Protein AF-A0A9W8XZM4-F1 (afdb_monomer_lite)

Radius of gyration: 35.08 Å; chains: 1; bounding box: 88×55×98 Å

InterPro domains:
  IPR011009 Protein kinase-like domain superfamily [SSF56112] (518-645)

Organism: NCBI:txid798079

Structure (mmCIF, N/CA/C/O backbone):
data_AF-A0A9W8XZM4-F1
#
_entry.id   AF-A0A9W8XZM4-F1
#
loop_
_atom_site.group_PDB
_atom_site.id
_atom_site.type_symbol
_atom_site.label_atom_id
_atom_site.label_alt_id
_atom_site.label_comp_id
_atom_site.label_asym_id
_atom_site.label_entity_id
_atom_site.label_seq_id
_atom_site.pdbx_PDB_ins_code
_atom_site.Cartn_x
_atom_site.Cartn_y
_atom_site.Cartn_z
_atom_site.occupancy
_atom_site.B_iso_or_equiv
_atom_site.auth_seq_id
_atom_site.auth_comp_id
_atom_site.auth_asym_id
_atom_site.auth_atom_id
_atom_site.pdbx_PDB_model_num
ATOM 1 N N . MET A 1 1 ? -40.448 11.540 4.451 1.00 29.95 1 MET A N 1
ATOM 2 C CA . MET A 1 1 ? -39.382 12.208 3.676 1.00 29.95 1 MET A CA 1
ATOM 3 C C . MET A 1 1 ? -38.760 11.160 2.776 1.00 29.95 1 MET A C 1
ATOM 5 O O . MET A 1 1 ? -38.160 10.223 3.280 1.00 29.95 1 MET A O 1
ATOM 9 N N . SER A 1 2 ? -39.051 11.256 1.482 1.00 26.66 2 SER A N 1
ATOM 10 C CA . SER A 1 2 ? -38.643 10.334 0.421 1.00 26.66 2 SER A CA 1
ATOM 11 C C . SER A 1 2 ? -37.158 10.514 0.104 1.00 26.66 2 SER A C 1
ATOM 13 O O . SER A 1 2 ? -36.763 11.580 -0.369 1.00 26.66 2 SER A O 1
ATOM 15 N N . PHE A 1 3 ? -36.345 9.496 0.382 1.00 30.70 3 PHE A N 1
ATOM 16 C CA . PHE A 1 3 ? -34.961 9.441 -0.084 1.00 30.70 3 PHE A CA 1
ATOM 17 C C . PHE A 1 3 ? -34.931 8.983 -1.549 1.00 30.70 3 PHE A C 1
ATOM 19 O O . PHE A 1 3 ? -35.751 8.176 -1.968 1.00 30.70 3 PHE A O 1
ATOM 26 N N . GLN A 1 4 ? -34.036 9.594 -2.322 1.00 34.47 4 GLN A N 1
ATOM 27 C CA . GLN A 1 4 ? -33.941 9.535 -3.779 1.00 34.47 4 GLN A CA 1
ATOM 28 C C . GLN A 1 4 ? -33.444 8.165 -4.287 1.00 34.47 4 GLN A C 1
ATOM 30 O O . GLN A 1 4 ? -32.308 7.783 -4.011 1.00 34.47 4 GLN A O 1
ATOM 35 N N . ASP A 1 5 ? -34.260 7.487 -5.100 1.00 36.94 5 ASP A N 1
ATOM 36 C CA . ASP A 1 5 ? -33.990 6.205 -5.786 1.00 36.94 5 ASP A CA 1
ATOM 37 C C . ASP A 1 5 ? -33.038 6.333 -7.001 1.00 36.94 5 ASP A C 1
ATOM 39 O O . ASP A 1 5 ? -33.334 5.860 -8.095 1.00 36.94 5 ASP A O 1
ATOM 43 N N . GLY A 1 6 ? -31.892 7.007 -6.857 1.00 42.88 6 GLY A N 1
ATOM 44 C CA . GLY A 1 6 ? -31.000 7.266 -8.004 1.00 42.88 6 GLY A CA 1
ATOM 45 C C . GLY A 1 6 ? -29.495 7.171 -7.762 1.00 42.88 6 GLY A C 1
ATOM 46 O O . GLY A 1 6 ? -28.735 7.356 -8.707 1.00 42.88 6 GLY A O 1
ATOM 47 N N . GLN A 1 7 ? -29.035 6.916 -6.534 1.00 54.59 7 GLN A N 1
ATOM 48 C CA . GLN A 1 7 ? -27.596 6.786 -6.264 1.00 54.59 7 GLN A CA 1
ATOM 49 C C . GLN A 1 7 ? -27.122 5.332 -6.392 1.00 54.59 7 GLN A C 1
ATOM 51 O O . GLN A 1 7 ? -27.835 4.462 -5.895 1.00 54.59 7 GLN A O 1
ATOM 56 N N . PRO A 1 8 ? -25.936 5.060 -6.973 1.00 68.12 8 PRO A N 1
ATOM 57 C CA . PRO A 1 8 ? -25.321 3.729 -7.005 1.00 68.12 8 PRO A CA 1
ATOM 58 C C . PRO A 1 8 ? -25.201 3.095 -5.608 1.00 68.12 8 PRO A C 1
ATOM 60 O O . PRO A 1 8 ? -25.030 3.803 -4.613 1.00 68.12 8 PRO A O 1
ATOM 63 N N . TRP A 1 9 ? -25.319 1.767 -5.504 1.00 70.81 9 TRP A N 1
ATOM 64 C CA . TRP A 1 9 ? -25.323 1.064 -4.211 1.00 70.81 9 TRP A CA 1
ATOM 65 C C . TRP A 1 9 ? -23.990 1.205 -3.457 1.00 70.81 9 TRP A C 1
ATOM 67 O O . TRP A 1 9 ? -23.982 1.285 -2.229 1.00 70.81 9 TRP A O 1
ATOM 77 N N . GLU A 1 10 ? -22.876 1.345 -4.176 1.00 71.38 10 GLU A N 1
ATOM 78 C CA . GLU A 1 10 ? -21.531 1.535 -3.627 1.00 71.38 10 GLU A CA 1
ATOM 79 C C . GLU A 1 10 ? -21.419 2.863 -2.875 1.00 71.38 10 GLU A C 1
ATOM 81 O O . GLU A 1 10 ? -20.887 2.906 -1.767 1.00 71.38 10 GLU A O 1
ATOM 86 N N . ASP A 1 11 ? -21.967 3.944 -3.440 1.00 71.62 11 ASP A N 1
ATOM 87 C CA . ASP A 1 11 ? -21.960 5.274 -2.820 1.00 71.62 11 ASP A CA 1
ATOM 88 C C . ASP A 1 11 ? -22.818 5.304 -1.554 1.00 71.62 11 ASP A C 1
ATOM 90 O O . ASP A 1 11 ? -22.466 5.947 -0.558 1.00 71.62 11 ASP A O 1
ATOM 94 N N . ARG A 1 12 ? -23.942 4.574 -1.567 1.00 75.94 12 ARG A N 1
ATOM 95 C CA . ARG A 1 12 ? -24.788 4.420 -0.379 1.00 75.94 12 ARG A CA 1
ATOM 96 C C . ARG A 1 12 ? -24.033 3.693 0.728 1.00 75.94 12 ARG A C 1
ATOM 98 O O . ARG A 1 12 ? -23.998 4.201 1.848 1.00 75.94 12 ARG A O 1
ATOM 105 N N . ILE A 1 13 ? -23.379 2.574 0.413 1.00 75.25 13 ILE A N 1
ATOM 106 C CA . ILE A 1 13 ? -22.613 1.801 1.396 1.00 75.25 13 ILE A CA 1
ATOM 107 C C . ILE A 1 13 ? -21.392 2.583 1.892 1.00 75.25 13 ILE A C 1
ATOM 109 O O . ILE A 1 13 ? -21.199 2.668 3.101 1.00 75.25 13 ILE A O 1
ATOM 113 N N . ASN A 1 14 ? -20.609 3.214 1.014 1.00 74.88 14 ASN A N 1
ATOM 114 C CA . ASN A 1 14 ? -19.441 4.017 1.401 1.00 74.88 14 ASN A CA 1
ATOM 115 C C . ASN A 1 14 ? -19.806 5.132 2.387 1.00 74.88 14 ASN A C 1
ATOM 117 O O . ASN A 1 14 ? -19.126 5.324 3.395 1.00 74.88 14 ASN A O 1
ATOM 121 N N . ARG A 1 15 ? -20.927 5.822 2.156 1.00 75.69 15 ARG A N 1
ATOM 122 C CA . ARG A 1 15 ? -21.433 6.843 3.080 1.00 75.69 15 ARG A CA 1
ATOM 123 C C . ARG A 1 15 ? -21.797 6.262 4.447 1.00 75.69 15 ARG A C 1
ATOM 125 O O . ARG A 1 15 ? -21.509 6.881 5.471 1.00 75.69 15 ARG A O 1
ATOM 132 N N . GLU A 1 16 ? -22.449 5.104 4.485 1.00 71.12 16 GLU A N 1
ATOM 133 C CA . GLU A 1 16 ? -22.796 4.454 5.752 1.00 71.12 16 GLU A CA 1
ATOM 134 C C . GLU A 1 16 ? -21.556 3.892 6.473 1.00 71.12 16 GLU A C 1
ATOM 136 O O . GLU A 1 16 ? -21.473 3.984 7.699 1.00 71.12 16 GLU A O 1
ATOM 141 N N . LEU A 1 17 ? -20.541 3.421 5.742 1.00 71.19 17 LEU A N 1
ATOM 142 C CA . LEU A 1 17 ? -19.244 3.023 6.302 1.00 71.19 17 LEU A CA 1
ATOM 143 C C . LEU A 1 17 ? -18.501 4.209 6.933 1.00 71.19 17 LEU A C 1
ATOM 145 O O . LEU A 1 17 ? -17.972 4.079 8.039 1.00 71.19 17 LEU A O 1
ATOM 149 N N . GLU A 1 18 ? -18.501 5.380 6.290 1.00 66.81 18 GLU A N 1
ATOM 150 C CA . GLU A 1 18 ? -17.912 6.599 6.859 1.00 66.81 18 GLU A CA 1
ATOM 151 C C . GLU A 1 18 ? -18.623 7.047 8.141 1.00 66.81 18 GLU A C 1
ATOM 153 O O . GLU A 1 18 ? -17.968 7.391 9.130 1.00 66.81 18 GLU A O 1
ATOM 158 N N . LYS A 1 19 ? -19.961 7.014 8.158 1.00 66.31 19 LYS A N 1
ATOM 159 C CA . LYS A 1 19 ? -20.745 7.300 9.371 1.00 66.31 19 LYS A CA 1
ATOM 160 C C . LYS A 1 19 ? -20.434 6.297 10.480 1.00 66.31 19 LYS A C 1
ATOM 162 O O . LYS A 1 19 ? -20.196 6.697 11.618 1.00 66.31 19 LYS A O 1
ATOM 167 N N . SER A 1 20 ? -20.382 5.008 10.146 1.00 63.97 20 SER A N 1
ATOM 168 C CA . SER A 1 20 ? -20.061 3.939 11.094 1.00 63.97 20 SER A CA 1
ATOM 169 C C . SER A 1 20 ? -18.655 4.083 11.681 1.00 63.97 20 SER A C 1
ATOM 171 O O . SER A 1 20 ? -18.463 3.812 12.865 1.00 63.97 20 SER A O 1
ATOM 173 N N . ALA A 1 21 ? -17.673 4.520 10.889 1.00 60.03 21 ALA A N 1
ATOM 174 C CA . ALA A 1 21 ? -16.315 4.753 11.370 1.00 60.03 21 ALA A CA 1
ATOM 175 C C . ALA A 1 21 ? -16.273 5.864 12.434 1.00 60.03 21 ALA A C 1
ATOM 177 O O . ALA A 1 21 ? -15.599 5.707 13.452 1.00 60.03 21 ALA A O 1
ATOM 178 N N . ARG A 1 22 ? -17.039 6.945 12.238 1.00 54.84 22 ARG A N 1
ATOM 179 C CA . ARG A 1 22 ? -17.108 8.090 13.168 1.00 54.84 22 ARG A CA 1
ATOM 180 C C . ARG A 1 22 ? -17.819 7.760 14.483 1.00 54.84 22 ARG A C 1
ATOM 182 O O . ARG A 1 22 ? -17.440 8.282 15.524 1.00 54.84 22 ARG A O 1
ATOM 189 N N . LEU A 1 23 ? -18.792 6.848 14.455 1.00 55.81 23 LEU A N 1
ATOM 190 C CA . LEU A 1 23 ? -19.523 6.401 15.649 1.00 55.81 23 LEU A CA 1
ATOM 191 C C . LEU A 1 23 ? -18.735 5.411 16.528 1.00 55.81 23 LEU A C 1
ATOM 193 O O . LEU A 1 23 ? -19.145 5.133 17.653 1.00 55.81 23 LEU A O 1
ATOM 197 N N . SER A 1 24 ? -17.621 4.865 16.028 1.00 58.78 24 SER A N 1
ATOM 198 C CA . SER A 1 24 ? -16.890 3.767 16.679 1.00 58.78 24 SER A CA 1
ATOM 199 C C . SER A 1 24 ? -15.986 4.173 17.855 1.00 58.78 24 SER A C 1
ATOM 201 O O . SER A 1 24 ? -15.443 3.286 18.517 1.00 58.78 24 SER A O 1
ATOM 203 N N . THR A 1 25 ? -15.836 5.476 18.123 1.00 67.62 25 THR A N 1
ATOM 204 C CA . THR A 1 25 ? -14.979 6.027 19.188 1.00 67.62 25 THR A CA 1
ATOM 205 C C . THR A 1 25 ? -15.758 6.965 20.108 1.00 67.62 25 THR A C 1
ATOM 207 O O . THR A 1 25 ? -16.469 7.861 19.639 1.00 67.62 25 THR A O 1
ATOM 210 N N . TYR A 1 26 ? -15.591 6.807 21.423 1.00 82.19 26 TYR A N 1
ATOM 211 C CA . TYR A 1 26 ? -16.235 7.683 22.401 1.00 82.19 26 TYR A CA 1
ATOM 212 C C . TYR A 1 26 ? -15.477 9.003 22.558 1.00 82.19 26 TYR A C 1
ATOM 214 O O . TYR A 1 26 ? -14.298 9.021 22.904 1.00 82.19 26 TYR A O 1
ATOM 222 N N . THR A 1 27 ? -16.176 10.120 22.354 1.00 81.88 27 THR A N 1
ATOM 223 C CA . THR A 1 27 ? -15.630 11.473 22.574 1.00 81.88 27 THR A CA 1
ATOM 224 C C . THR A 1 27 ? -15.940 12.016 23.965 1.00 81.88 27 THR A C 1
ATOM 226 O O . THR A 1 27 ? -15.317 12.973 24.415 1.00 81.88 27 THR A O 1
ATOM 229 N N . SER A 1 28 ? -16.922 11.428 24.652 1.00 87.75 28 SER A N 1
ATOM 230 C CA . SER A 1 28 ? -17.318 11.827 26.000 1.00 87.75 28 SER A CA 1
ATOM 231 C C . SER A 1 28 ? -17.709 10.592 26.803 1.00 87.75 28 SER A C 1
ATOM 233 O O . SER A 1 28 ? -18.560 9.815 26.371 1.00 87.75 28 SER A O 1
ATOM 235 N N . VAL A 1 29 ? -17.070 10.394 27.956 1.00 93.00 29 VAL A N 1
ATOM 236 C CA . VAL A 1 29 ? -17.320 9.247 28.835 1.00 93.00 29 VAL A CA 1
ATOM 237 C C . VAL A 1 29 ? -17.437 9.720 30.278 1.00 93.00 29 VAL A C 1
ATOM 239 O O . VAL A 1 29 ? -16.591 10.487 30.741 1.00 93.00 29 VAL A O 1
ATOM 242 N N . GLN A 1 30 ? -18.454 9.240 30.995 1.00 95.31 30 GLN A N 1
ATOM 243 C CA . GLN A 1 30 ? -18.608 9.469 32.433 1.00 95.31 30 GLN A CA 1
ATOM 244 C C . GLN A 1 30 ? -18.809 8.146 33.169 1.00 95.31 30 GLN A C 1
ATOM 246 O O . GLN A 1 30 ? -19.658 7.341 32.790 1.00 95.31 30 GLN A O 1
ATOM 251 N N . VAL A 1 31 ? -18.071 7.962 34.262 1.00 97.31 31 VAL A N 1
ATOM 252 C CA . VAL A 1 31 ? -18.242 6.854 35.207 1.00 97.31 31 VAL A CA 1
ATOM 253 C C . VAL A 1 31 ? -19.001 7.352 36.436 1.00 97.31 31 VAL A C 1
ATOM 255 O O . VAL A 1 31 ? -18.634 8.371 37.025 1.00 97.31 31 VAL A O 1
ATOM 258 N N . LEU A 1 32 ? -20.061 6.644 36.817 1.00 97.44 32 LEU A N 1
ATOM 259 C CA . LEU A 1 32 ? -20.850 6.868 38.024 1.00 97.44 32 LEU A CA 1
ATOM 260 C C . LEU A 1 32 ? -20.615 5.717 39.000 1.00 97.44 32 LEU A C 1
ATOM 262 O O . LEU A 1 32 ? -20.835 4.560 38.649 1.00 97.44 32 LEU A O 1
ATOM 266 N N . LEU A 1 33 ? -20.184 6.044 40.214 1.00 96.75 33 LEU A N 1
ATOM 267 C CA . LEU A 1 33 ? -19.904 5.095 41.291 1.00 96.75 33 LEU A CA 1
ATOM 268 C C . LEU A 1 33 ? -20.982 5.258 42.365 1.00 96.75 33 LEU A C 1
ATOM 270 O O . LEU A 1 33 ? -21.012 6.277 43.060 1.00 96.75 33 LEU A O 1
ATOM 274 N N . ILE A 1 34 ? -21.896 4.295 42.466 1.00 96.31 34 ILE A N 1
ATOM 275 C CA . ILE A 1 34 ? -23.102 4.410 43.291 1.00 96.31 34 ILE A CA 1
ATOM 276 C C . ILE A 1 34 ? -23.032 3.438 44.472 1.00 96.31 34 ILE A C 1
ATOM 278 O O . ILE A 1 34 ? -22.860 2.234 44.292 1.00 96.31 34 ILE A O 1
ATOM 282 N N . THR A 1 35 ? -23.230 3.966 45.680 1.00 93.88 35 THR A N 1
ATOM 283 C CA . THR A 1 35 ? -23.326 3.204 46.943 1.00 93.88 35 THR A CA 1
ATOM 284 C C . THR A 1 35 ? -24.401 3.825 47.844 1.00 93.88 35 THR A C 1
ATOM 286 O O . THR A 1 35 ? -24.876 4.923 47.558 1.00 93.88 35 THR A O 1
ATOM 289 N N . TRP A 1 36 ? -24.832 3.165 48.923 1.00 91.94 36 TRP A N 1
ATOM 290 C CA . TRP A 1 36 ? -25.783 3.763 49.874 1.00 91.94 36 TRP A CA 1
ATOM 291 C C . TRP A 1 36 ? -25.120 4.719 50.878 1.00 91.94 36 TRP A C 1
ATOM 293 O O . TRP A 1 36 ? -23.977 4.534 51.306 1.00 91.94 36 TRP A O 1
ATOM 303 N N . GLN A 1 37 ? -25.872 5.731 51.322 1.00 86.75 37 GLN A N 1
ATOM 304 C CA . GLN A 1 37 ? -25.490 6.563 52.460 1.00 86.75 37 GLN A CA 1
ATOM 305 C C . GLN A 1 37 ? -25.509 5.705 53.736 1.00 86.75 37 GLN A C 1
ATOM 307 O O . GLN A 1 37 ? -26.565 5.260 54.181 1.00 86.75 37 GLN A O 1
ATOM 312 N N . GLY A 1 38 ? -24.333 5.474 54.323 1.00 78.12 38 GLY A N 1
ATOM 313 C CA . GLY A 1 38 ? -24.156 4.578 55.475 1.00 78.12 38 GLY A CA 1
ATOM 314 C C . GLY A 1 38 ? -23.797 3.127 55.127 1.00 78.12 38 GLY A C 1
ATOM 315 O O . GLY A 1 38 ? -23.811 2.289 56.023 1.00 78.12 38 GLY A O 1
ATOM 316 N N . GLU A 1 39 ? -23.472 2.837 53.863 1.00 82.31 39 GLU A N 1
ATOM 317 C CA . GLU A 1 39 ? -23.006 1.517 53.406 1.00 82.31 39 GLU A CA 1
ATOM 318 C C . GLU A 1 39 ? -21.664 1.093 54.039 1.00 82.31 39 GLU A C 1
ATOM 320 O O . GLU A 1 39 ? -20.883 1.943 54.486 1.00 82.31 39 GLU A O 1
ATOM 325 N N . GLU A 1 40 ? -21.370 -0.217 54.044 1.00 81.81 40 GLU A N 1
ATOM 326 C CA . GLU A 1 40 ? -20.073 -0.743 54.498 1.00 81.81 40 GLU A CA 1
ATOM 327 C C . GLU A 1 40 ? -18.909 -0.082 53.730 1.00 81.81 40 GLU A C 1
ATOM 329 O O . GLU A 1 40 ? -18.891 -0.040 52.497 1.00 81.81 40 GLU A O 1
ATOM 334 N N . GLN A 1 41 ? -17.895 0.395 54.466 1.00 84.12 41 GLN A N 1
ATOM 335 C CA . GLN A 1 41 ? -16.767 1.159 53.910 1.00 84.12 41 GLN A CA 1
ATOM 336 C C . GLN A 1 41 ? -16.056 0.431 52.756 1.00 84.12 41 GLN A C 1
ATOM 338 O O . GLN A 1 41 ? -15.637 1.073 51.799 1.00 84.12 41 GLN A O 1
ATOM 343 N N . GLY A 1 42 ? -16.003 -0.904 52.794 1.00 83.56 42 GLY A N 1
ATOM 344 C CA . GLY A 1 42 ? -15.389 -1.706 51.737 1.00 83.56 42 GLY A CA 1
ATOM 345 C C . GLY A 1 42 ? -16.021 -1.511 50.352 1.00 83.56 42 GLY A C 1
ATOM 346 O O . GLY A 1 42 ? -15.289 -1.478 49.370 1.00 83.56 42 GLY A O 1
ATOM 347 N N . PHE A 1 43 ? -17.344 -1.318 50.248 1.00 85.62 43 PHE A N 1
ATOM 348 C CA . PHE A 1 43 ? -17.990 -1.050 48.952 1.00 85.62 43 PHE A CA 1
ATOM 349 C C . PHE A 1 43 ? -17.605 0.330 48.410 1.00 85.62 43 PHE A C 1
ATOM 351 O O . PHE A 1 43 ? -17.398 0.497 47.208 1.00 85.62 43 PHE A O 1
ATOM 358 N N . LYS A 1 44 ? -17.482 1.320 49.304 1.00 87.06 44 LYS A N 1
ATOM 359 C CA . LYS A 1 44 ? -17.049 2.677 48.948 1.00 87.06 44 LYS A CA 1
ATOM 360 C C . LYS A 1 44 ? -15.594 2.692 48.486 1.00 87.06 44 LYS A C 1
ATOM 362 O O . LYS A 1 44 ? -15.282 3.351 47.498 1.00 87.06 44 LYS A O 1
ATOM 367 N N . ASP A 1 45 ? -14.727 1.955 49.175 1.00 87.25 45 ASP A N 1
ATOM 368 C CA . ASP A 1 45 ? -13.307 1.853 48.836 1.00 87.25 45 ASP A CA 1
ATOM 369 C C . ASP A 1 45 ? -13.110 1.164 47.475 1.00 87.25 45 ASP A C 1
ATOM 371 O O . ASP A 1 45 ? -12.426 1.710 46.612 1.00 87.25 45 ASP A O 1
ATOM 375 N N . GLU A 1 46 ? -13.786 0.036 47.225 1.00 90.50 46 GLU A N 1
ATOM 376 C CA . GLU A 1 46 ? -13.739 -0.648 45.922 1.00 90.50 46 GLU A CA 1
ATOM 377 C C . GLU A 1 46 ? -14.267 0.230 44.777 1.00 90.50 46 GLU A C 1
ATOM 379 O O . GLU A 1 46 ? -13.678 0.258 43.694 1.00 90.50 46 GLU A O 1
ATOM 384 N N . GLY A 1 47 ? -15.352 0.980 45.010 1.00 89.56 47 GLY A N 1
ATOM 385 C CA . GLY A 1 47 ? -15.876 1.941 44.037 1.00 89.56 47 GLY A CA 1
ATOM 386 C C . GLY A 1 47 ? -14.864 3.043 43.708 1.00 89.56 47 GLY A C 1
ATOM 387 O O . GLY A 1 47 ? -14.636 3.346 42.536 1.00 89.56 47 GLY A O 1
ATOM 388 N N . LYS A 1 48 ? -14.200 3.608 44.723 1.00 90.69 48 LYS A N 1
ATOM 389 C CA . LYS A 1 48 ? -13.151 4.627 44.544 1.00 90.69 48 LYS A CA 1
ATOM 390 C C . LYS A 1 48 ? -11.953 4.105 43.764 1.00 90.69 48 LYS A C 1
ATOM 392 O O . LYS A 1 48 ? -11.484 4.784 42.851 1.00 90.69 48 LYS A O 1
ATOM 397 N N . GLU A 1 49 ? -11.483 2.903 44.087 1.00 92.38 49 GLU A N 1
ATOM 398 C CA . GLU A 1 49 ? -10.399 2.247 43.350 1.00 92.38 49 GLU A CA 1
ATOM 399 C C . GLU A 1 49 ? -10.781 2.008 41.882 1.00 92.38 49 GLU A C 1
ATOM 401 O O . GLU A 1 49 ? -9.977 2.277 40.987 1.00 92.38 49 GLU A O 1
ATOM 406 N N . LEU A 1 50 ? -12.026 1.593 41.615 1.00 93.00 50 LEU A N 1
ATOM 407 C CA . LEU A 1 50 ? -12.542 1.428 40.254 1.00 93.00 50 LEU A CA 1
ATOM 408 C C . LEU A 1 50 ? -12.541 2.758 39.487 1.00 93.00 50 LEU A C 1
ATOM 410 O O . LEU A 1 50 ? -12.109 2.803 38.333 1.00 93.00 50 LEU A O 1
ATOM 414 N N . GLY A 1 51 ? -12.980 3.844 40.128 1.00 92.38 51 GLY A N 1
ATOM 415 C CA . GLY A 1 51 ? -12.918 5.196 39.567 1.00 92.38 51 GLY A CA 1
ATOM 416 C C . GLY A 1 51 ? -11.497 5.631 39.224 1.00 92.38 51 GLY A C 1
ATOM 417 O O . GLY A 1 51 ? -11.248 6.088 38.108 1.00 92.38 51 GLY A O 1
ATOM 418 N N . HIS A 1 52 ? -10.559 5.431 40.154 1.00 92.88 52 HIS A N 1
ATOM 419 C CA . HIS A 1 52 ? -9.137 5.705 39.938 1.00 92.88 52 HIS A CA 1
ATOM 420 C C . HIS A 1 52 ? -8.576 4.907 38.759 1.00 92.88 52 HIS A C 1
ATOM 422 O O . HIS A 1 52 ? -7.910 5.476 37.898 1.00 92.88 52 HIS A O 1
ATOM 428 N N . MET A 1 53 ? -8.908 3.618 38.661 1.00 94.31 53 MET A N 1
ATOM 429 C CA . MET A 1 53 ? -8.482 2.766 37.551 1.00 94.31 53 MET A CA 1
ATOM 430 C C . MET A 1 53 ? -8.978 3.299 36.201 1.00 94.31 53 MET A C 1
ATOM 432 O O . MET A 1 53 ? -8.185 3.396 35.263 1.00 94.31 53 MET A O 1
ATOM 436 N N . PHE A 1 54 ? -10.254 3.688 36.093 1.00 94.38 54 PHE A N 1
ATOM 437 C CA . PHE A 1 54 ? -10.799 4.269 34.860 1.00 94.38 54 PHE A CA 1
ATOM 438 C C . PHE A 1 54 ? -10.142 5.611 34.501 1.00 94.38 54 PHE A C 1
ATOM 440 O O . PHE A 1 54 ? -9.855 5.865 33.326 1.00 94.38 54 PHE A O 1
ATOM 447 N N . GLN A 1 55 ? -9.860 6.446 35.503 1.00 92.19 55 GLN A N 1
ATOM 448 C CA . GLN A 1 55 ? -9.194 7.734 35.323 1.00 92.19 55 GLN A CA 1
ATOM 449 C C . GLN A 1 55 ? -7.727 7.573 34.889 1.00 92.19 55 GLN A C 1
ATOM 451 O O . GLN A 1 55 ? -7.278 8.287 33.995 1.00 92.19 55 GLN A O 1
ATOM 456 N N . GLU A 1 56 ? -6.982 6.637 35.479 1.00 89.62 56 GLU A N 1
ATOM 457 C CA . GLU A 1 56 ? -5.571 6.384 35.150 1.00 89.62 56 GLU A CA 1
ATOM 458 C C . GLU A 1 56 ? -5.402 5.646 33.818 1.00 89.62 56 GLU A C 1
ATOM 460 O O . GLU A 1 56 ? -4.514 5.978 33.035 1.00 89.62 56 GLU A O 1
ATOM 465 N N . THR A 1 57 ? -6.261 4.661 33.544 1.00 88.69 57 THR A N 1
ATOM 466 C CA . THR A 1 57 ? -6.126 3.780 32.372 1.00 88.69 57 THR A CA 1
ATOM 467 C C . THR A 1 57 ? -6.705 4.412 31.107 1.00 88.69 57 THR A C 1
ATOM 469 O O . THR A 1 57 ? -6.113 4.297 30.037 1.00 88.69 57 THR A O 1
ATOM 472 N N . PHE A 1 58 ? -7.855 5.089 31.210 1.00 89.69 58 PHE A N 1
ATOM 473 C CA . PHE A 1 58 ? -8.609 5.575 30.045 1.00 89.69 58 PHE A CA 1
ATOM 474 C C . PHE A 1 58 ? -8.908 7.080 30.066 1.00 89.69 58 PHE A C 1
ATOM 476 O O . PHE A 1 58 ? -9.455 7.602 29.094 1.00 89.69 58 PHE A O 1
ATOM 483 N N . GLN A 1 59 ? -8.531 7.789 31.139 1.00 91.50 59 GLN A N 1
ATOM 484 C CA . GLN A 1 59 ? -8.824 9.216 31.353 1.00 91.50 59 GLN A CA 1
ATOM 485 C C . GLN A 1 59 ? -10.315 9.536 31.517 1.00 91.50 59 GLN A C 1
ATOM 487 O O . GLN A 1 59 ? -10.737 10.672 31.302 1.00 91.50 59 GLN A O 1
ATOM 492 N N . TYR A 1 60 ? -11.126 8.555 31.916 1.00 94.12 60 TYR A N 1
ATOM 493 C CA . TYR A 1 60 ? -12.556 8.770 32.127 1.00 94.12 60 TYR A CA 1
ATOM 494 C C . TYR A 1 60 ? -12.813 9.459 33.462 1.00 94.12 60 TYR A C 1
ATOM 496 O O . TYR A 1 60 ? -12.330 9.003 34.497 1.00 94.12 60 TYR A O 1
ATOM 504 N N . SER A 1 61 ? -13.637 10.508 33.446 1.00 92.44 61 SER A N 1
ATOM 505 C CA . SER A 1 61 ? -14.075 11.164 34.676 1.00 92.44 61 SER A CA 1
ATOM 506 C C . SER A 1 61 ? -14.960 10.222 35.491 1.00 92.44 61 SER A C 1
ATOM 508 O O . SER A 1 61 ? -15.918 9.654 34.963 1.00 92.44 61 SER A O 1
ATOM 510 N N . ALA A 1 62 ? -14.678 10.100 36.788 1.00 94.75 62 ALA A N 1
ATOM 511 C CA . ALA A 1 62 ? -15.494 9.352 37.736 1.00 94.75 62 ALA A CA 1
ATOM 512 C C . ALA A 1 62 ? -16.201 10.290 38.726 1.00 94.75 62 ALA A C 1
ATOM 514 O O . ALA A 1 62 ? -15.607 11.247 39.225 1.00 94.75 62 ALA A O 1
ATOM 515 N N . ARG A 1 63 ? -17.481 10.023 39.011 1.00 96.38 63 ARG A N 1
ATOM 516 C CA . ARG A 1 63 ? -18.281 10.741 40.012 1.00 96.38 63 ARG A CA 1
ATOM 517 C C . ARG A 1 63 ? -18.914 9.762 40.981 1.00 96.38 63 ARG A C 1
ATOM 519 O O . ARG A 1 63 ? -19.608 8.834 40.575 1.00 96.38 63 ARG A O 1
ATOM 526 N N . GLU A 1 64 ? -18.709 10.022 42.260 1.00 95.06 64 GLU A N 1
ATOM 527 C CA . GLU A 1 64 ? -19.321 9.267 43.346 1.00 95.06 64 GLU A CA 1
ATOM 528 C C . GLU A 1 64 ? -20.710 9.825 43.673 1.00 95.06 64 GLU A C 1
ATOM 530 O O . GLU A 1 64 ? -20.925 11.042 43.665 1.00 95.06 64 GLU A O 1
ATOM 535 N N . PHE A 1 65 ? -21.652 8.933 43.974 1.00 95.94 65 PHE A N 1
ATOM 536 C CA . PHE A 1 65 ? -22.975 9.294 44.466 1.00 95.94 65 PHE A CA 1
ATOM 537 C C . PHE A 1 65 ? -23.421 8.340 45.571 1.00 95.94 65 PHE A C 1
ATOM 539 O O . PHE A 1 65 ? -23.594 7.141 45.352 1.00 95.94 65 PHE A O 1
ATOM 546 N N . GLU A 1 66 ? -23.647 8.896 46.759 1.00 94.12 66 GLU A N 1
ATOM 547 C CA . GLU A 1 66 ? -24.235 8.163 47.876 1.00 94.12 66 GLU A CA 1
ATOM 548 C C . GLU A 1 66 ? -25.759 8.309 47.843 1.00 94.12 66 GLU A C 1
ATOM 550 O O . GLU A 1 66 ? -26.285 9.421 47.913 1.00 94.12 66 GLU A O 1
ATOM 555 N N . ILE A 1 67 ? -26.477 7.190 47.739 1.00 93.56 67 ILE A N 1
ATOM 556 C CA . ILE A 1 67 ? -27.939 7.160 47.730 1.00 93.56 67 ILE A CA 1
ATOM 557 C C . ILE A 1 67 ? -28.439 7.537 49.132 1.00 93.56 67 ILE A C 1
ATOM 559 O O . ILE A 1 67 ? -28.211 6.776 50.077 1.00 93.56 67 ILE A O 1
ATOM 563 N N . PRO A 1 68 ? -29.143 8.670 49.296 1.00 92.06 68 PRO A N 1
ATOM 564 C CA . PRO A 1 68 ? -29.648 9.074 50.599 1.00 92.06 68 PRO A CA 1
ATOM 565 C C . PRO A 1 68 ? -30.799 8.177 51.058 1.00 92.06 68 PRO A C 1
ATOM 567 O O . PRO A 1 68 ? -31.533 7.626 50.237 1.00 92.06 68 PRO A O 1
ATOM 570 N N . LEU A 1 69 ? -31.002 8.069 52.374 1.00 88.31 69 LEU A N 1
ATOM 571 C CA . LEU A 1 69 ? -32.112 7.294 52.955 1.00 88.31 69 LEU A CA 1
ATOM 572 C C . LEU A 1 69 ? -33.482 7.955 52.729 1.00 88.31 69 LEU A C 1
ATOM 574 O O . LEU A 1 69 ? -34.504 7.276 52.686 1.00 88.31 69 LEU A O 1
ATOM 578 N N . GLU A 1 70 ? -33.503 9.278 52.565 1.00 88.62 70 GLU A N 1
ATOM 579 C CA . GLU A 1 70 ? -34.708 10.046 52.264 1.00 88.62 70 GLU A CA 1
ATOM 580 C C . GLU A 1 70 ? -34.786 10.364 50.766 1.00 88.62 70 GLU A C 1
ATOM 582 O O . GLU A 1 70 ? -33.817 10.824 50.158 1.00 88.62 70 GLU A O 1
ATOM 587 N N . ALA A 1 71 ? -35.959 10.134 50.166 1.00 89.69 71 ALA A N 1
ATOM 588 C CA . ALA A 1 71 ? -36.211 10.359 48.740 1.00 89.69 71 ALA A CA 1
ATOM 589 C C . ALA A 1 71 ? -35.195 9.661 47.802 1.00 89.69 71 ALA A C 1
ATOM 591 O O . ALA A 1 71 ? -34.899 10.168 46.716 1.00 89.69 71 ALA A O 1
ATOM 592 N N . SER A 1 72 ? -34.696 8.482 48.204 1.00 92.44 72 SER A N 1
ATOM 593 C CA . SER A 1 72 ? -33.628 7.711 47.544 1.00 92.44 72 SER A CA 1
ATOM 594 C C . SER A 1 72 ? -33.817 7.591 46.031 1.00 92.44 72 SER A C 1
ATOM 596 O O . SER A 1 72 ? -32.911 7.902 45.259 1.00 92.44 72 SER A O 1
ATOM 598 N N . TYR A 1 73 ? -35.027 7.208 45.606 1.00 92.38 73 TYR A N 1
ATOM 599 C CA . TYR A 1 73 ? -35.388 7.052 44.197 1.00 92.38 73 TYR A CA 1
ATOM 600 C C . TYR A 1 73 ? -35.230 8.353 43.403 1.00 92.38 73 TYR A C 1
ATOM 602 O O . TYR A 1 73 ? -34.507 8.389 42.412 1.00 92.38 73 TYR A O 1
ATOM 610 N N . LEU A 1 74 ? -35.889 9.431 43.847 1.00 93.12 74 LEU A N 1
ATOM 611 C CA . LEU A 1 74 ? -35.922 10.703 43.119 1.00 93.12 74 LEU A CA 1
ATOM 612 C C . LEU A 1 74 ? -34.528 11.322 43.012 1.00 93.12 74 LEU A C 1
ATOM 614 O O . LEU A 1 74 ? -34.166 11.851 41.964 1.00 93.12 74 LEU A O 1
ATOM 618 N N . ARG A 1 75 ? -33.737 11.223 44.085 1.00 94.56 75 ARG A N 1
ATOM 619 C CA . ARG A 1 75 ? -32.372 11.755 44.143 1.00 94.56 75 ARG A CA 1
ATOM 620 C C . ARG A 1 75 ? -31.440 11.017 43.184 1.00 94.56 75 ARG A C 1
ATOM 622 O O . ARG A 1 75 ? -30.725 11.670 42.426 1.00 94.56 75 ARG A O 1
ATOM 629 N N . LEU A 1 76 ? -31.483 9.683 43.180 1.00 95.50 76 LEU A N 1
ATOM 630 C CA . LEU A 1 76 ? -30.672 8.881 42.265 1.00 95.50 76 LEU A CA 1
ATOM 631 C C . LEU A 1 76 ? -31.102 9.080 40.805 1.00 95.50 76 LEU A C 1
ATOM 633 O O . LEU A 1 76 ? -30.261 9.319 39.939 1.00 95.50 76 LEU A O 1
ATOM 637 N N . HIS A 1 77 ? -32.410 9.039 40.542 1.00 95.25 77 HIS A N 1
ATOM 638 C CA . HIS A 1 77 ? -32.968 9.259 39.211 1.00 95.25 77 HIS A CA 1
ATOM 639 C C . HIS A 1 77 ? -32.555 10.628 38.646 1.00 95.25 77 HIS A C 1
ATOM 641 O O . HIS A 1 77 ? -32.092 10.715 37.508 1.00 95.25 77 HIS A O 1
ATOM 647 N N . GLN A 1 78 ? -32.656 11.697 39.449 1.00 94.75 78 GLN A N 1
ATOM 648 C CA . GLN A 1 78 ? -32.223 13.040 39.055 1.00 94.75 78 GLN A CA 1
ATOM 649 C C . GLN A 1 78 ? -30.733 13.071 38.694 1.00 94.75 78 GLN A C 1
ATOM 651 O O . GLN A 1 78 ? -30.363 13.659 37.679 1.00 94.75 78 GLN A O 1
ATOM 656 N N . PHE A 1 79 ? -29.883 12.439 39.505 1.00 95.94 79 PHE A N 1
ATOM 657 C CA . PHE A 1 79 ? -28.437 12.427 39.300 1.00 95.94 79 PHE A CA 1
ATOM 658 C C . PHE A 1 79 ? -28.025 11.717 38.000 1.00 95.94 79 PHE A C 1
ATOM 660 O O . PHE A 1 79 ? -27.243 12.267 37.216 1.00 95.94 79 PHE A O 1
ATOM 667 N N . ILE A 1 80 ? -28.582 10.530 37.741 1.00 95.00 80 ILE A N 1
ATOM 668 C CA . ILE A 1 80 ? -28.276 9.750 36.533 1.00 95.00 80 ILE A CA 1
ATOM 669 C C . ILE A 1 80 ? -28.812 10.467 35.294 1.00 95.00 80 ILE A C 1
ATOM 671 O O . ILE A 1 80 ? -28.063 10.689 34.344 1.00 95.00 80 ILE A O 1
ATOM 675 N N . THR A 1 81 ? -30.075 10.899 35.323 1.00 91.88 81 THR A N 1
ATOM 676 C CA . THR A 1 81 ? -30.719 11.560 34.177 1.00 91.88 81 THR A CA 1
ATOM 677 C C . THR A 1 81 ? -30.014 12.863 33.812 1.00 91.88 81 THR A C 1
ATOM 679 O O . THR A 1 81 ? -29.735 13.112 32.642 1.00 91.88 81 THR A O 1
ATOM 682 N N . HIS A 1 82 ? -29.661 13.685 34.806 1.00 93.25 82 HIS A N 1
ATOM 683 C CA . HIS A 1 82 ? -28.917 14.924 34.574 1.00 93.25 82 HIS A CA 1
ATOM 684 C C . HIS A 1 82 ? -27.554 14.659 33.919 1.00 93.25 82 HIS A C 1
ATOM 686 O O . HIS A 1 82 ? -27.181 15.347 32.970 1.00 93.25 82 HIS A O 1
ATOM 692 N N . THR A 1 83 ? -26.837 13.633 34.384 1.00 93.69 83 THR A N 1
ATOM 693 C CA . THR A 1 83 ? -25.551 13.233 33.801 1.00 93.69 83 THR A CA 1
ATOM 694 C C . THR A 1 83 ? -25.709 12.743 32.361 1.00 93.69 83 THR A C 1
ATOM 696 O O . THR A 1 83 ? -24.985 13.194 31.473 1.00 93.69 83 THR A O 1
ATOM 699 N N . ALA A 1 84 ? -26.676 11.858 32.110 1.00 90.75 84 ALA A N 1
ATOM 700 C CA . ALA A 1 84 ? -26.936 11.287 30.793 1.00 90.75 84 ALA A CA 1
ATOM 701 C C . ALA A 1 84 ? -27.310 12.363 29.756 1.00 90.75 84 ALA A C 1
ATOM 703 O O . ALA A 1 84 ? -26.786 12.372 28.641 1.00 90.75 84 ALA A O 1
ATOM 704 N N . LEU A 1 85 ? -28.158 13.326 30.140 1.00 90.06 85 LEU A N 1
ATOM 705 C CA . LEU A 1 85 ? -28.513 14.466 29.290 1.00 90.06 85 LEU A CA 1
ATOM 706 C C . LEU A 1 85 ? -27.311 15.381 29.012 1.00 90.06 85 LEU A C 1
ATOM 708 O O . LEU A 1 85 ? -27.169 15.871 27.892 1.00 90.06 85 LEU A O 1
ATOM 712 N N . GLY A 1 86 ? -26.431 15.584 29.998 1.00 89.12 86 GLY A N 1
ATOM 713 C CA . GLY A 1 86 ? -25.189 16.342 29.827 1.00 89.12 86 GLY A CA 1
ATOM 714 C C . GLY A 1 86 ? -24.240 15.709 28.803 1.00 89.12 86 GLY A C 1
ATOM 715 O O . GLY A 1 86 ? -23.734 16.409 27.927 1.00 89.12 86 GLY A O 1
ATOM 716 N N . LEU A 1 87 ? -24.062 14.385 28.862 1.00 88.12 87 LEU A N 1
ATOM 717 C CA . LEU A 1 87 ? -23.288 13.623 27.873 1.00 88.12 87 LEU A CA 1
ATOM 718 C C . LEU A 1 87 ? -23.912 13.685 26.475 1.00 88.12 87 LEU A C 1
ATOM 720 O O . LEU A 1 87 ? -23.219 13.908 25.487 1.00 88.12 87 LEU A O 1
ATOM 724 N N . SER A 1 88 ? -25.233 13.525 26.378 1.00 84.94 88 SER A N 1
ATOM 725 C CA . SER A 1 88 ? -25.926 13.626 25.090 1.00 84.94 88 SER A CA 1
ATOM 726 C C . SER A 1 88 ? -25.765 15.021 24.468 1.00 84.94 88 SER A C 1
ATOM 728 O O . SER A 1 88 ? -25.598 15.149 23.257 1.00 84.94 88 SER A O 1
ATOM 730 N N . ALA A 1 89 ? -25.764 16.081 25.283 1.00 85.56 89 ALA A N 1
ATOM 731 C CA . ALA A 1 89 ? -25.559 17.446 24.808 1.00 85.56 89 ALA A CA 1
ATOM 732 C C . ALA A 1 89 ? -24.115 17.719 24.349 1.00 85.56 89 ALA A C 1
ATOM 734 O O . ALA A 1 89 ? -23.930 18.410 23.347 1.00 85.56 89 ALA A O 1
ATOM 735 N N . SER A 1 90 ? -23.103 17.177 25.039 1.00 79.44 90 SER A N 1
ATOM 736 C CA . SER A 1 90 ? -21.689 17.423 24.709 1.00 79.44 90 SER A CA 1
ATOM 737 C C . SER A 1 90 ? -21.286 16.842 23.351 1.00 79.44 90 SER A C 1
ATOM 739 O O . SER A 1 90 ? -20.456 17.424 22.652 1.00 79.44 90 SER A O 1
ATOM 741 N N . VAL A 1 91 ? -21.914 15.738 22.943 1.00 76.88 91 VAL A N 1
ATOM 742 C CA . VAL A 1 91 ? -21.550 15.005 21.725 1.00 76.88 91 VAL A CA 1
ATOM 743 C C . VAL A 1 91 ? -22.238 15.526 20.457 1.00 76.88 91 VAL A C 1
ATOM 745 O O . VAL A 1 91 ? -21.729 15.334 19.351 1.00 76.88 91 VAL A O 1
ATOM 748 N N . LYS A 1 92 ? -23.327 16.301 20.584 1.00 72.06 92 LYS A N 1
ATOM 749 C CA . LYS A 1 92 ? -24.031 16.908 19.433 1.00 72.06 92 LYS A CA 1
ATOM 750 C C . LYS A 1 92 ? -23.135 17.769 18.537 1.00 72.06 92 LYS A C 1
ATOM 752 O O . LYS A 1 92 ? -23.450 17.947 17.364 1.00 72.06 92 LYS A O 1
ATOM 757 N N . HIS A 1 93 ? -22.040 18.303 19.079 1.00 64.50 93 HIS A N 1
ATOM 758 C CA . HIS A 1 93 ? -21.109 19.170 18.356 1.00 64.50 93 HIS A CA 1
ATOM 759 C C . HIS A 1 93 ? -19.803 18.477 17.942 1.00 64.50 93 HIS A C 1
ATOM 761 O O . HIS A 1 93 ? -19.085 19.016 17.104 1.00 64.50 93 HIS A O 1
ATOM 767 N N . THR A 1 94 ? -19.483 17.304 18.500 1.00 60.31 94 THR A N 1
ATOM 768 C CA . THR A 1 94 ? -18.202 16.610 18.269 1.00 60.31 94 THR A CA 1
ATOM 769 C C . THR A 1 94 ? -18.296 15.469 17.257 1.00 60.31 94 THR A C 1
ATOM 771 O O . THR A 1 94 ? -17.274 14.875 16.930 1.00 60.31 94 THR A O 1
ATOM 774 N N . ASN A 1 95 ? -19.490 15.185 16.718 1.00 60.00 95 ASN A N 1
ATOM 775 C CA . ASN A 1 95 ? -19.731 14.134 15.715 1.00 60.00 95 ASN A CA 1
ATOM 776 C C . ASN A 1 95 ? -19.227 12.731 16.148 1.00 60.00 95 ASN A C 1
ATOM 778 O O . ASN A 1 95 ? -18.948 11.892 15.292 1.00 60.00 95 ASN A O 1
ATOM 782 N N . GLY A 1 96 ? -19.078 12.508 17.462 1.00 68.06 96 GLY A N 1
ATOM 783 C CA . GLY A 1 96 ? -18.642 11.253 18.086 1.00 68.06 96 GLY A CA 1
ATOM 784 C C . GLY A 1 96 ? -19.780 10.535 18.816 1.00 68.06 96 GLY A C 1
ATOM 785 O O . GLY A 1 96 ? -20.948 10.843 18.589 1.00 68.06 96 GLY A O 1
ATOM 786 N N . SER A 1 97 ? -19.443 9.608 19.718 1.00 78.88 97 SER A N 1
ATOM 787 C CA . SER A 1 97 ? -20.409 8.892 20.573 1.00 78.88 97 SER A CA 1
ATOM 788 C C . SER A 1 97 ? -20.155 9.166 22.066 1.00 78.88 97 SER A C 1
ATOM 790 O O . SER A 1 97 ? -19.047 9.556 22.457 1.00 78.88 97 SER A O 1
ATOM 792 N N . ALA A 1 98 ? -21.173 8.968 22.913 1.00 87.56 98 ALA A N 1
ATOM 793 C CA . ALA A 1 98 ? -21.089 9.101 24.373 1.00 87.56 98 ALA A CA 1
ATOM 794 C C . ALA A 1 98 ? -21.290 7.754 25.080 1.00 87.56 98 ALA A C 1
ATOM 796 O O . ALA A 1 98 ? -22.165 6.982 24.689 1.00 87.56 98 ALA A O 1
ATOM 797 N N . LEU A 1 99 ? -20.524 7.528 26.151 1.00 91.06 99 LEU A N 1
ATOM 798 C CA . LEU A 1 99 ? -20.639 6.355 27.021 1.00 91.06 99 LEU A CA 1
ATOM 799 C C . LEU A 1 99 ? -20.909 6.773 28.471 1.00 91.06 99 LEU A C 1
ATOM 801 O O . LEU A 1 99 ? -20.179 7.580 29.051 1.00 91.06 99 LEU A O 1
ATOM 805 N N . LEU A 1 100 ? -21.926 6.169 29.079 1.00 93.94 100 LEU A N 1
ATOM 806 C CA . LEU A 1 100 ? -22.210 6.266 30.506 1.00 93.94 100 LEU A CA 1
ATOM 807 C C . LEU A 1 100 ? -21.924 4.921 31.178 1.00 93.94 100 LEU A C 1
ATOM 809 O O . LEU A 1 100 ? -22.581 3.926 30.892 1.00 93.94 100 LEU A O 1
ATOM 813 N N . ILE A 1 101 ? -20.963 4.885 32.096 1.00 95.94 101 ILE A N 1
ATOM 814 C CA . ILE A 1 101 ? -20.645 3.688 32.881 1.00 95.94 101 ILE A CA 1
ATOM 815 C C . ILE A 1 101 ? -21.270 3.847 34.265 1.00 95.94 101 ILE A C 1
ATOM 817 O O . ILE A 1 101 ? -20.991 4.824 34.954 1.00 95.94 101 ILE A O 1
ATOM 821 N N . ILE A 1 102 ? -22.104 2.899 34.684 1.00 96.25 102 ILE A N 1
ATOM 822 C CA . ILE A 1 102 ? -22.781 2.908 35.984 1.00 96.25 102 ILE A CA 1
ATOM 823 C C . ILE A 1 102 ? -22.316 1.697 36.782 1.00 96.25 102 ILE A C 1
ATOM 825 O O . ILE A 1 102 ? -22.679 0.563 36.474 1.00 96.25 102 ILE A O 1
ATOM 829 N N . HIS A 1 103 ? -21.531 1.945 37.825 1.00 96.88 103 HIS A N 1
ATOM 830 C CA . HIS A 1 103 ? -21.172 0.947 38.822 1.00 96.88 103 HIS A CA 1
ATOM 831 C C . HIS A 1 103 ? -22.077 1.073 40.044 1.00 96.88 103 HIS A C 1
ATOM 833 O O . HIS A 1 103 ? -22.285 2.172 40.560 1.00 96.88 103 HIS A O 1
ATOM 839 N N . TYR A 1 104 ? -22.607 -0.059 40.500 1.00 95.31 104 TYR A N 1
ATOM 840 C CA . TYR A 1 104 ? -23.317 -0.156 41.771 1.00 95.31 104 TYR A CA 1
ATOM 841 C C . TYR A 1 104 ? -22.687 -1.251 42.625 1.00 95.31 104 TYR A C 1
ATOM 843 O O . TYR A 1 104 ? -22.663 -2.412 42.211 1.00 95.31 104 TYR A O 1
ATOM 851 N N . GLY A 1 105 ? -22.205 -0.874 43.810 1.00 91.31 105 GLY A N 1
ATOM 852 C CA . GLY A 1 105 ? -21.714 -1.793 44.834 1.00 91.31 105 GLY A CA 1
ATOM 853 C C . GLY A 1 105 ? -22.581 -1.703 46.085 1.00 91.31 105 GLY A C 1
ATOM 854 O O . GLY A 1 105 ? -22.692 -0.630 46.679 1.00 91.31 105 GLY A O 1
ATOM 855 N N . GLY A 1 106 ? -23.204 -2.811 46.485 1.00 88.75 106 GLY A N 1
ATOM 856 C CA . GLY A 1 106 ? -24.039 -2.836 47.687 1.00 88.75 106 GLY A CA 1
ATOM 857 C C . GLY A 1 106 ? -25.018 -4.003 47.739 1.00 88.75 106 GLY A C 1
ATOM 858 O O . GLY A 1 106 ? -24.806 -5.066 47.144 1.00 88.75 106 GLY A O 1
ATOM 859 N N . HIS A 1 107 ? -26.112 -3.810 48.470 1.00 87.88 107 HIS A N 1
ATOM 860 C CA . HIS A 1 107 ? -27.119 -4.841 48.695 1.00 87.88 107 HIS A CA 1
ATOM 861 C C . HIS A 1 107 ? -28.316 -4.727 47.745 1.00 87.88 107 HIS A C 1
ATOM 863 O O . HIS A 1 107 ? -28.745 -3.652 47.332 1.00 87.88 107 HIS A O 1
ATOM 869 N N . ALA A 1 108 ? -28.883 -5.875 47.395 1.00 85.06 108 ALA A N 1
ATOM 870 C CA . ALA A 1 108 ? -30.068 -5.953 46.558 1.00 85.06 108 ALA A CA 1
ATOM 871 C C . ALA A 1 108 ? -31.001 -7.045 47.072 1.00 85.06 108 ALA A C 1
ATOM 873 O O . ALA A 1 108 ? -30.553 -8.075 47.588 1.00 85.06 108 ALA A O 1
ATOM 874 N N . ASP A 1 109 ? -32.300 -6.785 46.958 1.00 83.00 109 ASP A N 1
ATOM 875 C CA . ASP A 1 109 ? -33.346 -7.672 47.454 1.00 83.00 109 ASP A CA 1
ATOM 876 C C . ASP A 1 109 ? -33.768 -8.663 46.363 1.00 83.00 109 ASP A C 1
ATOM 878 O O . ASP A 1 109 ? -33.663 -8.408 45.160 1.00 83.00 109 ASP A O 1
ATOM 882 N N . ARG A 1 110 ? -34.248 -9.832 46.791 1.00 71.62 110 ARG A N 1
ATOM 883 C CA . ARG A 1 110 ? -34.686 -10.902 45.889 1.00 71.62 110 ARG A CA 1
ATOM 884 C C . ARG A 1 110 ? -35.964 -10.533 45.121 1.00 71.62 110 ARG A C 1
ATOM 886 O O . ARG A 1 110 ? -36.242 -11.177 44.105 1.00 71.62 110 ARG A O 1
ATOM 893 N N . ASN A 1 111 ? -36.683 -9.500 45.575 1.00 69.38 111 ASN A N 1
ATOM 894 C CA . ASN A 1 111 ? -37.938 -8.994 45.030 1.00 69.38 111 ASN A CA 1
ATOM 895 C C . ASN A 1 111 ? -39.049 -10.062 45.005 1.00 69.38 111 ASN A C 1
ATOM 897 O O . ASN A 1 111 ? -39.855 -10.106 44.081 1.00 69.38 111 ASN A O 1
ATOM 901 N N . ASP A 1 112 ? -39.078 -10.951 46.005 1.00 62.06 112 ASP A N 1
ATOM 902 C CA . ASP A 1 112 ? -40.073 -12.025 46.172 1.00 62.06 112 ASP A CA 1
ATOM 903 C C . ASP A 1 112 ? -41.118 -11.735 47.262 1.00 62.06 112 ASP A C 1
ATOM 905 O O . ASP A 1 112 ? -42.037 -12.521 47.471 1.00 62.06 112 ASP A O 1
ATOM 909 N N . ARG A 1 113 ? -41.020 -10.591 47.948 1.00 54.22 113 ARG A N 1
ATOM 910 C CA . ARG A 1 113 ? -41.824 -10.307 49.147 1.00 54.22 113 ARG A CA 1
ATOM 911 C C . ARG A 1 113 ? -43.245 -9.804 48.893 1.00 54.22 113 ARG A C 1
ATOM 913 O O . ARG A 1 113 ? -43.964 -9.596 49.867 1.00 54.22 113 ARG A O 1
ATOM 920 N N . ARG A 1 114 ? -43.648 -9.532 47.643 1.00 52.44 114 ARG A N 1
ATOM 921 C CA . ARG A 1 114 ? -44.911 -8.814 47.378 1.00 52.44 114 ARG A CA 1
ATOM 922 C C . ARG A 1 114 ? -46.055 -9.631 46.793 1.00 52.44 114 ARG A C 1
ATOM 924 O O . ARG A 1 114 ? -47.168 -9.279 47.144 1.00 52.44 114 ARG A O 1
ATOM 931 N N . ASN A 1 115 ? -45.825 -10.703 46.029 1.00 52.25 115 ASN A N 1
ATOM 932 C CA . ASN A 1 115 ? -46.862 -11.656 45.599 1.00 52.25 115 ASN A CA 1
ATOM 933 C C . ASN A 1 115 ? -46.216 -12.907 44.973 1.00 52.25 115 ASN A C 1
ATOM 935 O O . ASN A 1 115 ? -45.337 -12.781 44.118 1.00 52.25 115 ASN A O 1
ATOM 939 N N . ASP A 1 116 ? -46.688 -14.103 45.340 1.00 47.06 116 ASP A N 1
ATOM 940 C CA . ASP A 1 116 ? -46.361 -15.357 44.648 1.00 47.06 116 ASP A CA 1
ATOM 941 C C . ASP A 1 116 ? -46.918 -15.303 43.210 1.00 47.06 116 ASP A C 1
ATOM 943 O O . ASP A 1 116 ? -48.075 -15.638 42.965 1.00 47.06 116 ASP A O 1
ATOM 947 N N . GLY A 1 117 ? -46.114 -14.824 42.254 1.00 54.19 117 GLY A N 1
ATOM 948 C CA . GLY A 1 117 ? -46.484 -14.764 40.834 1.00 54.19 117 GLY A CA 1
ATOM 949 C C . GLY A 1 117 ? -45.954 -13.565 40.041 1.00 54.19 117 GLY A C 1
ATOM 950 O O . GLY A 1 117 ? -46.014 -13.602 38.815 1.00 54.19 117 GLY A O 1
ATOM 951 N N . GLU A 1 118 ? -45.419 -12.524 40.688 1.00 58.94 118 GLU A N 1
ATOM 952 C CA . GLU A 1 118 ? -44.853 -11.362 39.981 1.00 58.94 118 GLU A CA 1
ATOM 953 C C . GLU A 1 118 ? -43.448 -11.637 39.413 1.00 58.94 118 GLU A C 1
ATOM 955 O O . GLU A 1 118 ? -42.654 -12.411 39.961 1.00 58.94 118 GLU A O 1
ATOM 960 N N . GLU A 1 119 ? -43.119 -10.986 38.293 1.00 61.41 119 GLU A N 1
ATOM 961 C CA . GLU A 1 119 ? -41.793 -11.088 37.689 1.00 61.41 119 GLU A CA 1
ATOM 962 C C . GLU A 1 119 ? -40.710 -10.468 38.584 1.00 61.41 119 GLU A C 1
ATOM 964 O O . GLU A 1 119 ? -40.834 -9.360 39.106 1.00 61.41 119 GLU A O 1
ATOM 969 N N . LYS A 1 120 ? -39.597 -11.189 38.742 1.00 72.56 120 LYS A N 1
ATOM 970 C CA . LYS A 1 120 ? -38.440 -10.740 39.528 1.00 72.56 120 LYS A CA 1
ATOM 971 C C . LYS A 1 120 ? -37.728 -9.586 38.813 1.00 72.56 120 LYS A C 1
ATOM 973 O O . LYS A 1 120 ? -37.154 -9.819 37.745 1.00 72.56 120 LYS A O 1
ATOM 978 N N . ARG A 1 121 ? -37.745 -8.387 39.410 1.00 81.56 121 ARG A N 1
ATOM 979 C CA . ARG A 1 121 ? -37.115 -7.161 38.894 1.00 81.56 121 ARG A CA 1
ATOM 980 C C . ARG A 1 121 ? -36.002 -6.664 39.815 1.00 81.56 121 ARG A C 1
ATOM 982 O O . ARG A 1 121 ? -36.044 -6.856 41.026 1.00 81.56 121 ARG A O 1
ATOM 989 N N . ALA A 1 122 ? -35.045 -5.939 39.239 1.00 85.94 122 ALA A N 1
ATOM 990 C CA . ALA A 1 122 ? -33.915 -5.378 39.973 1.00 85.94 122 ALA A CA 1
ATOM 991 C C . ALA A 1 122 ? -34.341 -4.322 41.012 1.00 85.94 122 ALA A C 1
ATOM 993 O O . ALA A 1 122 ? -34.857 -3.252 40.665 1.00 85.94 122 ALA A O 1
ATOM 994 N N . VAL A 1 123 ? -34.078 -4.621 42.288 1.00 87.62 123 VAL A N 1
ATOM 995 C CA . VAL A 1 123 ? -34.339 -3.753 43.445 1.00 87.62 123 VAL A CA 1
ATOM 996 C C . VAL A 1 123 ? -33.105 -3.721 44.348 1.00 87.62 123 VAL A C 1
ATOM 998 O O . VAL A 1 123 ? -32.553 -4.764 44.693 1.00 87.62 123 VAL A O 1
ATOM 1001 N N . TRP A 1 124 ? -32.673 -2.523 44.730 1.00 90.75 124 TRP A N 1
ATOM 1002 C CA . TRP A 1 124 ? -31.538 -2.286 45.626 1.00 90.75 124 TRP A CA 1
ATOM 1003 C C . TRP A 1 124 ? -32.023 -1.986 47.046 1.00 90.75 124 TRP A C 1
ATOM 1005 O O . TRP A 1 124 ? -33.115 -1.438 47.218 1.00 90.75 124 TRP A O 1
ATOM 1015 N N . CYS A 1 125 ? -31.229 -2.319 48.063 1.00 87.00 125 CYS A N 1
ATOM 1016 C CA . CYS A 1 125 ? -31.590 -2.124 49.470 1.00 87.00 125 CYS A CA 1
ATOM 1017 C C . CYS A 1 125 ? -30.393 -1.706 50.339 1.00 87.00 125 CYS A C 1
ATOM 1019 O O . CYS A 1 125 ? -29.247 -1.900 49.948 1.00 87.00 125 CYS A O 1
ATOM 1021 N N . THR A 1 126 ? -30.662 -1.109 51.505 1.00 81.81 126 THR A N 1
ATOM 1022 C CA . THR A 1 126 ? -29.647 -0.545 52.421 1.00 81.81 126 THR A CA 1
ATOM 1023 C C . THR A 1 126 ? -28.928 -1.572 53.293 1.00 81.81 126 THR A C 1
ATOM 1025 O O . THR A 1 126 ? -27.805 -1.329 53.716 1.00 81.81 126 THR A O 1
ATOM 1028 N N . ASN A 1 127 ? -29.570 -2.689 53.641 1.00 72.38 127 ASN A N 1
ATOM 1029 C CA . ASN A 1 127 ? -28.966 -3.780 54.406 1.00 72.38 127 ASN A CA 1
ATOM 1030 C C . ASN A 1 127 ? -29.783 -5.073 54.240 1.00 72.38 127 ASN A C 1
ATOM 1032 O O . ASN A 1 127 ? -30.963 -5.041 53.905 1.00 72.38 127 ASN A O 1
ATOM 1036 N N . ALA A 1 128 ? -29.156 -6.220 54.514 1.00 57.50 128 ALA A N 1
ATOM 1037 C CA . ALA A 1 128 ? -29.823 -7.525 54.484 1.00 57.50 128 ALA A CA 1
ATOM 1038 C C . ALA A 1 128 ? -30.491 -7.923 55.825 1.00 57.50 128 ALA A C 1
ATOM 1040 O O . ALA A 1 128 ? -31.068 -9.005 55.912 1.00 57.50 128 ALA A O 1
ATOM 1041 N N . GLN A 1 129 ? -30.349 -7.122 56.895 1.00 55.47 129 GLN A N 1
ATOM 1042 C CA . GLN A 1 129 ? -30.626 -7.542 58.285 1.00 55.47 129 GLN A CA 1
ATOM 1043 C C . GLN A 1 129 ? -31.301 -6.465 59.184 1.00 55.47 129 GLN A C 1
ATOM 1045 O O . GLN A 1 129 ? -31.390 -6.680 60.392 1.00 55.47 129 GLN A O 1
ATOM 1050 N N . GLY A 1 130 ? -31.773 -5.318 58.661 1.00 54.34 130 GLY A N 1
ATOM 1051 C CA . GLY A 1 130 ? -32.280 -4.178 59.460 1.00 54.34 130 GLY A CA 1
ATOM 1052 C C . GLY A 1 130 ? -33.340 -3.294 58.767 1.00 54.34 130 GLY A C 1
ATOM 1053 O O . GLY A 1 130 ? -34.116 -3.787 57.957 1.00 54.34 130 GLY A O 1
ATOM 1054 N N . VAL A 1 131 ? -33.421 -1.993 59.122 1.00 56.69 131 VAL A N 1
ATOM 1055 C CA . VAL A 1 131 ? -34.392 -1.034 58.532 1.00 56.69 131 VAL A CA 1
ATOM 1056 C C . VAL A 1 131 ? -34.128 -0.904 57.031 1.00 56.69 131 VAL A C 1
ATOM 1058 O O . VAL A 1 131 ? -33.123 -0.327 56.611 1.00 56.69 131 VAL A O 1
ATOM 1061 N N . GLU A 1 132 ? -35.028 -1.483 56.245 1.00 68.69 132 GLU A N 1
ATOM 1062 C CA . GLU A 1 132 ? -34.846 -1.727 54.820 1.00 68.69 132 GLU A CA 1
ATOM 1063 C C . GLU A 1 132 ? -35.505 -0.618 53.995 1.00 68.69 132 GLU A C 1
ATOM 1065 O O . GLU A 1 132 ? -36.732 -0.532 53.896 1.00 68.69 132 GLU A O 1
ATOM 1070 N N . VAL A 1 133 ? -34.686 0.248 53.396 1.00 82.31 133 VAL A N 1
ATOM 1071 C CA . VAL A 1 133 ? -35.147 1.173 52.353 1.00 82.31 133 VAL A CA 1
ATOM 1072 C C . VAL A 1 133 ? -34.948 0.482 51.010 1.00 82.31 133 VAL A C 1
ATOM 1074 O O . VAL A 1 133 ? -33.838 0.072 50.683 1.00 82.31 133 VAL A O 1
ATOM 1077 N N . LEU A 1 134 ? -36.027 0.344 50.238 1.00 86.50 134 LEU A N 1
ATOM 1078 C CA . LEU A 1 134 ? -36.013 -0.290 48.920 1.00 86.50 134 LEU A CA 1
ATOM 1079 C C . LEU A 1 134 ? -35.952 0.765 47.810 1.00 86.50 134 LEU A C 1
ATOM 1081 O O . LEU A 1 134 ? -36.725 1.726 47.809 1.00 86.50 134 LEU A O 1
ATOM 1085 N N . LEU A 1 135 ? -35.084 0.546 46.824 1.00 89.69 135 LEU A N 1
ATOM 1086 C CA . LEU A 1 135 ? -34.973 1.353 45.612 1.00 89.69 135 LEU A CA 1
ATOM 1087 C C . LEU A 1 135 ? -35.254 0.491 44.380 1.00 89.69 135 LEU A C 1
ATOM 1089 O O . LEU A 1 135 ? -34.548 -0.468 44.083 1.00 89.69 135 LEU A O 1
ATOM 1093 N N . HIS A 1 136 ? -36.289 0.858 43.629 1.00 89.94 136 HIS A N 1
ATOM 1094 C CA . HIS A 1 136 ? -36.707 0.159 42.414 1.00 89.94 136 HIS A CA 1
ATOM 1095 C C . HIS A 1 136 ? -35.858 0.582 41.199 1.00 89.94 136 HIS A C 1
ATOM 1097 O O . HIS A 1 136 ? -36.271 1.458 40.438 1.00 89.94 136 HIS A O 1
ATOM 1103 N N . TRP A 1 137 ? -34.679 -0.031 41.020 1.00 91.31 137 TRP A N 1
ATOM 1104 C CA . TRP A 1 137 ? -33.730 0.293 39.938 1.00 91.31 137 TRP A CA 1
ATOM 1105 C C . TRP A 1 137 ? -34.352 0.161 38.544 1.00 91.31 137 TRP A C 1
ATOM 1107 O O . TRP A 1 137 ? -34.114 1.016 37.694 1.00 91.31 137 TRP A O 1
ATOM 1117 N N . TYR A 1 138 ? -35.197 -0.855 38.330 1.00 86.62 138 TYR A N 1
ATOM 1118 C CA . TYR A 1 138 ? -35.817 -1.114 37.024 1.00 86.62 138 TYR A CA 1
ATOM 1119 C C . TYR A 1 138 ? -36.519 0.117 36.424 1.00 86.62 138 TYR A C 1
ATOM 1121 O O . TYR A 1 138 ? -36.413 0.338 35.228 1.00 86.62 138 TYR A O 1
ATOM 1129 N N . LYS A 1 139 ? -37.147 0.972 37.246 1.00 88.31 139 LYS A N 1
ATOM 1130 C CA . LYS A 1 139 ? -37.814 2.189 36.754 1.00 88.31 139 LYS A CA 1
ATOM 1131 C C . LYS A 1 139 ? -36.819 3.207 36.195 1.00 88.31 139 LYS A C 1
ATOM 1133 O O . LYS A 1 139 ? -37.051 3.775 35.141 1.00 88.31 139 LYS A O 1
ATOM 1138 N N . ILE A 1 140 ? -35.687 3.395 36.880 1.00 90.44 140 ILE A N 1
ATOM 1139 C CA . ILE A 1 140 ? -34.624 4.297 36.415 1.00 90.44 140 ILE A CA 1
ATOM 1140 C C . ILE A 1 140 ? -34.009 3.749 35.128 1.00 90.44 140 ILE A C 1
ATOM 1142 O O . ILE A 1 140 ? -33.752 4.507 34.197 1.00 90.44 140 ILE A O 1
ATOM 1146 N N . GLN A 1 141 ? -33.788 2.434 35.070 1.00 88.19 141 GLN A N 1
ATOM 1147 C CA . GLN A 1 141 ? -33.285 1.772 33.872 1.00 88.19 141 GLN A CA 1
ATOM 1148 C C . GLN A 1 141 ? -34.228 1.978 32.676 1.00 88.19 141 GLN A C 1
ATOM 1150 O O . GLN A 1 141 ? -33.754 2.289 31.583 1.00 88.19 141 GLN A O 1
ATOM 1155 N N . ASP A 1 142 ? -35.542 1.872 32.892 1.00 85.19 142 ASP A N 1
ATOM 1156 C CA . ASP A 1 142 ? -36.545 2.075 31.845 1.00 85.19 142 ASP A CA 1
ATOM 1157 C C . ASP A 1 142 ? -36.561 3.508 31.291 1.00 85.19 142 ASP A C 1
ATOM 1159 O O . ASP A 1 142 ? -36.750 3.700 30.086 1.00 85.19 142 ASP A O 1
ATOM 1163 N N . ASP A 1 143 ? -36.294 4.497 32.145 1.00 85.69 143 ASP A N 1
ATOM 1164 C CA . ASP A 1 143 ? -36.229 5.908 31.758 1.00 85.69 143 ASP A CA 1
ATOM 1165 C C . ASP A 1 143 ? -34.963 6.233 30.936 1.00 85.69 143 ASP A C 1
ATOM 1167 O O . ASP A 1 143 ? -35.009 7.054 30.015 1.00 85.69 143 ASP A O 1
ATOM 1171 N N . ILE A 1 144 ? -33.827 5.578 31.217 1.00 85.31 144 ILE A N 1
ATOM 1172 C CA . ILE A 1 144 ? -32.536 5.888 30.566 1.00 85.31 144 ILE A CA 1
ATOM 1173 C C . ILE A 1 144 ? -32.210 5.011 29.349 1.00 85.31 144 ILE A C 1
ATOM 1175 O O . ILE A 1 144 ? -31.427 5.431 28.499 1.00 85.31 144 ILE A O 1
ATOM 1179 N N . GLN A 1 145 ? -32.804 3.820 29.217 1.00 78.50 145 GLN A N 1
ATOM 1180 C CA . GLN A 1 145 ? -32.456 2.853 28.157 1.00 78.50 145 GLN A CA 1
ATOM 1181 C C . GLN A 1 145 ? -32.739 3.338 26.724 1.00 78.50 145 GLN A C 1
ATOM 1183 O O . GLN A 1 145 ? -32.185 2.795 25.766 1.00 78.50 145 GLN A O 1
ATOM 1188 N N . ASN A 1 146 ? -33.612 4.339 26.571 1.00 76.19 146 ASN A N 1
ATOM 1189 C CA . ASN A 1 146 ? -34.010 4.908 25.279 1.00 76.19 146 ASN A CA 1
ATOM 1190 C C . ASN A 1 146 ? -33.197 6.151 24.881 1.00 76.19 146 ASN A C 1
ATOM 1192 O O . ASN A 1 146 ? -33.462 6.743 23.833 1.00 76.19 146 ASN A O 1
ATOM 1196 N N . LEU A 1 147 ? -32.228 6.568 25.699 1.00 78.81 147 LEU A N 1
ATOM 1197 C CA . LEU A 1 147 ? -31.356 7.694 25.380 1.00 78.81 147 LEU A CA 1
ATOM 1198 C C . LEU A 1 147 ? -30.372 7.333 24.255 1.00 78.81 147 LEU A C 1
ATOM 1200 O O . LEU A 1 147 ? -29.952 6.187 24.104 1.00 78.81 147 LEU A O 1
ATOM 1204 N N . ASP A 1 148 ? -29.974 8.337 23.472 1.00 78.06 148 ASP A N 1
ATOM 1205 C CA . ASP A 1 148 ? -29.023 8.206 22.356 1.00 78.06 148 ASP A CA 1
ATOM 1206 C C . ASP A 1 148 ? -27.560 8.167 22.848 1.00 78.06 148 ASP A C 1
ATOM 1208 O O . ASP A 1 148 ? -26.695 8.874 22.339 1.00 78.06 148 ASP A O 1
ATOM 1212 N N . ILE A 1 149 ? -27.291 7.370 23.884 1.00 83.06 149 ILE A N 1
ATOM 1213 C CA . ILE A 1 149 ? -25.966 7.150 24.479 1.00 83.06 149 ILE A CA 1
ATOM 1214 C C . ILE A 1 149 ? -25.784 5.660 24.768 1.00 83.06 149 ILE A C 1
ATOM 1216 O O . ILE A 1 149 ? -26.765 4.965 25.034 1.00 83.06 149 ILE A O 1
ATOM 1220 N N . ASP A 1 150 ? -24.547 5.174 24.734 1.00 87.19 150 ASP A N 1
ATOM 1221 C CA . ASP A 1 150 ? -24.247 3.806 25.160 1.00 87.19 150 ASP A CA 1
ATOM 1222 C C . ASP A 1 150 ? -24.124 3.754 26.688 1.00 87.19 150 ASP A C 1
ATOM 1224 O O . ASP A 1 150 ? -23.599 4.681 27.313 1.00 87.19 150 ASP A O 1
ATOM 1228 N N . ILE A 1 151 ? -24.631 2.687 27.309 1.00 90.25 151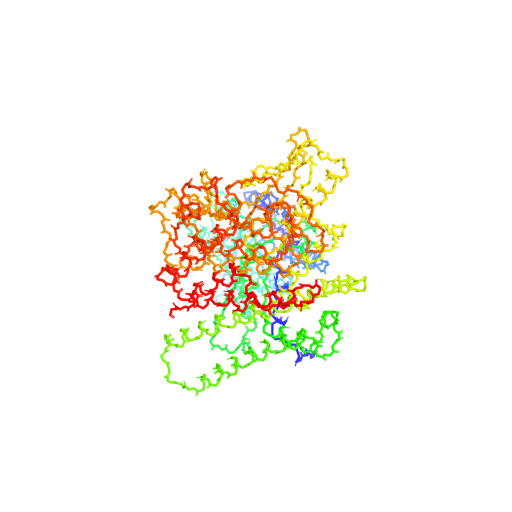 ILE A N 1
ATOM 1229 C CA . ILE A 1 151 ? -24.666 2.530 28.769 1.00 90.25 151 ILE A CA 1
ATOM 1230 C C . ILE A 1 151 ? -24.013 1.202 29.164 1.00 90.25 151 ILE A C 1
ATOM 1232 O O . ILE A 1 151 ? -24.452 0.134 28.750 1.00 90.25 151 ILE A O 1
ATOM 1236 N N . LEU A 1 152 ? -22.984 1.242 30.010 1.00 92.94 152 LEU A N 1
ATOM 1237 C CA . LEU A 1 152 ? -22.372 0.048 30.596 1.00 92.94 152 LEU A CA 1
ATOM 1238 C C . LEU A 1 152 ? -22.770 -0.074 32.067 1.00 92.94 152 LEU A C 1
ATOM 1240 O O . LEU A 1 152 ? -22.391 0.762 32.884 1.00 92.94 152 LEU A O 1
ATOM 1244 N N . LEU A 1 153 ? -23.498 -1.130 32.414 1.00 93.81 153 LEU A N 1
ATOM 1245 C CA . LEU A 1 153 ? -23.925 -1.432 33.777 1.00 93.81 153 LEU A CA 1
ATOM 1246 C C . LEU A 1 153 ? -22.964 -2.446 34.413 1.00 93.81 153 LEU A C 1
ATOM 1248 O O . LEU A 1 153 ? -22.796 -3.555 33.904 1.00 93.81 153 LEU A O 1
ATOM 1252 N N . LEU A 1 154 ? -22.342 -2.073 35.531 1.00 95.12 154 LEU A N 1
ATOM 1253 C CA . LEU A 1 154 ? -21.395 -2.885 36.299 1.00 95.12 154 LEU A CA 1
ATOM 1254 C C . LEU A 1 154 ? -21.947 -3.102 37.713 1.00 95.12 154 LEU A C 1
ATOM 1256 O O . LEU A 1 154 ? -21.750 -2.269 38.597 1.00 95.12 154 LEU A O 1
ATOM 1260 N N . PHE A 1 155 ? -22.671 -4.195 37.940 1.00 93.88 155 PHE A N 1
ATOM 1261 C CA . PHE A 1 155 ? -23.391 -4.405 39.203 1.00 93.88 155 PHE A CA 1
ATOM 1262 C C . PHE A 1 155 ? -22.728 -5.462 40.081 1.00 93.88 155 PHE A C 1
ATOM 1264 O O . PHE A 1 155 ? -22.760 -6.655 39.770 1.00 93.88 155 PHE A O 1
ATOM 1271 N N . ASP A 1 156 ? -22.188 -5.008 41.213 1.00 91.31 156 ASP A N 1
ATOM 1272 C CA . ASP A 1 156 ? -21.646 -5.822 42.298 1.00 91.31 156 ASP A CA 1
ATOM 1273 C C . ASP A 1 156 ? -22.618 -5.862 43.482 1.00 91.31 156 ASP A C 1
ATOM 1275 O O . ASP A 1 156 ? -22.429 -5.241 44.529 1.00 91.31 156 ASP A O 1
ATOM 1279 N N . CYS A 1 157 ? -23.726 -6.569 43.271 1.00 88.56 157 CYS A N 1
ATOM 1280 C CA . CYS A 1 157 ? -24.745 -6.787 44.284 1.00 88.56 157 CYS A CA 1
ATOM 1281 C C . CYS A 1 157 ? -25.390 -8.170 44.140 1.00 88.56 157 CYS A C 1
ATOM 1283 O O . CYS A 1 157 ? -25.272 -8.856 43.115 1.00 88.56 157 CYS A O 1
ATOM 1285 N N . CYS A 1 158 ? -26.089 -8.596 45.190 1.00 85.81 158 CYS A N 1
ATOM 1286 C CA . CYS A 1 158 ? -26.870 -9.829 45.154 1.00 85.81 158 CYS A CA 1
ATOM 1287 C C . CYS A 1 158 ? -27.943 -9.742 44.064 1.00 85.81 158 CYS A C 1
ATOM 1289 O O . CYS A 1 158 ? -28.531 -8.693 43.841 1.00 85.81 158 CYS A O 1
ATOM 1291 N N . PHE A 1 159 ? -28.222 -10.840 43.364 1.00 83.06 159 PHE A N 1
ATOM 1292 C CA . PHE A 1 159 ? -29.251 -10.854 42.316 1.00 83.06 159 PHE A CA 1
ATOM 1293 C C . PHE A 1 159 ? -29.066 -9.834 41.165 1.00 83.06 159 PHE A C 1
ATOM 1295 O O . PHE A 1 159 ? -30.018 -9.583 40.425 1.00 83.06 159 PHE A O 1
ATOM 1302 N N . ALA A 1 160 ? -27.859 -9.295 40.955 1.00 84.69 160 ALA A N 1
ATOM 1303 C CA . ALA A 1 160 ? -27.556 -8.280 39.938 1.00 84.69 160 ALA A CA 1
ATOM 1304 C C . ALA A 1 160 ? -28.052 -8.625 38.517 1.00 84.69 160 ALA A C 1
ATOM 1306 O O . ALA A 1 160 ? -28.501 -7.746 37.781 1.00 84.69 160 ALA A O 1
ATOM 1307 N N . ALA A 1 161 ? -28.046 -9.910 38.138 1.00 84.94 161 ALA A N 1
ATOM 1308 C CA . ALA A 1 161 ? -28.526 -10.368 36.832 1.00 84.94 161 ALA A CA 1
ATOM 1309 C C . ALA A 1 161 ? -30.017 -10.066 36.557 1.00 84.94 161 ALA A C 1
ATOM 1311 O O . ALA A 1 161 ? -30.438 -10.114 35.402 1.00 84.94 161 ALA A O 1
ATOM 1312 N N . GLN A 1 162 ? -30.821 -9.737 37.580 1.00 85.06 162 GLN A N 1
ATOM 1313 C CA . GLN A 1 162 ? -32.223 -9.338 37.394 1.00 85.06 162 GLN A CA 1
ATOM 1314 C C . GLN A 1 162 ? -32.371 -8.050 36.570 1.00 85.06 162 GLN A C 1
ATOM 1316 O O . GLN A 1 162 ? -33.393 -7.877 35.915 1.00 85.06 162 GLN A O 1
ATOM 1321 N N . ALA A 1 163 ? -31.354 -7.182 36.538 1.00 83.88 163 ALA A N 1
ATOM 1322 C CA . ALA A 1 163 ? -31.365 -5.969 35.715 1.00 83.88 163 ALA A CA 1
ATOM 1323 C C . ALA A 1 163 ? -31.373 -6.264 34.204 1.00 83.88 163 ALA A C 1
ATOM 1325 O O . ALA A 1 163 ? -31.771 -5.424 33.404 1.00 83.88 163 ALA A O 1
ATOM 1326 N N . GLY A 1 164 ? -30.965 -7.471 33.802 1.00 76.94 164 GLY A N 1
ATOM 1327 C CA . GLY A 1 164 ? -30.985 -7.902 32.407 1.00 76.94 164 GLY A CA 1
ATOM 1328 C C . GLY A 1 164 ? -32.351 -8.365 31.894 1.00 76.94 164 GLY A C 1
ATOM 1329 O O . GLY A 1 164 ? -32.458 -8.720 30.723 1.00 76.94 164 GLY A O 1
ATOM 1330 N N . ARG A 1 165 ? -33.381 -8.417 32.752 1.00 72.31 165 ARG A N 1
ATOM 1331 C CA . ARG A 1 165 ? -34.746 -8.819 32.385 1.00 72.31 165 ARG A CA 1
ATOM 1332 C C . ARG A 1 165 ? -35.577 -7.577 32.060 1.00 72.31 165 ARG A C 1
ATOM 1334 O O . ARG A 1 165 ? -35.882 -6.807 32.961 1.00 72.31 165 ARG A O 1
ATOM 1341 N N . ALA A 1 166 ? -35.931 -7.400 30.792 1.00 58.62 166 ALA A N 1
ATOM 1342 C CA . ALA A 1 166 ? -36.833 -6.346 30.327 1.00 58.62 166 ALA A CA 1
ATOM 1343 C C . ALA A 1 166 ? -38.164 -6.964 29.858 1.00 58.62 166 ALA A C 1
ATOM 1345 O O . ALA A 1 166 ? -38.143 -8.045 29.270 1.00 58.62 166 ALA A O 1
ATOM 1346 N N . GLU A 1 167 ? -39.293 -6.293 30.125 1.00 53.09 167 GLU A N 1
ATOM 1347 C CA . GLU A 1 167 ? -40.651 -6.824 29.884 1.00 53.09 167 GLU A CA 1
ATOM 1348 C C . GLU A 1 167 ? -40.996 -6.980 28.394 1.00 53.09 167 GLU A C 1
ATOM 1350 O O . GLU A 1 167 ? -41.653 -7.948 28.024 1.00 53.09 167 GLU A O 1
ATOM 1355 N N . GLU A 1 168 ? -40.555 -6.065 27.520 1.00 49.97 168 GLU A N 1
ATOM 1356 C CA . GLU A 1 168 ? -41.065 -6.022 26.133 1.00 49.97 168 GLU A CA 1
ATOM 1357 C C . GLU A 1 168 ? -40.010 -5.711 25.050 1.00 49.97 168 GLU A C 1
ATOM 1359 O O . GLU A 1 168 ? -40.261 -5.934 23.865 1.00 49.97 168 GLU A O 1
ATOM 1364 N N . ALA A 1 169 ? -38.804 -5.249 25.407 1.00 50.59 169 ALA A N 1
ATOM 1365 C CA . ALA A 1 169 ? -37.751 -4.925 24.440 1.00 50.59 169 ALA A CA 1
ATOM 1366 C C . ALA A 1 169 ? -36.341 -5.197 24.999 1.00 50.59 169 ALA A C 1
ATOM 1368 O O . ALA A 1 169 ? -36.104 -4.998 26.187 1.00 50.59 169 ALA A O 1
ATOM 1369 N N . PRO A 1 170 ? -35.367 -5.613 24.168 1.00 56.44 170 PRO A N 1
ATOM 1370 C CA . PRO A 1 170 ? -33.980 -5.777 24.610 1.00 56.44 170 PRO A CA 1
ATOM 1371 C C . PRO A 1 170 ? -33.402 -4.423 25.060 1.00 56.44 170 PRO A C 1
ATOM 1373 O O . PRO A 1 170 ? -33.783 -3.427 24.439 1.00 56.44 170 PRO A O 1
ATOM 1376 N N . LEU A 1 171 ? -32.498 -4.437 26.067 1.00 54.62 171 LEU A N 1
ATOM 1377 C CA . LEU A 1 171 ? -31.829 -3.382 26.897 1.00 54.62 171 LEU A CA 1
ATOM 1378 C C . LEU A 1 171 ? -31.446 -2.008 26.271 1.00 54.62 171 LEU A C 1
ATOM 1380 O O . LEU A 1 171 ? -30.622 -1.266 26.804 1.00 54.62 171 LEU A O 1
ATOM 1384 N N . GLY A 1 172 ? -32.018 -1.625 25.138 1.00 65.94 172 GLY A N 1
ATOM 1385 C CA . GLY A 1 172 ? -31.685 -0.429 24.386 1.00 65.94 172 GLY A CA 1
ATOM 1386 C C . GLY A 1 172 ? -30.226 -0.455 23.962 1.00 65.94 172 GLY A C 1
ATOM 1387 O O . GLY A 1 172 ? -29.766 -1.406 23.329 1.00 65.94 172 GLY A O 1
ATOM 1388 N N . ARG A 1 173 ? -29.511 0.599 24.343 1.00 75.94 173 ARG A N 1
ATOM 1389 C CA . ARG A 1 173 ? -28.058 0.731 24.201 1.00 75.94 173 ARG A CA 1
ATOM 1390 C C . ARG A 1 173 ? -27.298 0.385 25.485 1.00 75.94 173 ARG A C 1
ATOM 1392 O O . ARG A 1 173 ? -26.200 0.884 25.707 1.00 75.94 173 ARG A O 1
ATOM 1399 N N . SER A 1 174 ? -27.876 -0.472 26.328 1.00 84.44 174 SER A N 1
ATOM 1400 C CA . SER A 1 174 ? -27.254 -0.893 27.584 1.00 84.44 174 SER A CA 1
ATOM 1401 C C . SER A 1 174 ? -26.630 -2.287 27.487 1.00 84.44 174 SER A C 1
ATOM 1403 O O . SER A 1 174 ? -27.251 -3.222 26.982 1.00 84.44 174 SER A O 1
ATOM 1405 N N . GLU A 1 175 ? -25.423 -2.438 28.024 1.00 89.06 175 GLU A N 1
ATOM 1406 C CA . GLU A 1 175 ? -24.737 -3.715 28.238 1.00 89.06 175 GLU A CA 1
ATOM 1407 C C . GLU A 1 175 ? -24.547 -3.949 29.738 1.00 89.06 175 GLU A C 1
ATOM 1409 O O . GLU A 1 175 ? -24.195 -3.019 30.463 1.00 89.06 175 GLU A O 1
ATOM 1414 N N . LEU A 1 176 ? -24.761 -5.176 30.220 1.00 90.31 176 LEU A N 1
ATOM 1415 C CA . LEU A 1 176 ? -24.685 -5.498 31.650 1.00 90.31 176 LEU A CA 1
ATOM 1416 C C . LEU A 1 176 ? -23.597 -6.533 31.941 1.00 90.31 176 LEU A C 1
ATOM 1418 O O . LEU A 1 176 ? -23.602 -7.623 31.367 1.00 90.31 176 LEU A O 1
ATOM 1422 N N . LEU A 1 177 ? -22.740 -6.227 32.916 1.00 91.81 177 LEU A N 1
ATOM 1423 C CA . LEU A 1 177 ? -21.933 -7.193 33.657 1.00 91.81 177 LEU A CA 1
ATOM 1424 C C . LEU A 1 177 ? -22.393 -7.238 35.117 1.00 91.81 177 LEU A C 1
ATOM 1426 O O . LEU A 1 177 ? -22.267 -6.267 35.861 1.00 91.81 177 LEU A O 1
ATOM 1430 N N . ALA A 1 178 ? -22.909 -8.392 35.527 1.00 90.88 178 ALA A N 1
ATOM 1431 C CA . ALA A 1 178 ? -23.455 -8.636 36.854 1.00 90.88 178 ALA A CA 1
ATOM 1432 C C . ALA A 1 178 ? -22.603 -9.649 37.631 1.00 90.88 178 ALA A C 1
ATOM 1434 O O . ALA A 1 178 ? -22.257 -10.711 37.110 1.00 90.88 178 ALA A O 1
ATOM 1435 N N . ALA A 1 179 ? -22.325 -9.354 38.901 1.00 87.94 179 ALA A N 1
ATOM 1436 C CA . ALA A 1 179 ? -21.474 -10.164 39.773 1.00 87.94 179 ALA A CA 1
ATOM 1437 C C . ALA A 1 179 ? -22.033 -11.554 40.108 1.00 87.94 179 ALA A C 1
ATOM 1439 O O . ALA A 1 179 ? -21.266 -12.489 40.339 1.00 87.94 179 ALA A O 1
ATOM 1440 N N . ALA A 1 180 ? -23.360 -11.703 40.145 1.00 83.38 180 ALA A N 1
ATOM 1441 C CA . ALA A 1 180 ? -24.015 -12.950 40.522 1.00 83.38 180 ALA A CA 1
ATOM 1442 C C . ALA A 1 180 ? -25.214 -13.291 39.623 1.00 83.38 180 ALA A C 1
ATOM 1444 O O . ALA A 1 180 ? -25.950 -12.393 39.193 1.00 83.38 180 ALA A O 1
ATOM 1445 N N . PRO A 1 181 ? -25.456 -14.596 39.381 1.00 76.75 181 PRO A N 1
ATOM 1446 C CA . PRO A 1 181 ? -26.633 -15.066 38.670 1.00 76.75 181 PRO A CA 1
ATOM 1447 C C . PRO A 1 181 ? -27.896 -14.954 39.531 1.00 76.75 181 PRO A C 1
ATOM 1449 O O . PRO A 1 181 ? -27.864 -14.642 40.725 1.00 76.75 181 PRO A O 1
ATOM 1452 N N . MET A 1 182 ? -29.046 -15.237 38.917 1.00 67.38 182 MET A N 1
ATOM 1453 C CA . MET A 1 182 ? -30.331 -15.218 39.612 1.00 67.38 182 MET A CA 1
ATOM 1454 C C . MET A 1 182 ? -30.323 -16.164 40.822 1.00 67.38 182 MET A C 1
ATOM 1456 O O . MET A 1 182 ? -29.935 -17.324 40.720 1.00 67.38 182 MET A O 1
ATOM 1460 N N . GLY A 1 183 ? -30.814 -15.672 41.958 1.00 65.00 183 GLY A N 1
ATOM 1461 C CA . GLY A 1 183 ? -30.929 -16.456 43.189 1.00 65.00 183 GLY A CA 1
ATOM 1462 C C . GLY A 1 183 ? -29.630 -16.601 43.989 1.00 65.00 183 GLY A C 1
ATOM 1463 O O . GLY A 1 183 ? -29.668 -17.221 45.047 1.00 65.00 183 GLY A O 1
ATOM 1464 N N . ALA A 1 184 ? -28.511 -16.041 43.517 1.00 72.56 184 ALA A N 1
ATOM 1465 C CA . ALA A 1 184 ? -27.213 -16.146 44.175 1.00 72.56 184 ALA A CA 1
ATOM 1466 C C . ALA A 1 184 ? -26.809 -14.857 44.912 1.00 72.56 184 ALA A C 1
ATOM 1468 O O . ALA A 1 184 ? -27.185 -13.745 44.535 1.00 72.56 184 ALA A O 1
ATOM 1469 N N . VAL A 1 185 ? -26.006 -15.047 45.960 1.00 77.56 185 VAL A N 1
ATOM 1470 C CA . VAL A 1 185 ? -25.472 -14.006 46.847 1.00 77.56 185 VAL A CA 1
ATOM 1471 C C . VAL A 1 185 ? -23.991 -13.787 46.527 1.00 77.56 185 VAL A C 1
ATOM 1473 O O . VAL A 1 185 ? -23.262 -14.743 46.236 1.00 77.56 185 VAL A O 1
ATOM 1476 N N . THR A 1 186 ? -23.546 -12.534 46.569 1.00 79.00 186 THR A N 1
ATOM 1477 C CA . THR A 1 186 ? -22.143 -12.148 46.376 1.00 79.00 186 THR A CA 1
ATOM 1478 C C . THR A 1 186 ? -21.379 -12.139 47.707 1.00 79.00 186 THR A C 1
ATOM 1480 O O . THR A 1 186 ? -21.978 -11.951 48.769 1.00 79.00 186 THR A O 1
ATOM 1483 N N . PRO A 1 187 ? -20.056 -12.380 47.699 1.00 78.81 187 PRO A N 1
ATOM 1484 C CA . PRO A 1 187 ? -19.234 -12.180 48.887 1.00 78.81 187 PRO A CA 1
ATOM 1485 C C . PRO A 1 187 ? -19.186 -10.691 49.269 1.00 78.81 187 PRO A C 1
ATOM 1487 O O . PRO A 1 187 ? -19.416 -9.822 48.432 1.00 78.81 187 PRO A O 1
ATOM 1490 N N . LYS A 1 188 ? -18.843 -10.403 50.530 1.00 79.19 188 LYS A N 1
ATOM 1491 C CA . LYS A 1 188 ? -18.524 -9.039 50.979 1.00 79.19 188 LYS A CA 1
ATOM 1492 C C . LYS A 1 188 ? -17.307 -8.464 50.222 1.00 79.19 188 LYS A C 1
ATOM 1494 O O . LYS A 1 188 ? -16.511 -9.261 49.707 1.00 79.19 188 LYS A O 1
ATOM 1499 N N . PRO A 1 189 ? -17.126 -7.127 50.216 1.00 81.25 189 PRO A N 1
ATOM 1500 C CA . PRO A 1 189 ? -15.952 -6.473 49.642 1.00 81.25 189 PRO A CA 1
ATOM 1501 C C . PRO A 1 189 ? -14.634 -7.099 50.109 1.00 81.25 189 PRO A C 1
ATOM 1503 O O . PRO A 1 189 ? -14.495 -7.518 51.264 1.00 81.25 189 PRO A O 1
ATOM 1506 N N . GLY A 1 190 ? -13.659 -7.177 49.207 1.00 78.88 190 GLY A N 1
ATOM 1507 C CA . GLY A 1 190 ? -12.332 -7.725 49.457 1.00 78.88 190 GLY A CA 1
ATOM 1508 C C . GLY A 1 190 ? -11.726 -8.424 48.239 1.00 78.88 190 GLY A C 1
ATOM 1509 O O . GLY A 1 190 ? -12.255 -8.415 47.137 1.00 78.88 190 GLY A O 1
ATOM 1510 N N . ALA A 1 191 ? -10.606 -9.125 48.435 1.00 76.94 191 ALA A N 1
ATOM 1511 C CA . ALA A 1 191 ? -9.783 -9.664 47.341 1.00 76.94 191 ALA A CA 1
ATOM 1512 C C . ALA A 1 191 ? -10.475 -10.659 46.375 1.00 76.94 191 ALA A C 1
ATOM 1514 O O . ALA A 1 191 ? -9.885 -11.013 45.351 1.00 76.94 191 ALA A O 1
ATOM 1515 N N . LYS A 1 192 ? -11.675 -11.144 46.722 1.00 79.19 192 LYS A N 1
ATOM 1516 C CA . LYS A 1 192 ? -12.501 -12.068 45.927 1.00 79.19 192 LYS A CA 1
ATOM 1517 C C . LYS A 1 192 ? -13.813 -11.433 45.434 1.00 79.19 192 LYS A C 1
ATOM 1519 O O . LYS A 1 192 ? -14.665 -12.169 44.935 1.00 79.19 192 LYS A O 1
ATOM 1524 N N . SER A 1 193 ? -14.003 -10.125 45.620 1.00 86.44 193 SER A N 1
ATOM 1525 C CA . SER A 1 193 ? -15.165 -9.407 45.099 1.00 86.44 193 SER A CA 1
ATOM 1526 C C . SER A 1 193 ? -15.126 -9.354 43.575 1.00 86.44 193 SER A C 1
ATOM 1528 O O . SER A 1 193 ? -14.073 -9.507 42.939 1.00 86.44 193 SER A O 1
ATOM 1530 N N . PHE A 1 194 ? -16.299 -9.159 42.981 1.00 89.38 194 PHE A N 1
ATOM 1531 C CA . PHE A 1 194 ? -16.414 -9.030 41.539 1.00 89.38 194 PHE A CA 1
ATOM 1532 C C . PHE A 1 194 ? -15.728 -7.751 41.053 1.00 89.38 194 PHE A C 1
ATOM 1534 O O . PHE A 1 194 ? -14.976 -7.814 40.081 1.00 89.38 194 PHE A O 1
ATOM 1541 N N . THR A 1 195 ? -15.900 -6.633 41.763 1.00 90.12 195 THR A N 1
ATOM 1542 C CA . THR A 1 195 ? -15.283 -5.343 41.417 1.00 90.12 195 THR A CA 1
ATOM 1543 C C . THR A 1 195 ? -13.753 -5.439 41.358 1.00 90.12 195 THR A C 1
ATOM 1545 O O . THR A 1 195 ? -13.144 -5.000 40.380 1.00 90.12 195 THR A O 1
ATOM 1548 N N . VAL A 1 196 ? -13.109 -6.106 42.326 1.00 88.31 196 VAL A N 1
ATOM 1549 C CA . VAL A 1 196 ? -11.645 -6.292 42.326 1.00 88.31 196 VAL A CA 1
ATOM 1550 C C . VAL A 1 196 ? -11.174 -7.199 41.185 1.00 88.31 196 VAL A C 1
ATOM 1552 O O . VAL A 1 196 ? -10.141 -6.931 40.565 1.00 88.31 196 VAL A O 1
ATOM 1555 N N . ALA A 1 197 ? -11.900 -8.281 40.889 1.00 88.62 197 ALA A N 1
ATOM 1556 C CA . ALA A 1 197 ? -11.565 -9.149 39.759 1.00 88.62 197 ALA A CA 1
ATOM 1557 C C . ALA A 1 197 ? -11.729 -8.414 38.419 1.00 88.62 197 ALA A C 1
ATOM 1559 O O . ALA A 1 197 ? -10.851 -8.498 37.561 1.00 88.62 197 ALA A O 1
ATOM 1560 N N . LEU A 1 198 ? -12.806 -7.638 38.276 1.00 91.44 198 LEU A N 1
ATOM 1561 C CA . LEU A 1 198 ? -13.091 -6.820 37.102 1.00 91.44 198 LEU A CA 1
ATOM 1562 C C . LEU A 1 198 ? -11.957 -5.824 36.830 1.00 91.44 198 LEU A C 1
ATOM 1564 O O . LEU A 1 198 ? -11.444 -5.784 35.713 1.00 91.44 198 LEU A O 1
ATOM 1568 N N . MET A 1 199 ? -11.509 -5.082 37.849 1.00 92.44 199 MET A N 1
ATOM 1569 C CA . MET A 1 199 ? -10.376 -4.156 37.724 1.00 92.44 199 MET A CA 1
ATOM 1570 C C . MET A 1 199 ? -9.105 -4.855 37.231 1.00 92.44 199 MET A C 1
ATOM 1572 O O . MET A 1 199 ? -8.444 -4.366 36.313 1.00 92.44 199 MET A O 1
ATOM 1576 N N . LYS A 1 200 ? -8.767 -6.020 37.802 1.00 89.25 200 LYS A N 1
ATOM 1577 C CA . LYS A 1 200 ? -7.569 -6.782 37.409 1.00 89.25 200 LYS A CA 1
ATOM 1578 C C . LYS A 1 200 ? -7.617 -7.205 35.945 1.00 89.25 200 LYS A C 1
ATOM 1580 O O . LYS A 1 200 ? -6.616 -7.056 35.243 1.00 89.25 200 LYS A O 1
ATOM 1585 N N . GLU A 1 201 ? -8.762 -7.702 35.485 1.00 90.88 201 GLU A N 1
ATOM 1586 C CA . GLU A 1 201 ? -8.921 -8.132 34.095 1.00 90.88 201 GLU A CA 1
ATOM 1587 C C . GLU A 1 201 ? -8.917 -6.948 33.123 1.00 90.88 201 GLU A C 1
ATOM 1589 O O . GLU A 1 201 ? -8.265 -7.034 32.082 1.00 90.88 201 GLU A O 1
ATOM 1594 N N . ILE A 1 202 ? -9.550 -5.819 33.471 1.00 90.25 202 ILE A N 1
ATOM 1595 C CA . ILE A 1 202 ? -9.506 -4.588 32.663 1.00 90.25 202 ILE A CA 1
ATOM 1596 C C . ILE A 1 202 ? -8.059 -4.108 32.494 1.00 90.25 202 ILE A C 1
ATOM 1598 O O . ILE A 1 202 ? -7.599 -3.925 31.365 1.00 90.25 202 ILE A O 1
ATOM 1602 N N . VAL A 1 203 ? -7.314 -3.970 33.596 1.00 88.56 203 VAL A N 1
ATOM 1603 C CA . VAL A 1 203 ? -5.913 -3.515 33.570 1.00 88.56 203 VAL A CA 1
ATOM 1604 C C . VAL A 1 203 ? -5.024 -4.507 32.818 1.00 88.56 203 VAL A C 1
ATOM 1606 O O . VAL A 1 203 ? -4.163 -4.103 32.037 1.00 88.56 203 VAL A O 1
ATOM 1609 N N . SER A 1 204 ? -5.234 -5.814 33.008 1.00 86.88 204 SER A N 1
ATOM 1610 C CA . SER A 1 204 ? -4.504 -6.852 32.271 1.00 86.88 204 SER A CA 1
ATOM 1611 C C . SER A 1 204 ? -4.740 -6.747 30.762 1.00 86.88 204 SER A C 1
ATOM 1613 O O . SER A 1 204 ? -3.779 -6.761 29.989 1.00 86.88 204 SER A O 1
ATOM 1615 N N . CYS A 1 205 ? -5.998 -6.582 30.338 1.00 84.44 205 CYS A N 1
ATOM 1616 C CA . CYS A 1 205 ? -6.348 -6.412 28.930 1.00 84.44 205 CYS A CA 1
ATOM 1617 C C . CYS A 1 205 ? -5.762 -5.122 28.348 1.00 84.44 205 CYS A C 1
ATOM 1619 O O . CYS A 1 205 ? -5.201 -5.165 27.257 1.00 84.44 205 CYS A O 1
ATOM 1621 N N . SER A 1 206 ? -5.823 -4.011 29.087 1.00 84.00 206 SER A N 1
ATOM 1622 C CA . SER A 1 206 ? -5.311 -2.713 28.629 1.00 84.00 206 SER A CA 1
ATOM 1623 C C . SER A 1 206 ? -3.790 -2.685 28.446 1.00 84.00 206 SER A C 1
ATOM 1625 O O . SER A 1 206 ? -3.282 -1.864 27.689 1.00 84.00 206 SER A O 1
ATOM 1627 N N . ARG A 1 207 ? -3.040 -3.555 29.136 1.00 82.50 207 ARG A N 1
ATOM 1628 C CA . ARG A 1 207 ? -1.584 -3.688 28.941 1.00 82.50 207 ARG A CA 1
ATOM 1629 C C . ARG A 1 207 ? -1.222 -4.495 27.697 1.00 82.50 207 ARG A C 1
ATOM 1631 O O . ARG A 1 207 ? -0.130 -4.328 27.168 1.00 82.50 207 ARG A O 1
ATOM 1638 N N . GLN A 1 208 ? -2.099 -5.404 27.278 1.00 76.81 208 GLN A N 1
ATOM 1639 C CA . GLN A 1 208 ? -1.876 -6.281 26.126 1.00 76.81 208 GLN A CA 1
ATOM 1640 C C . GLN A 1 208 ? -2.381 -5.648 24.830 1.00 76.81 208 GLN A C 1
ATOM 1642 O O . GLN A 1 208 ? -1.747 -5.796 23.791 1.00 76.81 208 GLN A O 1
ATOM 1647 N N . ASN A 1 209 ? -3.503 -4.932 24.905 1.00 72.75 209 ASN A N 1
ATOM 1648 C CA . ASN A 1 209 ? -4.185 -4.328 23.772 1.00 72.75 209 ASN A CA 1
ATOM 1649 C C . ASN A 1 209 ? -4.533 -2.870 24.091 1.00 72.75 209 ASN A C 1
ATOM 1651 O O . ASN A 1 209 ? -4.920 -2.552 25.211 1.00 72.75 209 ASN A O 1
ATOM 1655 N N . SER A 1 210 ? -4.509 -1.997 23.081 1.00 69.88 210 SER A N 1
ATOM 1656 C CA . SER A 1 210 ? -4.954 -0.596 23.203 1.00 69.88 210 SER A CA 1
ATOM 1657 C C . SER A 1 210 ? -6.470 -0.437 23.398 1.00 69.88 210 SER A C 1
ATOM 1659 O O . SER A 1 210 ? -6.978 0.676 23.510 1.00 69.88 210 SER A O 1
ATOM 1661 N N . THR A 1 211 ? -7.214 -1.542 23.401 1.00 79.00 211 THR A N 1
ATOM 1662 C CA . THR A 1 211 ? -8.673 -1.583 23.515 1.00 79.00 211 THR A CA 1
ATOM 1663 C C . THR A 1 211 ? -9.083 -2.745 24.387 1.00 79.00 211 THR A C 1
ATOM 1665 O O . THR A 1 211 ? -8.568 -3.854 24.228 1.00 79.00 211 THR A O 1
ATOM 1668 N N . VAL A 1 212 ? -10.069 -2.514 25.248 1.00 85.44 212 VAL A N 1
ATOM 1669 C CA . VAL A 1 212 ? -10.649 -3.553 26.094 1.00 85.44 212 VAL A CA 1
ATOM 1670 C C . VAL A 1 212 ? -12.120 -3.744 25.732 1.00 85.44 212 VAL A C 1
ATOM 1672 O O . VAL A 1 212 ? -12.908 -2.808 25.808 1.00 85.44 212 VAL A O 1
ATOM 1675 N N . ILE A 1 213 ? -12.499 -4.955 25.320 1.00 86.56 213 ILE A N 1
ATOM 1676 C CA . ILE A 1 213 ? -13.879 -5.297 24.944 1.00 86.56 213 ILE A CA 1
ATOM 1677 C C . ILE A 1 213 ? -14.582 -5.929 26.152 1.00 86.56 213 ILE A C 1
ATOM 1679 O O . ILE A 1 213 ? -14.066 -6.881 26.739 1.00 86.56 213 ILE A O 1
ATOM 1683 N N . VAL A 1 214 ? -15.772 -5.437 26.505 1.00 88.44 214 VAL A N 1
ATOM 1684 C CA . VAL A 1 214 ? -16.549 -5.901 27.675 1.00 88.44 214 VAL A CA 1
ATOM 1685 C C . VAL A 1 214 ? -16.856 -7.402 27.614 1.00 88.44 214 VAL A C 1
ATOM 1687 O O . VAL A 1 214 ? -16.679 -8.115 28.604 1.00 88.44 214 VAL A O 1
ATOM 1690 N N . LYS A 1 215 ? -17.205 -7.922 26.436 1.00 86.31 215 LYS A N 1
ATOM 1691 C CA . LYS A 1 215 ? -17.386 -9.364 26.199 1.00 86.31 215 LYS A CA 1
ATOM 1692 C C . LYS A 1 215 ? -16.129 -10.195 26.498 1.00 86.31 215 LYS A C 1
ATOM 1694 O O . LYS A 1 215 ? -16.237 -11.287 27.054 1.00 86.31 215 LYS A O 1
ATOM 1699 N N . ASP A 1 216 ? -14.942 -9.696 26.158 1.00 85.94 216 ASP A N 1
ATOM 1700 C CA . ASP A 1 216 ? -13.687 -10.420 26.402 1.00 85.94 216 ASP A CA 1
ATOM 1701 C C . ASP A 1 216 ? -13.337 -10.424 27.894 1.00 85.94 216 ASP A C 1
ATOM 1703 O O . ASP A 1 216 ? -12.842 -11.426 28.416 1.00 85.94 216 ASP A O 1
ATOM 1707 N N . ILE A 1 217 ? -13.659 -9.335 28.604 1.00 87.94 217 ILE A N 1
ATOM 1708 C CA . ILE A 1 217 ? -13.555 -9.278 30.065 1.00 87.94 217 ILE A CA 1
ATOM 1709 C C . ILE A 1 217 ? -14.444 -10.355 30.694 1.00 87.94 217 ILE A C 1
ATOM 1711 O O . ILE A 1 217 ? -13.975 -11.101 31.551 1.00 87.94 217 ILE A O 1
ATOM 1715 N N . HIS A 1 218 ? -15.698 -10.496 30.247 1.00 90.31 218 HIS A N 1
ATOM 1716 C CA . HIS A 1 218 ? -16.585 -11.559 30.736 1.00 90.31 218 HIS A CA 1
ATOM 1717 C C . HIS A 1 218 ? -15.986 -12.952 30.527 1.00 90.31 218 HIS A C 1
ATOM 1719 O O . HIS A 1 218 ? -15.933 -13.738 31.474 1.00 90.31 218 HIS A O 1
ATOM 1725 N N . ALA A 1 219 ? -15.465 -13.233 29.330 1.00 86.44 219 ALA A N 1
ATOM 1726 C CA . ALA A 1 219 ? -14.830 -14.515 29.029 1.00 86.44 219 ALA A CA 1
ATOM 1727 C C . ALA A 1 219 ? -13.665 -14.829 29.988 1.00 86.44 219 ALA A C 1
ATOM 1729 O O . ALA A 1 219 ? -13.517 -15.973 30.425 1.00 86.44 219 ALA A O 1
ATOM 1730 N N . LYS A 1 220 ? -12.876 -13.815 30.370 1.00 86.88 220 LYS A N 1
ATOM 1731 C CA . LYS A 1 220 ? -11.804 -13.957 31.367 1.00 86.88 220 LYS A CA 1
ATOM 1732 C C . LYS A 1 220 ? -12.333 -14.123 32.794 1.00 86.88 220 LYS A C 1
ATOM 1734 O O . LYS A 1 220 ? -11.822 -14.967 33.526 1.00 86.88 220 LYS A O 1
ATOM 1739 N N . LEU A 1 221 ? -13.381 -13.396 33.182 1.00 86.81 221 LEU A N 1
ATOM 1740 C CA . LEU A 1 221 ? -13.975 -13.490 34.521 1.00 86.81 221 LEU A CA 1
ATOM 1741 C C . LEU A 1 221 ? -14.682 -14.832 34.779 1.00 86.81 221 LEU A C 1
ATOM 1743 O O . LEU A 1 221 ? -14.744 -15.285 35.921 1.00 86.81 221 LEU A O 1
ATOM 1747 N N . VAL A 1 222 ? -15.199 -15.491 33.738 1.00 86.06 222 VAL A N 1
ATOM 1748 C CA . VAL A 1 222 ? -15.776 -16.846 33.840 1.00 86.06 222 VAL A CA 1
ATOM 1749 C C . VAL A 1 222 ? -14.687 -17.921 33.969 1.00 86.06 222 VAL A C 1
ATOM 1751 O O . VAL A 1 222 ? -14.949 -19.018 34.471 1.00 86.06 222 VAL A O 1
ATOM 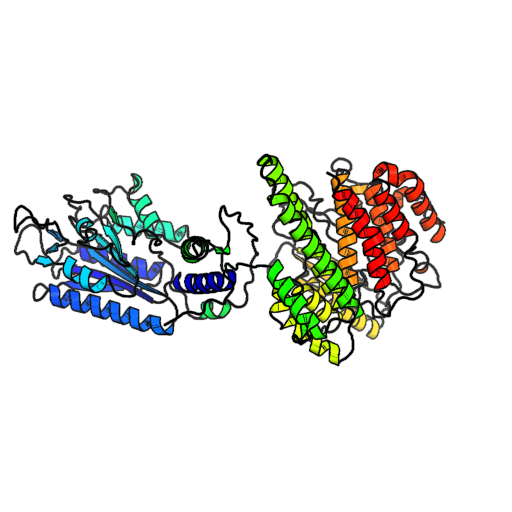1754 N N . ALA A 1 223 ? -13.453 -17.630 33.550 1.00 81.81 223 ALA A N 1
ATOM 1755 C CA . ALA A 1 223 ? -12.358 -18.584 33.620 1.00 81.81 223 ALA A CA 1
ATOM 1756 C C . ALA A 1 223 ? -12.021 -18.949 35.078 1.00 81.81 223 ALA A C 1
ATOM 1758 O O . ALA A 1 223 ? -12.032 -18.117 35.987 1.00 81.81 223 ALA A O 1
ATOM 1759 N N . ARG A 1 224 ? -11.656 -20.216 35.316 1.00 63.19 224 ARG A N 1
ATOM 1760 C CA . ARG A 1 224 ? -11.387 -20.757 36.666 1.00 63.19 224 ARG A CA 1
ATOM 1761 C C . ARG A 1 224 ? -10.283 -19.990 37.412 1.00 63.19 224 ARG A C 1
ATOM 1763 O O . ARG A 1 224 ? -10.237 -19.994 38.642 1.00 63.19 224 ARG A O 1
ATOM 1770 N N . GLN A 1 225 ? -9.398 -19.331 36.670 1.00 71.38 225 GLN A N 1
ATOM 1771 C CA . GLN A 1 225 ? -8.306 -18.506 37.173 1.00 71.38 225 GLN A CA 1
ATOM 1772 C C . GLN A 1 225 ? -8.783 -17.223 37.875 1.00 71.38 225 GLN A C 1
ATOM 1774 O O . GLN A 1 225 ? -8.071 -16.750 38.759 1.00 71.38 225 GLN A O 1
ATOM 1779 N N . ALA A 1 226 ? -9.983 -16.713 37.566 1.00 69.06 226 ALA A N 1
ATOM 1780 C CA . ALA A 1 226 ? -10.540 -15.498 38.170 1.00 69.06 226 ALA A CA 1
ATOM 1781 C C . ALA A 1 226 ? -10.975 -15.683 39.640 1.00 69.06 226 ALA A C 1
ATOM 1783 O O . ALA A 1 226 ? -11.146 -14.706 40.364 1.00 69.06 226 ALA A O 1
ATOM 1784 N N . ARG A 1 227 ? -11.110 -16.938 40.113 1.00 73.62 227 ARG A N 1
ATOM 1785 C CA . ARG A 1 227 ? -11.404 -17.312 41.518 1.00 73.62 227 ARG A CA 1
ATOM 1786 C C . ARG A 1 227 ? -12.638 -16.620 42.132 1.00 73.62 227 ARG A C 1
ATOM 1788 O O . ARG A 1 227 ? -12.691 -16.442 43.351 1.00 73.62 227 ARG A O 1
ATOM 1795 N N . LEU A 1 228 ? -13.625 -16.267 41.309 1.00 79.12 228 LEU A N 1
ATOM 1796 C CA . LEU A 1 228 ? -14.886 -15.676 41.758 1.00 79.12 228 LEU A CA 1
ATOM 1797 C C . LEU A 1 228 ? -15.778 -16.701 42.473 1.00 79.12 228 LEU A C 1
ATOM 1799 O O . LEU A 1 228 ? -15.785 -17.885 42.137 1.00 79.12 228 LEU A O 1
ATOM 1803 N N . HIS A 1 229 ? -16.531 -16.232 43.472 1.00 74.75 229 HIS A N 1
ATOM 1804 C CA . HIS A 1 229 ? -17.469 -17.057 44.247 1.00 74.75 229 HIS A CA 1
ATOM 1805 C C . HIS A 1 229 ? -18.724 -17.434 43.447 1.00 74.75 229 HIS A C 1
ATOM 1807 O O . HIS A 1 229 ? -19.243 -18.539 43.582 1.00 74.75 229 HIS A O 1
ATOM 1813 N N . ALA A 1 230 ? -19.202 -16.515 42.610 1.00 80.25 230 ALA A N 1
ATOM 1814 C CA . ALA A 1 230 ? -20.337 -16.708 41.722 1.00 80.25 230 ALA A CA 1
ATOM 1815 C C . ALA A 1 230 ? -19.898 -16.479 40.273 1.00 80.25 230 ALA A C 1
ATOM 1817 O O . ALA A 1 230 ? -18.989 -15.691 40.012 1.00 80.25 230 ALA A O 1
ATOM 1818 N N . THR A 1 231 ? -20.531 -17.179 39.330 1.00 83.50 231 THR A N 1
ATOM 1819 C CA . THR A 1 231 ? -20.268 -16.973 37.903 1.00 83.50 231 THR A CA 1
ATOM 1820 C C . THR A 1 231 ? -20.892 -15.649 37.461 1.00 83.50 231 THR A C 1
ATOM 1822 O O . THR A 1 231 ? -22.114 -15.513 37.553 1.00 83.50 231 THR A O 1
ATOM 1825 N N . PRO A 1 232 ? -20.099 -14.685 36.969 1.00 86.56 232 PRO A N 1
ATOM 1826 C CA . PRO A 1 232 ? -20.638 -13.414 36.521 1.00 86.56 232 PRO A CA 1
ATOM 1827 C C . PRO A 1 232 ? -21.501 -13.598 35.271 1.00 86.56 232 PRO A C 1
ATOM 1829 O O . PRO A 1 232 ? -21.216 -14.428 34.399 1.00 86.56 232 PRO A O 1
ATOM 1832 N N . VAL A 1 233 ? -22.562 -12.804 35.183 1.00 86.81 233 VAL A N 1
ATOM 1833 C CA . VAL A 1 233 ? -23.517 -12.829 34.074 1.00 86.81 233 VAL A CA 1
ATOM 1834 C C . VAL A 1 233 ? -23.262 -11.636 33.170 1.00 86.81 233 VAL A C 1
ATOM 1836 O O . VAL A 1 233 ? -23.168 -10.503 33.636 1.00 86.81 233 VAL A O 1
ATOM 1839 N N . HIS A 1 234 ? -23.180 -11.899 31.871 1.00 88.38 234 HIS A N 1
ATOM 1840 C CA . HIS A 1 234 ? -23.105 -10.879 30.835 1.00 88.38 234 HIS A CA 1
ATOM 1841 C C . HIS A 1 234 ? -24.398 -10.882 30.032 1.00 88.38 234 HIS A C 1
ATOM 1843 O O . HIS A 1 234 ? -24.819 -11.935 29.549 1.00 88.38 234 HIS A O 1
ATOM 1849 N N . VAL A 1 235 ? -25.032 -9.717 29.912 1.00 83.94 235 VAL A N 1
ATOM 1850 C CA . VAL A 1 235 ? -26.175 -9.518 29.016 1.00 83.94 235 VAL A CA 1
ATOM 1851 C C . VAL A 1 235 ? -25.732 -8.547 27.925 1.00 83.94 235 VAL A C 1
ATOM 1853 O O . VAL A 1 235 ? -25.442 -7.387 28.237 1.00 83.94 235 VAL A O 1
ATOM 1856 N N . PRO A 1 236 ? -25.615 -9.017 26.670 1.00 69.88 236 PRO A N 1
ATOM 1857 C CA . PRO A 1 236 ? -25.115 -8.198 25.579 1.00 69.88 236 PRO A CA 1
ATOM 1858 C C . PRO A 1 236 ? -26.129 -7.122 25.177 1.00 69.88 236 PRO A C 1
ATOM 1860 O O . PRO A 1 236 ? -27.327 -7.228 25.452 1.00 69.88 236 PRO A O 1
ATOM 1863 N N . LEU A 1 237 ? -25.635 -6.126 24.441 1.00 65.94 237 LEU A N 1
ATOM 1864 C CA . LEU A 1 237 ? -26.453 -5.202 23.651 1.00 65.94 237 LEU A CA 1
ATOM 1865 C C . LEU A 1 237 ? -27.387 -5.976 22.699 1.00 65.94 237 LEU A C 1
ATOM 1867 O O . LEU A 1 237 ? -27.135 -7.146 22.399 1.00 65.94 237 LEU A O 1
ATOM 1871 N N . ARG A 1 238 ? -28.472 -5.335 22.223 1.00 63.47 238 ARG A N 1
ATOM 1872 C CA . ARG A 1 238 ? -29.470 -5.953 21.313 1.00 63.47 238 ARG A CA 1
ATOM 1873 C C . ARG A 1 238 ? -28.804 -6.816 20.227 1.00 63.47 238 ARG A C 1
ATOM 1875 O O . ARG A 1 238 ? -27.738 -6.465 19.723 1.00 63.47 238 ARG A O 1
ATOM 1882 N N . LEU A 1 239 ? -29.473 -7.900 19.815 1.00 49.16 239 LEU A N 1
ATOM 1883 C CA . LEU A 1 239 ? -29.040 -8.764 18.706 1.00 49.16 239 LEU A CA 1
ATOM 1884 C C . LEU A 1 239 ? -28.565 -7.927 17.501 1.00 49.16 239 LEU A C 1
ATOM 1886 O O . LEU A 1 239 ? -29.335 -7.144 16.950 1.00 49.16 239 LEU A O 1
ATOM 1890 N N . GLY A 1 240 ? -27.295 -8.096 17.119 1.00 49.91 240 GLY A N 1
ATOM 1891 C CA . GLY A 1 240 ? -26.667 -7.396 15.991 1.00 49.91 240 GLY A CA 1
ATOM 1892 C C . GLY A 1 240 ? -25.779 -6.196 16.349 1.00 49.91 240 GLY A C 1
ATOM 1893 O O . GLY A 1 240 ? -25.140 -5.664 15.451 1.00 49.91 240 GLY A O 1
ATOM 1894 N N . LYS A 1 241 ? -25.678 -5.772 17.619 1.00 60.81 241 LYS A N 1
ATOM 1895 C CA . LYS A 1 241 ? -24.763 -4.689 18.043 1.00 60.81 241 LYS A CA 1
ATOM 1896 C C . LYS A 1 241 ? -23.512 -5.210 18.763 1.00 60.81 241 LYS A C 1
ATOM 1898 O O . LYS A 1 241 ? -23.554 -6.220 19.464 1.00 60.81 241 LYS A O 1
ATOM 1903 N N . ARG A 1 242 ? -22.378 -4.522 18.563 1.00 65.88 242 ARG A N 1
ATOM 1904 C CA . ARG A 1 242 ? -21.079 -4.843 19.184 1.00 65.88 242 ARG A CA 1
ATOM 1905 C C . ARG A 1 242 ? -21.080 -4.558 20.679 1.00 65.88 242 ARG A C 1
ATOM 1907 O O . ARG A 1 242 ? -21.674 -3.584 21.106 1.00 65.88 242 ARG A O 1
ATOM 1914 N N . SER A 1 243 ? -20.335 -5.362 21.435 1.00 80.94 243 SER A N 1
ATOM 1915 C CA . SER A 1 243 ? -20.018 -5.100 22.844 1.00 80.94 243 SER A CA 1
ATOM 1916 C C . SER A 1 243 ? -19.215 -3.800 23.000 1.00 80.94 243 SER A C 1
ATOM 1918 O O . SER A 1 243 ? -18.375 -3.479 22.151 1.00 80.94 243 SER A O 1
ATOM 1920 N N . ILE A 1 244 ? -19.470 -3.075 24.085 1.00 85.81 244 ILE A N 1
ATOM 1921 C CA . ILE A 1 244 ? -18.834 -1.825 24.490 1.00 85.81 244 ILE A CA 1
ATOM 1922 C C . ILE A 1 244 ? -17.317 -2.010 24.561 1.00 85.81 244 ILE A C 1
ATOM 1924 O O . ILE A 1 244 ? -16.787 -3.033 25.010 1.00 85.81 244 ILE A O 1
ATOM 1928 N N . ARG A 1 245 ? -16.612 -0.979 24.089 1.00 84.88 245 ARG A N 1
ATOM 1929 C CA . ARG A 1 245 ? -15.154 -0.921 24.007 1.00 84.88 245 ARG A CA 1
ATOM 1930 C C . ARG A 1 245 ? -14.631 0.196 24.886 1.00 84.88 245 ARG A C 1
ATOM 1932 O O . ARG A 1 245 ? -15.022 1.343 24.720 1.00 84.88 245 ARG A O 1
ATOM 1939 N N . LEU A 1 246 ? -13.731 -0.146 25.791 1.00 87.75 246 LEU A N 1
ATOM 1940 C CA . LEU A 1 246 ? -13.040 0.797 26.653 1.00 87.75 246 LEU A CA 1
ATOM 1941 C C . LEU A 1 246 ? -11.686 1.129 26.020 1.00 87.75 246 LEU A C 1
ATOM 1943 O O . LEU A 1 246 ? -10.920 0.237 25.642 1.00 87.75 246 LEU A O 1
ATOM 1947 N N . GLU A 1 247 ? -11.422 2.420 25.875 1.00 84.94 247 GLU A N 1
ATOM 1948 C CA . GLU A 1 247 ? -10.215 2.985 25.274 1.00 84.94 247 GLU A CA 1
ATOM 1949 C C . GLU A 1 247 ? -9.926 4.387 25.815 1.00 84.94 247 GLU A C 1
ATOM 1951 O O . GLU A 1 247 ? -10.822 5.058 26.320 1.00 84.94 247 GLU A O 1
ATOM 1956 N N . GLN A 1 248 ? -8.692 4.862 25.679 1.00 84.44 248 GLN A N 1
ATOM 1957 C CA . GLN A 1 248 ? -8.341 6.219 26.091 1.00 84.44 248 GLN A CA 1
ATOM 1958 C C . GLN A 1 248 ? -9.104 7.269 25.259 1.00 84.44 248 GLN A C 1
ATOM 1960 O O . GLN A 1 248 ? -9.185 7.146 24.036 1.00 84.44 248 GLN A O 1
ATOM 1965 N N . LEU A 1 249 ? -9.653 8.302 25.911 1.00 77.81 249 LEU A N 1
ATOM 1966 C CA . LEU A 1 249 ? -10.333 9.421 25.237 1.00 77.81 249 LEU A CA 1
ATOM 1967 C C . LEU A 1 249 ? -9.397 10.099 24.221 1.00 77.81 249 LEU A C 1
ATOM 1969 O O . LEU A 1 249 ? -8.312 10.558 24.581 1.00 77.81 249 LEU A O 1
ATOM 1973 N N . GLN A 1 250 ? -9.811 10.190 22.954 1.00 61.16 250 GLN A N 1
ATOM 1974 C CA . GLN A 1 250 ? -9.021 10.883 21.933 1.00 61.16 250 GLN A CA 1
ATOM 1975 C C . GLN A 1 250 ? -9.165 12.404 22.050 1.00 61.16 250 GLN A C 1
ATOM 1977 O O . GLN A 1 250 ? -10.269 12.937 22.164 1.00 61.16 250 GLN A O 1
ATOM 1982 N N . THR A 1 251 ? -8.044 13.124 21.981 1.00 50.25 251 THR A N 1
ATOM 1983 C CA . THR A 1 251 ? -8.032 14.585 21.861 1.00 50.25 251 THR A CA 1
ATOM 1984 C C . THR A 1 251 ? -8.407 15.001 20.433 1.00 50.25 251 THR A C 1
ATOM 1986 O O . THR A 1 251 ? -7.966 14.396 19.457 1.00 50.25 251 THR A O 1
ATOM 1989 N N . ASN A 1 252 ? -9.218 16.062 20.308 1.00 41.03 252 ASN A N 1
ATOM 1990 C CA . ASN A 1 252 ? -9.788 16.584 19.048 1.00 41.03 252 ASN A CA 1
ATOM 1991 C C . ASN A 1 252 ? -8.778 16.821 17.901 1.00 41.03 252 ASN A C 1
ATOM 1993 O O . ASN A 1 252 ? -9.185 16.985 16.755 1.00 41.03 252 ASN A O 1
ATOM 1997 N N . THR A 1 253 ? -7.475 16.835 18.178 1.00 35.31 253 THR A N 1
ATOM 1998 C CA . THR A 1 253 ? -6.397 17.020 17.199 1.00 35.31 253 THR A CA 1
ATOM 1999 C C . THR A 1 253 ? -6.235 15.846 16.220 1.00 35.31 253 THR A C 1
ATOM 2001 O O . THR A 1 253 ? -5.673 16.036 15.144 1.00 35.31 253 THR A O 1
ATOM 2004 N N . ALA A 1 254 ? -6.718 14.643 16.557 1.00 33.78 254 ALA A N 1
ATOM 2005 C CA . ALA A 1 254 ? -6.583 13.447 15.711 1.00 33.78 254 ALA A CA 1
ATOM 2006 C C . ALA A 1 254 ? -7.682 13.311 14.634 1.00 33.78 254 ALA A C 1
ATOM 2008 O O . ALA A 1 254 ? -7.477 12.665 13.609 1.00 33.78 254 ALA A O 1
ATOM 2009 N N . LEU A 1 255 ? -8.846 13.943 14.821 1.00 38.06 255 LEU A N 1
ATOM 2010 C CA . LEU A 1 255 ? -9.970 13.836 13.877 1.00 38.06 255 LEU A CA 1
ATOM 2011 C C . LEU A 1 255 ? -9.753 14.657 12.593 1.00 38.06 255 LEU A C 1
ATOM 2013 O O . LEU A 1 255 ? -10.313 14.330 11.549 1.00 38.06 255 LEU A O 1
ATOM 2017 N N . THR A 1 256 ? -8.905 15.688 12.639 1.00 33.78 256 THR A N 1
ATOM 2018 C CA . THR A 1 256 ? -8.560 16.539 11.487 1.00 33.78 256 THR A CA 1
ATOM 2019 C C . THR A 1 256 ? -7.522 15.927 10.542 1.00 33.78 256 THR A C 1
ATOM 2021 O O . THR A 1 256 ? -7.336 16.445 9.444 1.00 33.78 256 THR A O 1
ATOM 2024 N N . THR A 1 257 ? -6.868 14.820 10.908 1.00 32.09 257 THR A N 1
ATOM 2025 C CA . THR A 1 257 ? -5.828 14.160 10.088 1.00 32.09 257 THR A CA 1
ATOM 2026 C C . THR A 1 257 ? -6.328 12.973 9.257 1.00 32.09 257 THR A C 1
ATOM 2028 O O . THR A 1 257 ? -5.556 12.404 8.490 1.00 32.09 257 THR A O 1
ATOM 2031 N N . LEU A 1 258 ? -7.629 12.656 9.289 1.00 37.03 258 LEU A N 1
ATOM 2032 C CA . LEU A 1 258 ? -8.251 11.606 8.459 1.00 37.03 258 LEU A CA 1
ATOM 2033 C C . LEU A 1 258 ? -8.145 11.836 6.932 1.00 37.03 258 LEU A C 1
ATOM 2035 O O . LEU A 1 258 ? -8.525 10.958 6.163 1.00 37.03 258 LEU A O 1
ATOM 2039 N N . GLY A 1 259 ? -7.627 12.986 6.483 1.00 34.59 259 GLY A N 1
ATOM 2040 C CA . GLY A 1 259 ? -7.397 13.295 5.067 1.00 34.59 259 GLY A CA 1
ATOM 2041 C C . GLY A 1 259 ? -6.085 12.756 4.475 1.00 34.59 259 GLY A C 1
ATOM 2042 O O . GLY A 1 259 ? -5.983 12.651 3.256 1.00 34.59 259 GLY A O 1
ATOM 2043 N N . ARG A 1 260 ? -5.090 12.385 5.295 1.00 37.22 260 ARG A N 1
ATOM 2044 C CA . ARG A 1 260 ? -3.850 11.728 4.836 1.00 37.22 260 ARG A CA 1
ATOM 2045 C C . ARG A 1 260 ? -3.826 10.306 5.386 1.00 37.22 260 ARG A C 1
ATOM 2047 O O . ARG A 1 260 ? -3.372 10.060 6.499 1.00 37.22 260 ARG A O 1
ATOM 2054 N N . ILE A 1 261 ? -4.372 9.366 4.618 1.00 42.56 261 ILE A N 1
ATOM 2055 C CA . ILE A 1 261 ? -4.269 7.938 4.931 1.00 42.56 261 ILE A CA 1
ATOM 2056 C C . ILE A 1 261 ? -2.879 7.474 4.473 1.00 42.56 261 ILE A C 1
ATOM 2058 O O . ILE A 1 261 ? -2.737 6.884 3.408 1.00 42.56 261 ILE A O 1
ATOM 2062 N N . ASP A 1 262 ? -1.843 7.770 5.259 1.00 38.41 262 ASP A N 1
ATOM 2063 C CA . ASP A 1 262 ? -0.546 7.102 5.116 1.00 38.41 262 ASP A CA 1
ATOM 2064 C C . ASP A 1 262 ? -0.653 5.718 5.773 1.00 38.41 262 ASP A C 1
ATOM 2066 O O . ASP A 1 262 ? -0.589 5.567 6.994 1.00 38.41 262 ASP A O 1
ATOM 2070 N N . GLY A 1 263 ? -0.900 4.691 4.959 1.00 45.72 263 GLY A N 1
ATOM 2071 C CA . GLY A 1 263 ? -1.050 3.308 5.409 1.00 45.72 263 GLY A CA 1
ATOM 2072 C C . GLY A 1 263 ? -1.029 2.310 4.251 1.00 45.72 263 GLY A C 1
ATOM 2073 O O . GLY A 1 263 ? -1.260 2.666 3.098 1.00 45.72 263 GLY A O 1
ATOM 2074 N N . GLN A 1 264 ? -0.736 1.040 4.545 1.00 44.16 264 GLN A N 1
ATOM 2075 C CA . GLN A 1 264 ? -0.785 -0.028 3.541 1.00 44.16 264 GLN A CA 1
ATOM 2076 C C . GLN A 1 264 ? -2.239 -0.283 3.122 1.00 44.16 264 GLN A C 1
ATOM 2078 O O . GLN A 1 264 ? -3.100 -0.523 3.968 1.00 44.16 264 GLN A O 1
ATOM 2083 N N . VAL A 1 265 ? -2.509 -0.251 1.816 1.00 46.50 265 VAL A N 1
ATOM 2084 C CA . VAL A 1 265 ? -3.833 -0.551 1.258 1.00 46.50 265 VAL A CA 1
ATOM 2085 C C . VAL A 1 265 ? -3.955 -2.059 1.048 1.00 46.50 265 VAL A C 1
ATOM 2087 O O . VAL A 1 265 ? -3.139 -2.663 0.354 1.00 46.50 265 VAL A O 1
ATOM 2090 N N . LEU A 1 266 ? -4.985 -2.666 1.640 1.00 49.25 266 LEU A N 1
ATOM 2091 C CA . LEU A 1 266 ? -5.352 -4.063 1.417 1.00 49.25 266 LEU A CA 1
ATOM 2092 C C . LEU A 1 266 ? -6.557 -4.117 0.473 1.00 49.25 266 LEU A C 1
ATOM 2094 O O . LEU A 1 266 ? -7.640 -3.658 0.832 1.00 49.25 266 LEU A O 1
ATOM 2098 N N . GLN A 1 267 ? -6.378 -4.696 -0.713 1.00 51.28 267 GLN A N 1
ATOM 2099 C CA . GLN A 1 267 ? -7.481 -4.976 -1.633 1.00 51.28 267 GLN A CA 1
ATOM 2100 C C . GLN A 1 267 ? -8.108 -6.336 -1.294 1.00 51.28 267 GLN A C 1
ATOM 2102 O O . GLN A 1 267 ? -7.403 -7.331 -1.126 1.00 51.28 267 GLN A O 1
ATOM 2107 N N . LEU A 1 268 ? -9.437 -6.373 -1.165 1.00 51.28 268 LEU A N 1
ATOM 2108 C CA . LEU A 1 268 ? -10.207 -7.570 -0.820 1.00 51.28 268 LEU A CA 1
ATOM 2109 C C . LEU A 1 268 ? -11.197 -7.884 -1.943 1.00 51.28 268 LEU A C 1
ATOM 2111 O O . LEU A 1 268 ? -12.070 -7.074 -2.240 1.00 51.28 268 LEU A O 1
ATOM 2115 N N . ALA A 1 269 ? -11.096 -9.081 -2.521 1.00 53.75 269 ALA A N 1
ATOM 2116 C CA . ALA A 1 269 ? -12.083 -9.596 -3.464 1.00 53.75 269 ALA A CA 1
ATOM 2117 C C . ALA A 1 269 ? -13.148 -10.413 -2.713 1.00 53.75 269 ALA A C 1
ATOM 2119 O O . ALA A 1 269 ? -12.841 -11.449 -2.116 1.00 53.75 269 ALA A O 1
ATOM 2120 N N . VAL A 1 270 ? -14.404 -9.961 -2.746 1.00 60.62 270 VAL A N 1
ATOM 2121 C CA . VAL A 1 270 ? -15.533 -10.611 -2.060 1.00 60.62 270 VAL A CA 1
ATOM 2122 C C . VAL A 1 270 ? -16.478 -11.207 -3.095 1.00 60.62 270 VAL A C 1
ATOM 2124 O O . VAL A 1 270 ? -16.991 -10.500 -3.953 1.00 60.62 270 VAL A O 1
ATOM 2127 N N . HIS A 1 271 ? -16.717 -12.514 -2.998 1.00 56.84 271 HIS A N 1
ATOM 2128 C CA . HIS A 1 271 ? -17.671 -13.216 -3.854 1.00 56.84 271 HIS A CA 1
ATOM 2129 C C . HIS A 1 271 ? -18.995 -13.381 -3.111 1.00 56.84 271 HIS A C 1
ATOM 2131 O O . HIS A 1 271 ? -19.029 -13.959 -2.020 1.00 56.84 271 HIS A O 1
ATOM 2137 N N . THR A 1 272 ? -20.081 -12.896 -3.703 1.00 61.59 272 THR A N 1
ATOM 2138 C CA . THR A 1 272 ? -21.427 -12.949 -3.129 1.00 61.59 272 THR A CA 1
ATOM 2139 C C . THR A 1 272 ? -22.247 -14.023 -3.840 1.00 61.59 272 THR A C 1
ATOM 2141 O O . THR A 1 272 ? -21.984 -14.367 -4.991 1.00 61.59 272 THR A O 1
ATOM 2144 N N . ARG A 1 273 ? -23.205 -14.631 -3.129 1.00 59.47 273 ARG A N 1
ATOM 2145 C CA . ARG A 1 273 ? -24.125 -15.617 -3.732 1.00 59.47 273 ARG A CA 1
ATOM 2146 C C . ARG A 1 273 ? -25.224 -14.942 -4.549 1.00 59.47 273 ARG A C 1
ATOM 2148 O O . ARG A 1 273 ? -25.668 -15.510 -5.538 1.00 59.47 273 ARG A O 1
ATOM 2155 N N . ASP A 1 274 ? -25.628 -13.759 -4.104 1.00 66.31 274 ASP A N 1
ATOM 2156 C CA . ASP A 1 274 ? -26.656 -12.933 -4.715 1.00 66.31 274 ASP A CA 1
ATOM 2157 C C . ASP A 1 274 ? -26.029 -11.717 -5.403 1.00 66.31 274 ASP A C 1
ATOM 2159 O O . ASP A 1 274 ? -24.870 -11.365 -5.157 1.00 66.31 274 ASP A O 1
ATOM 2163 N N . ASP A 1 275 ? -26.830 -11.080 -6.253 1.00 62.44 275 ASP A N 1
ATOM 2164 C CA . ASP A 1 275 ? -26.491 -9.842 -6.949 1.00 62.44 275 ASP A CA 1
ATOM 2165 C C . ASP A 1 275 ? -26.167 -8.711 -5.956 1.00 62.44 275 ASP A C 1
ATOM 2167 O O . ASP A 1 275 ? -26.874 -8.530 -4.958 1.00 62.44 275 ASP A O 1
ATOM 2171 N N . LEU A 1 276 ? -25.113 -7.940 -6.239 1.00 62.44 276 LEU A N 1
ATOM 2172 C CA . LEU A 1 276 ? -24.648 -6.836 -5.391 1.00 62.44 276 LEU A CA 1
ATOM 2173 C C . LEU A 1 276 ? -25.709 -5.739 -5.246 1.00 62.44 276 LEU A C 1
ATOM 2175 O O . LEU A 1 276 ? -25.816 -5.124 -4.188 1.00 62.44 276 LEU A O 1
ATOM 2179 N N . GLU A 1 277 ? -26.566 -5.566 -6.252 1.00 61.78 277 GLU A N 1
ATOM 2180 C CA . GLU A 1 277 ? -27.675 -4.607 -6.204 1.00 61.78 277 GLU A CA 1
ATOM 2181 C C . GLU A 1 277 ? -28.823 -5.039 -5.275 1.00 61.78 277 GLU A C 1
ATOM 2183 O O . GLU A 1 277 ? -29.641 -4.210 -4.872 1.00 61.78 277 GLU A O 1
ATOM 2188 N N . LYS A 1 278 ? -28.895 -6.329 -4.921 1.00 64.44 278 LYS A N 1
ATOM 2189 C CA . LYS A 1 278 ? -29.944 -6.915 -4.062 1.00 64.44 278 LYS A CA 1
ATOM 2190 C C . LYS A 1 278 ? -29.448 -7.253 -2.658 1.00 64.44 278 LYS A C 1
ATOM 2192 O O . LYS A 1 278 ? -30.199 -7.817 -1.862 1.00 64.44 278 LYS A O 1
ATOM 2197 N N . LEU A 1 279 ? -28.187 -6.952 -2.366 1.00 64.19 279 LEU A N 1
ATOM 2198 C CA . LEU A 1 279 ? -27.563 -7.264 -1.091 1.00 64.19 279 LEU A CA 1
ATOM 2199 C C . LEU A 1 279 ? -28.151 -6.422 0.045 1.00 64.19 279 LEU A C 1
ATOM 2201 O O . LEU A 1 279 ? -28.456 -5.242 -0.117 1.00 64.19 279 LEU A O 1
ATOM 2205 N N . ASP A 1 280 ? -28.291 -7.037 1.221 1.00 68.81 280 ASP A N 1
ATOM 2206 C CA . ASP A 1 280 ? -28.702 -6.332 2.434 1.00 68.81 280 ASP A CA 1
ATOM 2207 C C . ASP A 1 280 ? -27.573 -5.393 2.885 1.00 68.81 280 ASP A C 1
ATOM 2209 O O . ASP A 1 280 ? -26.634 -5.798 3.579 1.00 68.81 280 ASP A O 1
ATOM 2213 N N . GLU A 1 281 ? -27.670 -4.125 2.475 1.00 69.56 281 GLU A N 1
ATOM 2214 C CA . GLU A 1 281 ? -26.714 -3.059 2.798 1.00 69.56 281 GLU A CA 1
ATOM 2215 C C . GLU A 1 281 ? -26.387 -3.017 4.297 1.00 69.56 281 GLU A C 1
ATOM 2217 O O . GLU A 1 281 ? -25.244 -2.763 4.680 1.00 69.56 281 GLU A O 1
ATOM 2222 N N . LYS A 1 282 ? -27.365 -3.323 5.162 1.00 68.56 282 LYS A N 1
ATOM 2223 C CA . LYS A 1 282 ? -27.183 -3.279 6.616 1.00 68.56 282 LYS A CA 1
ATOM 2224 C C . LYS A 1 282 ? -26.204 -4.337 7.100 1.00 68.56 282 LYS A C 1
ATOM 2226 O O . LYS A 1 282 ? -25.381 -4.028 7.957 1.00 68.56 282 LYS A O 1
ATOM 2231 N N . GLN A 1 283 ? -26.252 -5.550 6.551 1.00 71.56 283 GLN A N 1
ATOM 2232 C CA . GLN A 1 283 ? -25.313 -6.612 6.929 1.00 71.56 283 GLN A CA 1
ATOM 2233 C C . GLN A 1 283 ? -23.891 -6.282 6.486 1.00 71.56 283 GLN A C 1
ATOM 2235 O O . GLN A 1 283 ? -22.939 -6.525 7.229 1.00 71.56 283 GLN A O 1
ATOM 2240 N N . LEU A 1 284 ? -23.738 -5.695 5.297 1.00 73.62 284 LEU A N 1
ATOM 2241 C CA . LEU A 1 284 ? -22.423 -5.358 4.762 1.00 73.62 284 LEU A CA 1
ATOM 2242 C C . LEU A 1 284 ? -21.781 -4.196 5.534 1.00 73.62 284 LEU A C 1
ATOM 2244 O O . LEU A 1 284 ? -20.608 -4.269 5.898 1.00 73.62 284 LEU A O 1
ATOM 2248 N N . VAL A 1 285 ? -22.564 -3.159 5.849 1.00 73.06 285 VAL A N 1
ATOM 2249 C CA . VAL A 1 285 ? -22.133 -2.036 6.700 1.00 73.06 285 VAL A CA 1
ATOM 2250 C C . VAL A 1 285 ? -21.836 -2.510 8.121 1.00 73.06 285 VAL A C 1
ATOM 2252 O O . VAL A 1 285 ? -20.840 -2.087 8.708 1.00 73.06 285 VAL A O 1
ATOM 2255 N N . GLN A 1 286 ? -22.639 -3.425 8.666 1.00 67.12 286 GLN A N 1
ATOM 2256 C CA . GLN A 1 286 ? -22.358 -4.033 9.962 1.00 67.12 286 GLN A CA 1
ATOM 2257 C C . GLN A 1 286 ? -21.020 -4.781 9.932 1.00 67.12 286 GLN A C 1
ATOM 2259 O O . GLN A 1 286 ? -20.212 -4.597 10.831 1.00 67.12 286 GLN A O 1
ATOM 2264 N N . TRP A 1 287 ? -20.728 -5.555 8.886 1.00 72.38 287 TRP A N 1
ATOM 2265 C CA . TRP A 1 287 ? -19.483 -6.320 8.802 1.00 72.38 287 TRP A CA 1
ATOM 2266 C C . TRP A 1 287 ? -18.229 -5.469 8.523 1.00 72.38 287 TRP A C 1
ATOM 2268 O O . TRP A 1 287 ? -17.177 -5.703 9.119 1.00 72.38 287 TRP A O 1
ATOM 2278 N N . LEU A 1 288 ? -18.307 -4.490 7.620 1.00 72.31 288 LEU A N 1
ATOM 2279 C CA . LEU A 1 288 ? -17.147 -3.696 7.182 1.00 72.31 288 LEU A CA 1
ATOM 2280 C C . LEU A 1 288 ? -16.968 -2.387 7.960 1.00 72.31 288 LEU A C 1
ATOM 2282 O O . LEU A 1 288 ? -15.852 -1.875 8.053 1.00 72.31 288 LEU A O 1
ATOM 2286 N N . GLY A 1 289 ? -18.053 -1.844 8.507 1.00 69.50 289 GLY A N 1
ATOM 2287 C CA . GLY A 1 289 ? -18.071 -0.615 9.293 1.00 69.50 289 GLY A CA 1
ATOM 2288 C C . GLY A 1 289 ? -18.036 -0.921 10.781 1.00 69.50 289 GLY A C 1
ATOM 2289 O O . GLY A 1 289 ? -17.017 -0.687 11.434 1.00 69.50 289 GLY A O 1
ATOM 2290 N N . GLU A 1 290 ? -19.131 -1.479 11.311 1.00 62.56 290 GLU A N 1
ATOM 2291 C CA . GLU A 1 290 ? -19.276 -1.722 12.752 1.00 62.56 290 GLU A CA 1
ATOM 2292 C C . GLU A 1 290 ? -18.230 -2.744 13.206 1.00 62.56 290 GLU A C 1
ATOM 2294 O O . GLU A 1 290 ? -17.385 -2.363 14.005 1.00 62.56 290 GLU A O 1
ATOM 2299 N N . ASP A 1 291 ? -18.248 -3.943 12.598 1.00 61.88 291 ASP A N 1
ATOM 2300 C CA . ASP A 1 291 ? -17.271 -5.007 12.266 1.00 61.88 291 ASP A CA 1
ATOM 2301 C C . ASP A 1 291 ? -15.737 -4.782 12.272 1.00 61.88 291 ASP A C 1
ATOM 2303 O O . ASP A 1 291 ? -14.923 -5.677 12.547 1.00 61.88 291 ASP A O 1
ATOM 2307 N N . ARG A 1 292 ? -15.289 -3.557 12.037 1.00 68.06 292 ARG A N 1
ATOM 2308 C CA . ARG A 1 292 ? -13.909 -3.324 11.604 1.00 68.06 292 ARG A CA 1
ATOM 2309 C C . ARG A 1 292 ? -12.845 -3.489 12.715 1.00 68.06 292 ARG A C 1
ATOM 2311 O O . ARG A 1 292 ? -13.055 -2.976 13.821 1.00 68.06 292 ARG A O 1
ATOM 2318 N N . PRO A 1 293 ? -11.710 -4.183 12.472 1.00 61.81 293 PRO A N 1
ATOM 2319 C CA . PRO A 1 293 ? -10.532 -4.160 13.348 1.00 61.81 293 PRO A CA 1
ATOM 2320 C C . PRO A 1 293 ? -9.843 -2.786 13.352 1.00 61.81 293 PRO A C 1
ATOM 2322 O O . PRO A 1 293 ? -9.798 -2.117 12.325 1.00 61.81 293 PRO A O 1
ATOM 2325 N N . ARG A 1 294 ? -9.224 -2.383 14.470 1.00 52.66 294 ARG A N 1
ATOM 2326 C CA . ARG A 1 294 ? -8.583 -1.053 14.596 1.00 52.66 294 ARG A CA 1
ATOM 2327 C C . ARG A 1 294 ? -7.396 -0.796 13.672 1.00 52.66 294 ARG A C 1
ATOM 2329 O O . ARG A 1 294 ? -7.082 0.360 13.433 1.00 52.66 294 ARG A O 1
ATOM 2336 N N . ILE A 1 295 ? -6.753 -1.844 13.157 1.00 54.53 295 ILE A N 1
ATOM 2337 C CA . ILE A 1 295 ? -5.692 -1.688 12.152 1.00 54.53 295 ILE A CA 1
ATOM 2338 C C . ILE A 1 295 ? -6.230 -1.111 10.832 1.00 54.53 295 ILE A C 1
ATOM 2340 O O . ILE A 1 295 ? -5.463 -0.580 10.040 1.00 54.53 295 ILE A O 1
ATOM 2344 N N . ILE A 1 296 ? -7.543 -1.203 10.593 1.00 57.81 296 ILE A N 1
ATOM 2345 C CA . ILE A 1 296 ? -8.180 -0.725 9.369 1.00 57.81 296 ILE A CA 1
ATOM 2346 C C . ILE A 1 296 ? -8.779 0.664 9.624 1.00 57.81 296 ILE A C 1
ATOM 2348 O O . ILE A 1 296 ? -9.818 0.804 10.271 1.00 57.81 296 ILE A O 1
ATOM 2352 N N . THR A 1 297 ? -8.126 1.697 9.092 1.00 56.28 297 THR A N 1
ATOM 2353 C CA . THR A 1 297 ? -8.493 3.113 9.289 1.00 56.28 297 THR A CA 1
ATOM 2354 C C . THR A 1 297 ? -9.712 3.532 8.466 1.00 56.28 297 THR A C 1
ATOM 2356 O O . THR A 1 297 ? -10.576 4.275 8.939 1.00 56.28 297 THR A O 1
ATOM 2359 N N . SER A 1 298 ? -9.840 3.009 7.248 1.00 61.06 298 SER A N 1
ATOM 2360 C CA . SER A 1 298 ? -10.936 3.278 6.312 1.00 61.06 298 SER A CA 1
ATOM 2361 C C . SER A 1 298 ? -11.290 2.005 5.540 1.00 61.06 298 SER A C 1
ATOM 2363 O O . SER A 1 298 ? -10.456 1.120 5.364 1.00 61.06 298 SER A O 1
ATOM 2365 N N . VAL A 1 299 ? -12.550 1.888 5.121 1.00 65.25 299 VAL A N 1
ATOM 2366 C CA . VAL A 1 299 ? -12.988 0.879 4.150 1.00 65.25 299 VAL A CA 1
ATOM 2367 C C . VAL A 1 299 ? -13.740 1.626 3.065 1.00 65.25 299 VAL A C 1
ATOM 2369 O O . VAL A 1 299 ? -14.623 2.422 3.377 1.00 65.25 299 VAL A O 1
ATOM 2372 N N . LYS A 1 300 ? -13.363 1.385 1.811 1.00 68.56 300 LYS A N 1
ATOM 2373 C CA . LYS A 1 300 ? -13.989 1.985 0.637 1.00 68.56 300 LYS A CA 1
ATOM 2374 C C . LYS A 1 300 ? -14.264 0.886 -0.379 1.00 68.56 300 LYS A C 1
ATOM 2376 O O . LYS A 1 300 ? -13.363 0.127 -0.725 1.00 68.56 300 LYS A O 1
ATOM 2381 N N . ILE A 1 301 ? -15.502 0.811 -0.841 1.00 70.06 301 ILE A N 1
ATOM 2382 C CA . ILE A 1 301 ? -15.908 0.002 -1.985 1.00 70.06 301 ILE A CA 1
ATOM 2383 C C . ILE A 1 301 ? -15.606 0.819 -3.240 1.00 70.06 301 ILE A C 1
ATOM 2385 O O . ILE A 1 301 ? -16.025 1.973 -3.346 1.00 70.06 301 ILE A O 1
ATOM 2389 N N . ILE A 1 302 ? -14.837 0.238 -4.159 1.00 61.75 302 ILE A N 1
ATOM 2390 C CA . ILE A 1 302 ? -14.428 0.871 -5.414 1.00 61.75 302 ILE A CA 1
ATOM 2391 C C . ILE A 1 302 ? -14.972 0.011 -6.556 1.00 61.75 302 ILE A C 1
ATOM 2393 O O . ILE A 1 302 ? -14.604 -1.156 -6.664 1.00 61.75 302 ILE A O 1
ATOM 2397 N N . ASP A 1 303 ? -15.834 0.586 -7.395 1.00 67.56 303 ASP A N 1
ATOM 2398 C CA . ASP A 1 303 ? -16.244 -0.011 -8.671 1.00 67.56 303 ASP A CA 1
ATOM 2399 C C . ASP A 1 303 ? -15.410 0.605 -9.800 1.00 67.56 303 ASP A C 1
ATOM 2401 O O . ASP A 1 303 ? -15.776 1.612 -10.414 1.00 67.56 303 ASP A O 1
ATOM 2405 N N . THR A 1 304 ? -14.241 0.011 -10.039 1.00 59.16 304 THR A N 1
ATOM 2406 C CA . THR A 1 304 ? -13.282 0.490 -11.040 1.00 59.16 304 THR A CA 1
ATOM 2407 C C . THR A 1 304 ? -13.871 0.468 -12.4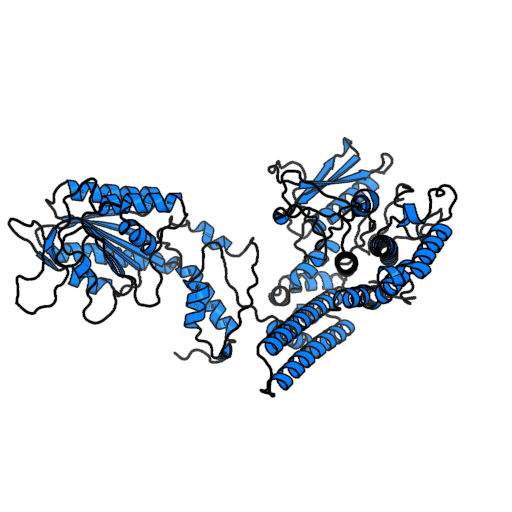54 1.00 59.16 304 THR A C 1
ATOM 2409 O O . THR A 1 304 ? -13.582 1.364 -13.241 1.00 59.16 304 THR A O 1
ATOM 2412 N N . ALA A 1 305 ? -14.738 -0.494 -12.788 1.00 58.75 305 ALA A N 1
ATOM 2413 C CA . ALA A 1 305 ? -15.308 -0.613 -14.131 1.00 58.75 305 ALA A CA 1
ATOM 2414 C C . ALA A 1 305 ? -16.310 0.513 -14.428 1.00 58.75 305 ALA A C 1
ATOM 2416 O O . ALA A 1 305 ? -16.229 1.146 -15.484 1.00 58.75 305 ALA A O 1
ATOM 2417 N N . ARG A 1 306 ? -17.206 0.832 -13.484 1.00 63.84 306 ARG A N 1
ATOM 2418 C CA . ARG A 1 306 ? -18.129 1.972 -13.628 1.00 63.84 306 ARG A CA 1
ATOM 2419 C C . ARG A 1 306 ? -17.401 3.314 -13.564 1.00 63.84 306 ARG A C 1
ATOM 2421 O O . ARG A 1 306 ? -17.795 4.245 -14.262 1.00 63.84 306 ARG A O 1
ATOM 2428 N N . GLN A 1 307 ? -16.330 3.424 -12.778 1.00 64.88 307 GLN A N 1
ATOM 2429 C CA . GLN A 1 307 ? -15.488 4.627 -12.752 1.00 64.88 307 GLN A CA 1
ATOM 2430 C C . GLN A 1 307 ? -14.790 4.860 -14.093 1.00 64.88 307 GLN A C 1
ATOM 2432 O O . GLN A 1 307 ? -14.834 5.978 -14.608 1.00 64.88 307 GLN A O 1
ATOM 2437 N N . ILE A 1 308 ? -14.231 3.810 -14.705 1.00 64.31 308 ILE A N 1
ATOM 2438 C CA . ILE A 1 308 ? -13.675 3.897 -16.058 1.00 64.31 308 ILE A CA 1
ATOM 2439 C C . ILE A 1 308 ? -14.780 4.238 -17.071 1.00 64.31 308 ILE A C 1
ATOM 2441 O O . ILE A 1 308 ? -14.583 5.126 -17.895 1.00 64.31 308 ILE A O 1
ATOM 2445 N N . GLN A 1 309 ? -15.964 3.622 -16.984 1.00 66.38 309 GLN A N 1
ATOM 2446 C CA . GLN A 1 309 ? -17.097 3.935 -17.867 1.00 66.38 309 GLN A CA 1
ATOM 2447 C C . GLN A 1 309 ? -17.535 5.403 -17.761 1.00 66.38 309 GLN A C 1
ATOM 2449 O O . GLN A 1 309 ? -17.743 6.068 -18.777 1.00 66.38 309 GLN A O 1
ATOM 2454 N N . GLY A 1 310 ? -17.675 5.917 -16.536 1.00 65.88 310 GLY A N 1
ATOM 2455 C CA . GLY A 1 310 ? -18.013 7.315 -16.279 1.00 65.88 310 GLY A CA 1
ATOM 2456 C C . GLY A 1 310 ? -16.934 8.261 -16.801 1.00 65.88 310 GLY A C 1
ATOM 2457 O O . GLY A 1 310 ? -17.253 9.284 -17.406 1.00 65.88 310 GLY A O 1
ATOM 2458 N N . PHE A 1 311 ? -15.663 7.884 -16.649 1.00 65.94 311 PHE A N 1
ATOM 2459 C CA . PHE A 1 311 ? -14.545 8.625 -17.212 1.00 65.94 311 PHE A CA 1
ATOM 2460 C C . PHE A 1 311 ? -14.592 8.658 -18.748 1.00 65.94 311 PHE A C 1
ATOM 2462 O O . PHE A 1 311 ? -14.560 9.748 -19.320 1.00 65.94 311 PHE A O 1
ATOM 2469 N N . VAL A 1 312 ? -14.755 7.511 -19.416 1.00 68.44 312 VAL A N 1
ATOM 2470 C CA . VAL A 1 312 ? -14.857 7.418 -20.884 1.00 68.44 312 VAL A CA 1
ATOM 2471 C C . VAL A 1 312 ? -16.029 8.258 -21.405 1.00 68.44 312 VAL A C 1
ATOM 2473 O O . VAL A 1 312 ? -15.844 9.060 -22.319 1.00 68.44 312 VAL A O 1
ATOM 2476 N N . ALA A 1 313 ? -17.198 8.181 -20.761 1.00 68.00 313 ALA A N 1
ATOM 2477 C CA . ALA A 1 313 ? -18.352 9.010 -21.112 1.00 68.00 313 ALA A CA 1
ATOM 2478 C C . ALA A 1 313 ? -18.091 10.516 -20.906 1.00 68.00 313 ALA A C 1
ATOM 2480 O O . ALA A 1 313 ? -18.604 11.345 -21.659 1.00 68.00 313 ALA A O 1
ATOM 2481 N N . SER A 1 314 ? -17.295 10.889 -19.896 1.00 66.69 314 SER A N 1
ATOM 2482 C CA . SER A 1 314 ? -16.916 12.289 -19.653 1.00 66.69 314 SER A CA 1
ATOM 2483 C C . SER A 1 314 ? -15.889 12.810 -20.668 1.00 66.69 314 SER A C 1
ATOM 2485 O O . SER A 1 314 ? -15.927 13.992 -21.016 1.00 66.69 314 SER A O 1
ATOM 2487 N N . MET A 1 315 ? -15.013 11.934 -21.186 1.00 67.50 315 MET A N 1
ATOM 2488 C CA . MET A 1 315 ? -14.069 12.275 -22.254 1.00 67.50 315 MET A CA 1
ATOM 2489 C C . MET A 1 315 ? -14.787 12.578 -23.568 1.00 67.50 315 MET A C 1
ATOM 2491 O O . MET A 1 315 ? -14.477 13.584 -24.201 1.00 67.50 315 MET A O 1
ATOM 2495 N N . GLU A 1 316 ? -15.763 11.751 -23.964 1.00 66.19 316 GLU A N 1
ATOM 2496 C CA . GLU A 1 316 ? -16.547 11.958 -25.196 1.00 66.19 316 GLU A CA 1
ATOM 2497 C C . GLU A 1 316 ? -17.260 13.320 -25.215 1.00 66.19 316 GLU A C 1
ATOM 2499 O O . GLU A 1 316 ? -17.500 13.885 -26.281 1.00 66.19 316 GLU A O 1
ATOM 2504 N N . ARG A 1 317 ? -17.568 13.873 -24.033 1.00 68.50 317 ARG A N 1
ATOM 2505 C CA . ARG A 1 317 ? -18.239 15.171 -23.861 1.00 68.50 317 ARG A CA 1
ATOM 2506 C C . ARG A 1 317 ? -17.286 16.344 -23.592 1.00 68.50 317 ARG A C 1
ATOM 2508 O O . ARG A 1 317 ? -17.737 17.484 -23.611 1.00 68.50 317 ARG A O 1
ATOM 2515 N N . GLN A 1 318 ? -15.998 16.087 -23.337 1.00 63.06 318 GLN A N 1
ATOM 2516 C CA . GLN A 1 318 ? -14.983 17.084 -22.938 1.00 63.06 318 GLN A CA 1
ATOM 2517 C C . GLN A 1 318 ? -15.384 17.970 -21.734 1.00 63.06 318 GLN A C 1
ATOM 2519 O O . GLN A 1 318 ? -14.945 19.117 -21.601 1.00 63.06 318 GLN A O 1
ATOM 2524 N N . GLU A 1 319 ? -16.231 17.454 -20.841 1.00 66.31 319 GLU A N 1
ATOM 2525 C CA . GLU A 1 319 ? -16.811 18.228 -19.732 1.00 66.31 319 GLU A CA 1
ATOM 2526 C C . GLU A 1 319 ? -15.853 18.363 -18.535 1.00 66.31 319 GLU A C 1
ATOM 2528 O O . GLU A 1 319 ? -15.923 19.345 -17.794 1.00 66.31 319 GLU A O 1
ATOM 2533 N N . THR A 1 320 ? -14.929 17.414 -18.360 1.00 66.69 320 THR A N 1
ATOM 2534 C CA . THR A 1 320 ? -13.993 17.353 -17.225 1.00 66.69 320 THR A CA 1
ATOM 2535 C C . THR A 1 320 ? -12.614 17.926 -17.581 1.00 66.69 320 THR A C 1
ATOM 2537 O O . THR A 1 320 ? -12.205 17.863 -18.745 1.00 66.69 320 THR A O 1
ATOM 2540 N N . PRO A 1 321 ? -11.850 18.467 -16.608 1.00 63.69 321 PRO A N 1
ATOM 2541 C CA . PRO A 1 321 ? -10.476 18.923 -16.843 1.00 63.69 321 PRO A CA 1
ATOM 2542 C C . PRO A 1 321 ? -9.582 17.825 -17.434 1.00 63.69 321 PRO A C 1
ATOM 2544 O O . PRO A 1 321 ? -8.799 18.089 -18.342 1.00 63.69 321 PRO A O 1
ATOM 2547 N N . LEU A 1 322 ? -9.767 16.581 -16.978 1.00 63.28 322 LEU A N 1
ATOM 2548 C CA . LEU A 1 322 ? -9.069 15.401 -17.487 1.00 63.28 322 LEU A CA 1
ATOM 2549 C C . LEU A 1 322 ? -9.530 14.981 -18.898 1.00 63.28 322 LEU A C 1
ATOM 2551 O O . LEU A 1 322 ? -8.740 14.457 -19.670 1.00 63.28 322 LEU A O 1
ATOM 2555 N N . GLY A 1 323 ? -10.786 15.221 -19.282 1.00 63.78 323 GLY A N 1
ATOM 2556 C CA . GLY A 1 323 ? -11.251 14.976 -20.654 1.00 63.78 323 GLY A CA 1
ATOM 2557 C C . GLY A 1 323 ? -10.652 15.952 -21.674 1.00 63.78 323 GLY A C 1
ATOM 2558 O O . GLY A 1 323 ? -10.469 15.596 -22.835 1.00 63.78 323 GLY A O 1
ATOM 2559 N N . LYS A 1 324 ? -10.301 17.171 -21.240 1.00 66.69 324 LYS A N 1
ATOM 2560 C CA . LYS A 1 324 ? -9.691 18.212 -22.088 1.00 66.69 324 LYS A CA 1
ATOM 2561 C C . LYS A 1 324 ? -8.198 18.003 -22.339 1.00 66.69 324 LYS A C 1
ATOM 2563 O O . LYS A 1 324 ? -7.674 18.531 -23.312 1.00 66.69 324 LYS A O 1
ATOM 2568 N N . THR A 1 325 ? -7.513 17.255 -21.475 1.00 62.59 325 THR A N 1
ATOM 2569 C CA . THR A 1 325 ? -6.070 16.985 -21.586 1.00 62.59 325 THR A CA 1
ATOM 2570 C C . THR A 1 325 ? -5.741 15.845 -22.555 1.00 62.59 325 THR A C 1
ATOM 2572 O O . THR A 1 325 ? -4.581 15.671 -22.927 1.00 62.59 325 THR A O 1
ATOM 2575 N N . VAL A 1 326 ? -6.737 15.063 -22.980 1.00 63.16 326 VAL A N 1
ATOM 2576 C CA . VAL A 1 326 ? -6.564 13.920 -23.888 1.00 63.16 326 VAL A CA 1
ATOM 2577 C C . VAL A 1 326 ? -6.624 14.388 -25.346 1.00 63.16 326 VAL A C 1
ATOM 2579 O O . VAL A 1 326 ? -7.599 14.994 -25.782 1.00 63.16 326 VAL A O 1
ATOM 2582 N N . THR A 1 327 ? -5.586 14.086 -26.130 1.00 62.72 327 THR A N 1
ATOM 2583 C CA . THR A 1 327 ? -5.539 14.424 -27.564 1.00 62.72 327 THR A CA 1
ATOM 2584 C C . THR A 1 327 ? -6.472 13.538 -28.399 1.00 62.72 327 THR A C 1
ATOM 2586 O O . THR A 1 327 ? -6.746 12.399 -28.037 1.00 62.72 327 THR A O 1
ATOM 2589 N N . ALA A 1 328 ? -6.909 14.000 -29.577 1.00 61.25 328 ALA A N 1
ATOM 2590 C CA . ALA A 1 328 ? -7.822 13.228 -30.434 1.00 61.25 328 ALA A CA 1
ATOM 2591 C C . ALA A 1 328 ? -7.270 11.846 -30.857 1.00 61.25 328 ALA A C 1
ATOM 2593 O O . ALA A 1 328 ? -8.021 10.879 -30.940 1.00 61.25 328 ALA A O 1
ATOM 2594 N N . ALA A 1 329 ? -5.955 11.734 -31.090 1.00 57.28 329 ALA A N 1
ATOM 2595 C CA . ALA A 1 329 ? -5.299 10.457 -31.400 1.00 57.28 329 ALA A CA 1
ATOM 2596 C C . ALA A 1 329 ? -5.289 9.500 -30.194 1.00 57.28 329 ALA A C 1
ATOM 2598 O O . ALA A 1 329 ? -5.422 8.288 -30.342 1.00 57.28 329 ALA A O 1
ATOM 2599 N N . SER A 1 330 ? -5.166 10.065 -28.996 1.00 61.91 330 SER A N 1
ATOM 2600 C CA . SER A 1 330 ? -5.214 9.353 -27.728 1.00 61.91 330 SER A CA 1
ATOM 2601 C C . SER A 1 330 ? -6.618 8.872 -27.365 1.00 61.91 330 SER A C 1
ATOM 2603 O O . SER A 1 330 ? -6.769 7.776 -26.833 1.00 61.91 330 SER A O 1
ATOM 2605 N N . THR A 1 331 ? -7.650 9.658 -27.680 1.00 65.25 331 THR A N 1
ATOM 2606 C CA . THR A 1 331 ? -9.051 9.288 -27.450 1.00 65.25 331 THR A CA 1
ATOM 2607 C C . THR A 1 331 ? -9.405 7.980 -28.152 1.00 65.25 331 THR A C 1
ATOM 2609 O O . THR A 1 331 ? -10.035 7.120 -27.548 1.00 65.25 331 THR A O 1
ATOM 2612 N N . ASP A 1 332 ? -8.955 7.793 -29.393 1.00 66.56 332 ASP A N 1
ATOM 2613 C CA . ASP A 1 332 ? -9.247 6.589 -30.175 1.00 66.56 332 ASP A CA 1
ATOM 2614 C C . ASP A 1 332 ? -8.553 5.331 -29.617 1.00 66.56 332 ASP A C 1
ATOM 2616 O O . ASP A 1 332 ? -9.163 4.266 -29.536 1.00 66.56 332 ASP A O 1
ATOM 2620 N N . ASP A 1 333 ? -7.303 5.450 -29.156 1.00 64.81 333 ASP A N 1
ATOM 2621 C CA . ASP A 1 333 ? -6.601 4.354 -28.472 1.00 64.81 333 ASP A CA 1
ATOM 2622 C C . ASP A 1 333 ? -7.310 3.976 -27.148 1.00 64.81 333 ASP A C 1
ATOM 2624 O O . ASP A 1 333 ? -7.473 2.790 -26.848 1.00 64.81 333 ASP A O 1
ATOM 2628 N N . ILE A 1 334 ? -7.781 4.967 -26.377 1.00 67.81 334 ILE A N 1
ATOM 2629 C CA . ILE A 1 334 ? -8.511 4.750 -25.115 1.00 67.81 334 ILE A CA 1
ATOM 2630 C C . ILE A 1 334 ? -9.881 4.102 -25.372 1.00 67.81 334 ILE A C 1
ATOM 2632 O O . ILE A 1 334 ? -10.260 3.167 -24.664 1.00 67.81 334 ILE A O 1
ATOM 2636 N N . LEU A 1 335 ? -10.611 4.552 -26.397 1.00 71.62 335 LEU A N 1
ATOM 2637 C CA . LEU A 1 335 ? -11.901 3.976 -26.787 1.00 71.62 335 LEU A CA 1
ATOM 2638 C C . LEU A 1 335 ? -11.751 2.529 -27.269 1.00 71.62 335 LEU A C 1
ATOM 2640 O O . LEU A 1 335 ? -12.537 1.678 -26.865 1.00 71.62 335 LEU A O 1
ATOM 2644 N N . ARG A 1 336 ? -10.704 2.210 -28.041 1.00 70.69 336 ARG A N 1
ATOM 2645 C CA . ARG A 1 336 ? -10.409 0.827 -28.463 1.00 70.69 336 ARG A CA 1
ATOM 2646 C C . ARG A 1 336 ? -10.072 -0.094 -27.285 1.00 70.69 336 ARG A C 1
ATOM 2648 O O . ARG A 1 336 ? -10.507 -1.250 -27.254 1.00 70.69 336 ARG A O 1
ATOM 2655 N N . ALA A 1 337 ? -9.318 0.404 -26.303 1.00 67.69 337 ALA A N 1
ATOM 2656 C CA . ALA A 1 337 ? -9.047 -0.333 -25.068 1.00 67.69 337 ALA A CA 1
ATOM 2657 C C . ALA A 1 337 ? -10.339 -0.568 -24.260 1.00 67.69 337 ALA A C 1
ATOM 2659 O O . ALA A 1 337 ? -10.584 -1.679 -23.783 1.00 67.69 337 ALA A O 1
ATOM 2660 N N . TRP A 1 338 ? -11.203 0.447 -24.172 1.00 72.50 338 TRP A N 1
ATOM 2661 C CA . TRP A 1 338 ? -12.511 0.342 -23.526 1.00 72.50 338 TRP A CA 1
ATOM 2662 C C . TRP A 1 338 ? -13.446 -0.650 -24.234 1.00 72.50 338 TRP A C 1
ATOM 2664 O O . TRP A 1 338 ? -14.017 -1.517 -23.573 1.00 72.50 338 TRP A O 1
ATOM 2674 N N . GLU A 1 339 ? -13.552 -0.599 -25.566 1.00 74.19 339 GLU A N 1
ATOM 2675 C CA . GLU A 1 339 ? -14.344 -1.549 -26.364 1.00 74.19 339 GLU A CA 1
ATOM 2676 C C . GLU A 1 339 ? -13.891 -2.993 -26.144 1.00 74.19 339 GLU A C 1
ATOM 2678 O O . GLU A 1 339 ? -14.719 -3.894 -26.005 1.00 74.19 339 GLU A O 1
ATOM 2683 N N . SER A 1 340 ? -12.578 -3.221 -26.054 1.00 69.19 340 SER A N 1
ATOM 2684 C CA . SER A 1 340 ? -12.018 -4.545 -25.759 1.00 69.19 340 SER A CA 1
ATOM 2685 C C . SER A 1 340 ? -12.488 -5.065 -24.394 1.00 69.19 340 SER A C 1
ATOM 2687 O O . SER A 1 340 ? -12.811 -6.247 -24.252 1.00 69.19 340 SER A O 1
ATOM 2689 N N . MET A 1 341 ? -12.600 -4.177 -23.401 1.00 68.38 341 MET A N 1
ATOM 2690 C CA . MET A 1 341 ? -13.163 -4.497 -22.089 1.00 68.38 341 MET A CA 1
ATOM 2691 C C . MET A 1 341 ? -14.659 -4.814 -22.179 1.00 68.38 341 MET A C 1
ATOM 2693 O O . MET A 1 341 ? -15.112 -5.827 -21.643 1.00 68.38 341 MET A O 1
ATOM 2697 N N . THR A 1 342 ? -15.429 -3.994 -22.902 1.00 70.25 342 THR A N 1
ATOM 2698 C CA . THR A 1 342 ? -16.882 -4.187 -23.048 1.00 70.25 342 THR A CA 1
ATOM 2699 C C . THR A 1 342 ? -17.198 -5.497 -23.772 1.00 70.25 342 THR A C 1
ATOM 2701 O O . THR A 1 342 ? -18.125 -6.218 -23.394 1.00 70.25 342 THR A O 1
ATOM 2704 N N . GLN A 1 343 ? -16.392 -5.852 -24.777 1.00 72.25 343 GLN A N 1
ATOM 2705 C CA . GLN A 1 343 ? -16.477 -7.133 -25.476 1.00 72.25 343 GLN A CA 1
ATOM 2706 C C . GLN A 1 343 ? -16.156 -8.310 -24.553 1.00 72.25 343 GLN A C 1
ATOM 2708 O O . GLN A 1 343 ? -16.870 -9.311 -24.597 1.00 72.25 343 GLN A O 1
ATOM 2713 N N . LEU A 1 344 ? -15.132 -8.205 -23.698 1.00 68.50 344 LEU A N 1
ATOM 2714 C CA . LEU A 1 344 ? -14.788 -9.267 -22.749 1.00 68.50 344 LEU A CA 1
ATOM 2715 C C . LEU A 1 344 ? -15.926 -9.523 -21.751 1.00 68.50 344 LEU A C 1
ATOM 2717 O O . LEU A 1 344 ? -16.294 -10.677 -21.523 1.00 68.50 344 LEU A O 1
ATOM 2721 N N . VAL A 1 345 ? -16.505 -8.455 -21.193 1.00 66.00 345 VAL A N 1
ATOM 2722 C CA . VAL A 1 345 ? -17.653 -8.541 -20.275 1.00 66.00 345 VAL A CA 1
ATOM 2723 C C . VAL A 1 345 ? -18.854 -9.175 -20.983 1.00 66.00 345 VAL A C 1
ATOM 2725 O O . VAL A 1 345 ? -19.436 -10.127 -20.468 1.00 66.00 345 VAL A O 1
ATOM 2728 N N . SER A 1 346 ? -19.162 -8.736 -22.207 1.00 68.19 346 SER A N 1
ATOM 2729 C CA . SER A 1 346 ? -20.271 -9.283 -23.005 1.00 68.19 346 SER A CA 1
ATOM 2730 C C . SER A 1 346 ? -20.079 -10.768 -23.347 1.00 68.19 346 SER A C 1
ATOM 2732 O O . SER A 1 346 ? -21.026 -11.551 -23.306 1.00 68.19 346 SER A O 1
ATOM 2734 N N . GLN A 1 347 ? -18.847 -11.185 -23.664 1.00 67.94 347 GLN A N 1
ATOM 2735 C CA . GLN A 1 347 ? -18.515 -12.592 -23.912 1.00 67.94 347 GLN A CA 1
ATOM 2736 C C . GLN A 1 347 ? -18.716 -13.453 -22.661 1.00 67.94 347 GLN A C 1
ATOM 2738 O O . GLN A 1 347 ? -19.212 -14.573 -22.770 1.00 67.94 347 GLN A O 1
ATOM 2743 N N . TYR A 1 348 ? -18.351 -12.945 -21.483 1.00 62.88 348 TYR A N 1
ATOM 2744 C CA . TYR A 1 348 ? -18.545 -13.658 -20.222 1.00 62.88 348 TYR A CA 1
ATOM 2745 C C . TYR A 1 348 ? -20.032 -13.811 -19.869 1.00 62.88 348 TYR A C 1
ATOM 2747 O O . TYR A 1 348 ? -20.461 -14.894 -19.464 1.00 62.88 348 TYR A O 1
ATOM 2755 N N . ASP A 1 349 ? -20.828 -12.769 -20.104 1.00 62.50 349 ASP A N 1
ATOM 2756 C CA . ASP A 1 349 ? -22.264 -12.752 -19.809 1.00 62.50 349 ASP A CA 1
ATOM 2757 C C . ASP A 1 349 ? -23.056 -13.733 -20.701 1.00 62.50 349 ASP A C 1
ATOM 2759 O O . ASP A 1 349 ? -23.882 -14.516 -20.227 1.00 62.50 349 ASP A O 1
ATOM 2763 N N . LEU A 1 350 ? -22.706 -13.814 -21.992 1.00 63.62 350 LEU A N 1
ATOM 2764 C CA . LEU A 1 350 ? -23.258 -14.808 -22.926 1.00 63.62 350 LEU A CA 1
ATOM 2765 C C . LEU A 1 350 ? -22.940 -16.258 -22.523 1.00 63.62 350 LEU A C 1
ATOM 2767 O O . LEU A 1 350 ? -23.711 -17.176 -22.811 1.00 63.62 350 LEU A O 1
ATOM 2771 N N . LEU A 1 351 ? -21.806 -16.488 -21.860 1.00 55.34 351 LEU A N 1
ATOM 2772 C CA . LEU A 1 351 ? -21.371 -17.821 -21.437 1.00 55.34 351 LEU A CA 1
ATOM 2773 C C . LEU A 1 351 ? -22.047 -18.286 -20.137 1.00 55.34 351 LEU A C 1
ATOM 2775 O O . LEU A 1 351 ? -22.203 -19.495 -19.948 1.00 55.34 351 LEU A O 1
ATOM 2779 N N . GLN A 1 352 ? -22.498 -17.367 -19.274 1.00 55.88 352 GLN A N 1
ATOM 2780 C CA . GLN A 1 352 ? -23.269 -17.694 -18.063 1.00 55.88 352 GLN A CA 1
ATOM 2781 C C . GLN A 1 352 ? -24.663 -18.263 -18.367 1.00 55.88 352 GLN A C 1
ATOM 2783 O O . GLN A 1 352 ? -25.235 -18.982 -17.549 1.00 55.88 352 GLN A O 1
ATOM 2788 N N . GLN A 1 353 ? -25.191 -18.019 -19.568 1.00 57.56 353 GLN A N 1
ATOM 2789 C CA . GLN A 1 353 ? -26.511 -18.497 -19.990 1.00 57.56 353 GLN A CA 1
ATOM 2790 C C . GLN A 1 353 ? -26.569 -20.017 -20.271 1.00 57.56 353 GLN A C 1
ATOM 2792 O O . GLN A 1 353 ? -27.645 -20.544 -20.559 1.00 57.56 353 GLN A O 1
ATOM 2797 N N . TYR A 1 354 ? -25.452 -20.752 -20.149 1.00 52.66 354 TYR A N 1
ATOM 2798 C CA . TYR A 1 354 ? -25.380 -22.203 -20.370 1.00 52.66 354 TYR A CA 1
ATOM 2799 C C . TYR A 1 354 ? -25.127 -22.983 -19.058 1.00 52.66 354 TYR A C 1
ATOM 2801 O O . TYR A 1 354 ? -23.984 -23.109 -18.614 1.00 52.66 354 TYR A O 1
ATOM 2809 N N . PRO A 1 355 ? -26.158 -23.602 -18.444 1.00 49.81 355 PRO A N 1
ATOM 2810 C CA . PRO A 1 355 ? -26.125 -24.043 -17.042 1.00 49.81 355 PRO A CA 1
ATOM 2811 C C . PRO A 1 355 ? -25.486 -25.427 -16.795 1.00 49.81 355 PRO A C 1
ATOM 2813 O O . PRO A 1 355 ? -25.789 -26.080 -15.800 1.00 49.81 355 PRO A O 1
ATOM 2816 N N . ARG A 1 356 ? -24.618 -25.930 -17.686 1.00 53.00 356 ARG A N 1
ATOM 2817 C CA . ARG A 1 356 ? -24.031 -27.289 -17.583 1.00 53.00 356 ARG A CA 1
ATOM 2818 C C . ARG A 1 356 ? -22.512 -27.289 -17.400 1.00 53.00 356 ARG A C 1
ATOM 2820 O O . ARG A 1 356 ? -21.804 -27.965 -18.145 1.00 53.00 356 ARG A O 1
ATOM 2827 N N . LEU A 1 357 ? -21.995 -26.537 -16.433 1.00 54.38 357 LEU A N 1
ATOM 2828 C CA . LEU A 1 357 ? -20.559 -26.502 -16.145 1.00 54.38 357 LEU A CA 1
ATOM 2829 C C . LEU A 1 357 ? -20.269 -26.851 -14.684 1.00 54.38 357 LEU A C 1
ATOM 2831 O O . LEU A 1 357 ? -20.948 -26.386 -13.775 1.00 54.38 357 LEU A O 1
ATOM 2835 N N . ASP A 1 358 ? -19.254 -27.695 -14.493 1.00 60.41 358 ASP A N 1
ATOM 2836 C CA . ASP A 1 358 ? -18.705 -28.091 -13.194 1.00 60.41 358 ASP A CA 1
ATOM 2837 C C . ASP A 1 358 ? -18.205 -26.862 -12.407 1.00 60.41 358 ASP A C 1
ATOM 2839 O O . ASP A 1 358 ? -17.606 -25.949 -12.979 1.00 60.41 358 ASP A O 1
ATOM 2843 N N . VAL A 1 359 ? -18.426 -26.846 -11.089 1.00 50.84 359 VAL A N 1
ATOM 2844 C CA . VAL A 1 359 ? -18.080 -25.745 -10.170 1.00 50.84 359 VAL A CA 1
ATOM 2845 C C . VAL A 1 359 ? -16.585 -25.422 -10.226 1.00 50.84 359 VAL A C 1
ATOM 2847 O O . VAL A 1 359 ? -16.201 -24.253 -10.168 1.00 50.84 359 VAL A O 1
ATOM 2850 N N . PHE A 1 360 ? -15.731 -26.439 -10.390 1.00 50.84 360 PHE A N 1
ATOM 2851 C CA . PHE A 1 360 ? -14.289 -26.238 -10.548 1.00 50.84 360 PHE A CA 1
ATOM 2852 C C . PHE A 1 360 ? -13.955 -25.518 -11.863 1.00 50.84 360 PHE A C 1
ATOM 2854 O O . PHE A 1 360 ? -13.199 -24.548 -11.864 1.00 50.84 360 PHE A O 1
ATOM 2861 N N . ALA A 1 361 ? -14.586 -25.923 -12.969 1.00 55.50 361 ALA A N 1
ATOM 2862 C CA . ALA A 1 361 ? -14.421 -25.271 -14.265 1.00 55.50 361 ALA A CA 1
ATOM 2863 C C . ALA A 1 361 ? -14.968 -23.833 -14.265 1.00 55.50 361 ALA A C 1
ATOM 2865 O O . ALA A 1 361 ? -14.370 -22.956 -14.888 1.00 55.50 361 ALA A O 1
ATOM 2866 N N . LEU A 1 362 ? -16.064 -23.571 -13.543 1.00 54.16 362 LEU A N 1
ATOM 2867 C CA . LEU A 1 362 ? -16.605 -22.222 -13.356 1.00 54.16 362 LEU A CA 1
ATOM 2868 C C . LEU A 1 362 ? -15.619 -21.330 -12.590 1.00 54.16 362 LEU A C 1
ATOM 2870 O O . LEU A 1 362 ? -15.377 -20.199 -12.998 1.00 54.16 362 LEU A O 1
ATOM 2874 N N . LYS A 1 363 ? -14.995 -21.863 -11.531 1.00 49.66 363 LYS A N 1
ATOM 2875 C CA . LYS A 1 363 ? -13.988 -21.150 -10.734 1.00 49.66 363 LYS A CA 1
ATOM 2876 C C . LYS A 1 363 ? -12.742 -20.809 -11.550 1.00 49.66 363 LYS A C 1
ATOM 2878 O O . LYS A 1 363 ? -12.298 -19.667 -11.520 1.00 49.66 363 LYS A O 1
ATOM 2883 N N . THR A 1 364 ? -12.194 -21.768 -12.297 1.00 55.56 364 THR A N 1
ATOM 2884 C CA . THR A 1 364 ? -11.037 -21.520 -13.174 1.00 55.56 364 THR A CA 1
ATOM 2885 C C . THR A 1 364 ? -11.362 -20.469 -14.233 1.00 55.56 364 THR A C 1
ATOM 2887 O O . THR A 1 364 ? -10.550 -19.590 -14.490 1.00 55.56 364 THR A O 1
ATOM 2890 N N . ARG A 1 365 ? -12.567 -20.504 -14.812 1.00 60.19 365 ARG A N 1
ATOM 2891 C CA . ARG A 1 365 ? -12.997 -19.521 -15.818 1.00 60.19 365 ARG A CA 1
ATOM 2892 C C . ARG A 1 365 ? -13.229 -18.132 -15.241 1.00 60.19 365 ARG A C 1
ATOM 2894 O O . ARG A 1 365 ? -12.831 -17.162 -15.874 1.00 60.19 365 ARG A O 1
ATOM 2901 N N . ALA A 1 366 ? -13.841 -18.035 -14.063 1.00 52.59 366 ALA A N 1
ATOM 2902 C CA . ALA A 1 366 ? -13.994 -16.768 -13.358 1.00 52.59 366 ALA A CA 1
ATOM 2903 C C . ALA A 1 366 ? -12.622 -16.157 -13.041 1.00 52.59 366 ALA A C 1
ATOM 2905 O O . ALA A 1 366 ? -12.419 -14.975 -13.287 1.00 52.59 366 ALA A O 1
ATOM 2906 N N . GLN A 1 367 ? -11.656 -16.976 -12.605 1.00 50.97 367 GLN A N 1
ATOM 2907 C CA . GLN A 1 367 ? -10.280 -16.528 -12.390 1.00 50.97 367 GLN A CA 1
ATOM 2908 C C . GLN A 1 367 ? -9.639 -16.020 -13.690 1.00 50.97 367 GLN A C 1
ATOM 2910 O O . GLN A 1 367 ? -9.144 -14.905 -13.717 1.00 50.97 367 GLN A O 1
ATOM 2915 N N . MET A 1 368 ? -9.733 -16.774 -14.792 1.00 56.94 368 MET A N 1
ATOM 2916 C CA . MET A 1 368 ? -9.207 -16.337 -16.095 1.00 56.94 368 MET A CA 1
ATOM 2917 C C . MET A 1 368 ? -9.854 -15.039 -16.599 1.00 56.94 368 MET A C 1
ATOM 2919 O O . MET A 1 368 ? -9.189 -14.226 -17.236 1.00 56.94 368 MET A O 1
ATOM 2923 N N . PHE A 1 369 ? -11.152 -14.847 -16.349 1.00 59.50 369 PHE A N 1
ATOM 2924 C CA . PHE A 1 369 ? -11.848 -13.606 -16.679 1.00 59.50 369 PHE A CA 1
ATOM 2925 C C . PHE A 1 369 ? -11.332 -12.439 -15.836 1.00 59.50 369 PHE A C 1
ATOM 2927 O O . PHE A 1 369 ? -11.040 -11.391 -16.401 1.00 59.50 369 PHE A O 1
ATOM 2934 N N . LEU A 1 370 ? -11.182 -12.627 -14.521 1.00 52.78 370 LEU A N 1
ATOM 2935 C CA . LEU A 1 370 ? -10.649 -11.607 -13.617 1.00 52.78 370 LEU A CA 1
ATOM 2936 C C . LEU A 1 370 ? -9.212 -11.229 -13.980 1.00 52.78 370 LEU A C 1
ATOM 2938 O O . LEU A 1 370 ? -8.934 -10.045 -14.123 1.00 52.78 370 LEU A O 1
ATOM 2942 N N . ASP A 1 371 ? -8.344 -12.210 -14.230 1.00 54.62 371 ASP A N 1
ATOM 2943 C CA . ASP A 1 371 ? -6.954 -11.973 -14.636 1.00 54.62 371 ASP A CA 1
ATOM 2944 C C . ASP A 1 371 ? -6.900 -11.181 -15.959 1.00 54.62 371 ASP A C 1
ATOM 2946 O O . ASP A 1 371 ? -6.091 -10.268 -16.134 1.00 54.62 371 ASP A O 1
ATOM 2950 N N . LYS A 1 372 ? -7.803 -11.488 -16.901 1.00 61.06 372 LYS A N 1
ATOM 2951 C CA . LYS A 1 372 ? -7.892 -10.783 -18.185 1.00 61.06 372 LYS A CA 1
ATOM 2952 C C . LYS A 1 372 ? -8.513 -9.390 -18.052 1.00 61.06 372 LYS A C 1
ATOM 2954 O O . LYS A 1 372 ? -8.090 -8.479 -18.754 1.00 61.06 372 LYS A O 1
ATOM 2959 N N . LEU A 1 373 ? -9.482 -9.207 -17.158 1.00 58.81 373 LEU A N 1
ATOM 2960 C CA . LEU A 1 373 ? -10.071 -7.907 -16.842 1.00 58.81 373 LEU A CA 1
ATOM 2961 C C . LEU A 1 373 ? -9.045 -6.995 -16.159 1.00 58.81 373 LEU A C 1
ATOM 2963 O O . LEU A 1 373 ? -8.929 -5.831 -16.523 1.00 58.81 373 LEU A O 1
ATOM 2967 N N . GLU A 1 374 ? -8.272 -7.530 -15.214 1.00 55.97 374 GLU A N 1
ATOM 2968 C CA . GLU A 1 374 ? -7.178 -6.820 -14.550 1.00 55.97 374 GLU A CA 1
ATOM 2969 C C . GLU A 1 374 ? -6.089 -6.425 -15.554 1.00 55.97 374 GLU A C 1
ATOM 2971 O O . GLU A 1 374 ? -5.655 -5.274 -15.558 1.00 55.97 374 GLU A O 1
ATOM 2976 N N . SER A 1 375 ? -5.730 -7.328 -16.476 1.00 59.00 375 SER A N 1
ATOM 2977 C CA . SER A 1 375 ? -4.829 -7.022 -17.594 1.00 59.00 375 SER A CA 1
ATOM 2978 C C . SER A 1 375 ? -5.360 -5.872 -18.451 1.00 59.00 375 SER A C 1
ATOM 2980 O O . SER A 1 375 ? -4.640 -4.907 -18.673 1.00 59.00 375 SER A O 1
ATOM 2982 N N . ILE A 1 376 ? -6.624 -5.922 -18.884 1.00 61.72 376 ILE A N 1
ATOM 2983 C CA . ILE A 1 376 ? -7.217 -4.866 -19.722 1.00 61.72 376 ILE A CA 1
ATOM 2984 C C . ILE A 1 376 ? -7.336 -3.539 -18.958 1.00 61.72 376 ILE A C 1
ATOM 2986 O O . ILE A 1 376 ? -7.112 -2.482 -19.541 1.00 61.72 376 ILE A O 1
ATOM 2990 N N . ASN A 1 377 ? -7.646 -3.561 -17.659 1.00 61.22 377 ASN A N 1
ATOM 2991 C CA . ASN A 1 377 ? -7.651 -2.355 -16.826 1.00 61.22 377 ASN A CA 1
ATOM 2992 C C . ASN A 1 377 ? -6.243 -1.761 -16.684 1.00 61.22 377 ASN A C 1
ATOM 2994 O O . ASN A 1 377 ? -6.075 -0.541 -16.743 1.00 61.22 377 ASN A O 1
ATOM 2998 N N . SER A 1 378 ? -5.219 -2.604 -16.535 1.00 61.78 378 SER A N 1
ATOM 2999 C CA . SER A 1 378 ? -3.822 -2.163 -16.536 1.00 61.78 378 SER A CA 1
ATOM 3000 C C . SER A 1 378 ? -3.442 -1.534 -17.879 1.00 61.78 378 SER A C 1
ATOM 3002 O O . SER A 1 378 ? -2.922 -0.421 -17.904 1.00 61.78 378 SER A O 1
ATOM 3004 N N . ASP A 1 379 ? -3.808 -2.172 -18.992 1.00 61.81 379 ASP A N 1
ATOM 3005 C CA . ASP A 1 379 ? -3.546 -1.672 -20.346 1.00 61.81 379 ASP A CA 1
ATOM 3006 C C . ASP A 1 379 ? -4.298 -0.362 -20.628 1.00 61.81 379 ASP A C 1
ATOM 3008 O O . ASP A 1 379 ? -3.763 0.552 -21.260 1.00 61.81 379 ASP A O 1
ATOM 3012 N N . PHE A 1 380 ? -5.534 -0.234 -20.136 1.00 65.12 380 PHE A N 1
ATOM 3013 C CA . PHE A 1 380 ? -6.337 0.982 -20.244 1.00 65.12 380 PHE A CA 1
ATOM 3014 C C . PHE A 1 380 ? -5.700 2.133 -19.465 1.00 65.12 380 PHE A C 1
ATOM 3016 O O . PHE A 1 380 ? -5.491 3.209 -20.020 1.00 65.12 380 PHE A O 1
ATOM 3023 N N . THR A 1 381 ? -5.359 1.914 -18.192 1.00 62.47 381 THR A N 1
ATOM 3024 C CA . THR A 1 381 ? -4.721 2.936 -17.344 1.00 62.47 381 THR A CA 1
ATOM 3025 C C . THR A 1 381 ? -3.335 3.319 -17.857 1.00 62.47 381 THR A C 1
ATOM 3027 O O . THR A 1 381 ? -2.953 4.487 -17.792 1.00 62.47 381 THR A O 1
ATOM 3030 N N . GLU A 1 382 ? -2.604 2.370 -18.440 1.00 62.62 382 GLU A N 1
ATOM 3031 C CA . GLU A 1 382 ? -1.335 2.599 -19.127 1.00 62.62 382 GLU A CA 1
ATOM 3032 C C . GLU A 1 382 ? -1.503 3.408 -20.414 1.00 62.62 382 GLU A C 1
ATOM 3034 O O . GLU A 1 382 ? -0.769 4.375 -20.624 1.00 62.62 382 GLU A O 1
ATOM 3039 N N . THR A 1 383 ? -2.487 3.064 -21.244 1.00 64.44 383 THR A N 1
ATOM 3040 C CA . THR A 1 383 ? -2.814 3.801 -22.472 1.00 64.44 383 THR A CA 1
ATOM 3041 C C . THR A 1 383 ? -3.250 5.219 -22.137 1.00 64.44 383 THR A C 1
ATOM 3043 O O . THR A 1 383 ? -2.718 6.166 -22.706 1.00 64.44 383 THR A O 1
ATOM 3046 N N . LEU A 1 384 ? -4.134 5.383 -21.152 1.00 63.66 384 LEU A N 1
ATOM 3047 C CA . LEU A 1 384 ? -4.581 6.679 -20.654 1.00 63.66 384 LEU A CA 1
ATOM 3048 C C . LEU A 1 384 ? -3.414 7.495 -20.093 1.00 63.66 384 LEU A C 1
ATOM 3050 O O . LEU A 1 384 ? -3.262 8.665 -20.441 1.00 63.66 384 LEU A O 1
ATOM 3054 N N . GLY A 1 385 ? -2.548 6.861 -19.298 1.00 61.12 385 GLY A N 1
ATOM 3055 C CA . GLY A 1 385 ? -1.281 7.434 -18.862 1.00 61.12 385 GLY A CA 1
ATOM 3056 C C . GLY A 1 385 ? -0.493 7.965 -20.058 1.00 61.12 385 GLY A C 1
ATOM 3057 O O . GLY A 1 385 ? -0.271 9.169 -20.136 1.00 61.12 385 GLY A O 1
ATOM 3058 N N . ARG A 1 386 ? -0.148 7.101 -21.026 1.00 60.38 386 ARG A N 1
ATOM 3059 C CA . ARG A 1 386 ? 0.589 7.424 -22.269 1.00 60.38 386 ARG A CA 1
ATOM 3060 C C . ARG A 1 386 ? -0.054 8.549 -23.087 1.00 60.38 386 ARG A C 1
ATOM 3062 O O . ARG A 1 386 ? 0.646 9.344 -23.711 1.00 60.38 386 ARG A O 1
ATOM 3069 N N . SER A 1 387 ? -1.372 8.626 -23.065 1.00 58.19 387 SER A N 1
ATOM 3070 C CA . SER A 1 387 ? -2.179 9.574 -23.818 1.00 58.19 387 SER A CA 1
ATOM 3071 C C . SER A 1 387 ? -2.246 10.973 -23.208 1.00 58.19 387 SER A C 1
ATOM 3073 O O . SER A 1 387 ? -2.205 11.963 -23.935 1.00 58.19 387 SER A O 1
ATOM 3075 N N . LEU A 1 388 ? -2.273 11.059 -21.878 1.00 58.12 388 LEU A N 1
ATOM 3076 C CA . LEU A 1 388 ? -2.136 12.302 -21.104 1.00 58.12 388 LEU A CA 1
ATOM 3077 C C . LEU A 1 388 ? -0.678 12.822 -21.107 1.00 58.12 388 LEU A C 1
ATOM 3079 O O . LEU A 1 388 ? -0.365 13.901 -20.607 1.00 58.12 388 LEU A O 1
ATOM 3083 N N . ILE A 1 389 ? 0.230 12.031 -21.687 1.00 52.50 389 ILE A N 1
ATOM 3084 C CA . ILE A 1 389 ? 1.689 12.131 -21.648 1.00 52.50 389 ILE A CA 1
ATOM 3085 C C . ILE A 1 389 ? 2.284 12.851 -22.896 1.00 52.50 389 ILE A C 1
ATOM 3087 O O . ILE A 1 389 ? 3.503 12.862 -23.087 1.00 52.50 389 ILE A O 1
ATOM 3091 N N . SER A 1 390 ? 1.493 13.544 -23.724 1.00 50.56 390 SER A N 1
ATOM 3092 C CA . SER A 1 390 ? 1.984 14.242 -24.940 1.00 50.56 390 SER A CA 1
ATOM 3093 C C . SER A 1 390 ? 1.980 15.783 -24.887 1.00 50.56 390 SER A C 1
ATOM 3095 O O . SER A 1 390 ? 2.183 16.425 -25.909 1.00 50.56 390 SER A O 1
ATOM 3097 N N . VAL A 1 391 ? 1.716 16.387 -23.727 1.00 51.88 391 VAL A N 1
ATOM 3098 C CA . VAL A 1 391 ? 1.201 17.771 -23.618 1.00 51.88 391 VAL A CA 1
ATOM 3099 C C . VAL A 1 391 ? 2.225 18.602 -22.793 1.00 51.88 391 VAL A C 1
ATOM 3101 O O . VAL A 1 391 ? 2.747 18.083 -21.795 1.00 51.88 391 VAL A O 1
ATOM 3104 N N . ARG A 1 392 ? 2.684 19.775 -23.280 1.00 53.22 392 ARG A N 1
ATOM 3105 C CA . ARG A 1 392 ? 3.914 20.489 -22.820 1.00 53.22 392 ARG A CA 1
ATOM 3106 C C . ARG A 1 392 ? 3.911 22.039 -22.860 1.00 53.22 392 ARG A C 1
ATOM 3108 O O . ARG A 1 392 ? 4.911 22.605 -22.410 1.00 53.22 392 ARG A O 1
ATOM 3115 N N . ASP A 1 393 ? 2.887 22.726 -23.354 1.00 57.66 393 ASP A N 1
ATOM 3116 C CA . ASP A 1 393 ? 2.817 24.201 -23.347 1.00 57.66 393 ASP A CA 1
ATOM 3117 C C . ASP A 1 393 ? 2.431 24.766 -21.955 1.00 57.66 393 ASP A C 1
ATOM 3119 O O . ASP A 1 393 ? 2.114 24.020 -21.030 1.00 57.66 393 ASP A O 1
ATOM 3123 N N . GLU A 1 394 ? 2.517 26.085 -21.731 1.00 52.97 394 GLU A N 1
ATOM 3124 C CA . GLU A 1 394 ? 2.169 26.681 -20.420 1.00 52.97 394 GLU A CA 1
ATOM 3125 C C . GLU A 1 394 ? 0.708 26.416 -20.019 1.00 52.97 394 GLU A C 1
ATOM 3127 O O . GLU A 1 394 ? 0.443 26.117 -18.851 1.00 52.97 394 GLU A O 1
ATOM 3132 N N . ASP A 1 395 ? -0.208 26.413 -20.991 1.00 55.09 395 ASP A N 1
ATOM 3133 C CA . ASP A 1 395 ? -1.618 26.047 -20.799 1.00 55.09 395 ASP A CA 1
ATOM 3134 C C . ASP A 1 395 ? -1.776 24.589 -20.310 1.00 55.09 395 ASP A C 1
ATOM 3136 O O . ASP A 1 395 ? -2.684 24.260 -19.542 1.00 55.09 395 ASP A O 1
ATOM 3140 N N . ASP A 1 396 ? -0.826 23.718 -20.657 1.00 62.56 396 ASP A N 1
ATOM 3141 C CA . ASP A 1 396 ? -0.844 22.285 -20.358 1.00 62.56 396 ASP A CA 1
ATOM 3142 C C . ASP A 1 396 ? -0.419 21.959 -18.924 1.00 62.56 396 ASP A C 1
ATOM 3144 O O . ASP A 1 396 ? -0.842 20.951 -18.348 1.00 62.56 396 ASP A O 1
ATOM 3148 N N . ARG A 1 397 ? 0.414 22.811 -18.315 1.00 65.06 397 ARG A N 1
ATOM 3149 C CA . ARG A 1 397 ? 0.815 22.663 -16.906 1.00 65.06 397 ARG A CA 1
ATOM 3150 C C . ARG A 1 397 ? -0.357 22.922 -15.974 1.00 65.06 397 ARG A C 1
ATOM 3152 O O . ARG A 1 397 ? -0.540 22.195 -14.998 1.00 65.06 397 ARG A O 1
ATOM 3159 N N . GLU A 1 398 ? -1.158 23.930 -16.297 1.00 68.00 398 GLU A N 1
ATOM 3160 C CA . GLU A 1 398 ? -2.355 24.259 -15.533 1.00 68.00 398 GLU A CA 1
ATOM 3161 C C . GLU A 1 398 ? -3.425 23.173 -15.699 1.00 68.00 398 GLU A C 1
ATOM 3163 O O . GLU A 1 398 ? -4.000 22.707 -14.715 1.00 68.00 398 GLU A O 1
ATOM 3168 N N . LEU A 1 399 ? -3.598 22.658 -16.917 1.00 67.75 399 LEU A N 1
ATOM 3169 C CA . LEU A 1 399 ? -4.451 21.500 -17.178 1.00 67.75 399 LEU A CA 1
ATOM 3170 C C . LEU A 1 399 ? -3.988 20.233 -16.432 1.00 67.75 399 LEU A C 1
ATOM 3172 O O . LEU A 1 399 ? -4.818 19.526 -15.858 1.00 67.75 399 LEU A O 1
ATOM 3176 N N . MET A 1 400 ? -2.679 19.960 -16.356 1.00 71.25 400 MET A N 1
ATOM 3177 C CA . MET A 1 400 ? -2.143 18.851 -15.549 1.00 71.25 400 MET A CA 1
ATOM 3178 C C . MET A 1 400 ? -2.422 19.029 -14.052 1.00 71.25 400 MET A C 1
ATOM 3180 O O . MET A 1 400 ? -2.782 18.058 -13.387 1.00 71.25 400 MET A O 1
ATOM 3184 N N . ARG A 1 401 ? -2.308 20.246 -13.504 1.00 73.75 401 ARG A N 1
ATOM 3185 C CA . ARG A 1 401 ? -2.682 20.510 -12.103 1.00 73.75 401 ARG A CA 1
ATOM 3186 C C . ARG A 1 401 ? -4.163 20.271 -11.857 1.00 73.75 401 ARG A C 1
ATOM 3188 O O . ARG A 1 401 ? -4.523 19.660 -10.852 1.00 73.75 401 ARG A O 1
ATOM 3195 N N . GLN A 1 402 ? -5.018 20.723 -12.770 1.00 73.56 402 GLN A N 1
ATOM 3196 C CA . GLN A 1 402 ? -6.457 20.489 -12.676 1.00 73.56 402 GLN A CA 1
ATOM 3197 C C . GLN A 1 402 ? -6.780 18.994 -12.744 1.00 73.56 402 GLN A C 1
ATOM 3199 O O . GLN A 1 402 ? -7.584 18.522 -11.948 1.00 73.56 402 GLN A O 1
ATOM 3204 N N . ALA A 1 403 ? -6.097 18.237 -13.607 1.00 72.44 403 ALA A N 1
ATOM 3205 C CA . ALA A 1 403 ? -6.217 16.784 -13.683 1.00 72.44 403 ALA A CA 1
ATOM 3206 C C . ALA A 1 403 ? -5.738 16.077 -12.401 1.00 72.44 403 ALA A C 1
ATOM 3208 O O . ALA A 1 403 ? -6.395 15.152 -11.938 1.00 72.44 403 ALA A O 1
ATOM 3209 N N . ILE A 1 404 ? -4.634 16.507 -11.781 1.00 74.44 404 ILE A N 1
ATOM 3210 C CA . ILE A 1 404 ? -4.151 15.940 -10.504 1.00 74.44 404 ILE A CA 1
ATOM 3211 C C . ILE A 1 404 ? -5.146 16.188 -9.364 1.00 74.44 404 ILE A C 1
ATOM 3213 O O . ILE A 1 404 ? -5.307 15.335 -8.492 1.00 74.44 404 ILE A O 1
ATOM 3217 N N . ASN A 1 405 ? -5.812 17.342 -9.378 1.00 77.25 405 ASN A N 1
ATOM 3218 C CA . ASN A 1 405 ? -6.824 17.705 -8.388 1.00 77.25 405 ASN A CA 1
ATOM 3219 C C . ASN A 1 405 ? -8.217 17.136 -8.706 1.00 77.25 405 ASN A C 1
ATOM 3221 O O . ASN A 1 405 ? -9.122 17.268 -7.882 1.00 77.25 405 ASN A O 1
ATOM 3225 N N . ASP A 1 406 ? -8.400 16.512 -9.873 1.00 73.50 406 ASP A N 1
ATOM 3226 C CA . ASP A 1 406 ? -9.646 15.857 -10.253 1.00 73.50 406 ASP A CA 1
ATOM 3227 C C . ASP A 1 406 ? -9.803 14.545 -9.454 1.00 73.50 406 ASP A C 1
ATOM 3229 O O . ASP A 1 406 ? -8.968 13.642 -9.589 1.00 73.50 406 ASP A O 1
ATOM 3233 N N . PRO A 1 407 ? -10.868 14.386 -8.640 1.00 66.81 407 PRO A N 1
ATOM 3234 C CA . PRO A 1 407 ? -11.135 13.145 -7.910 1.00 66.81 407 PRO A CA 1
ATOM 3235 C C . PRO A 1 407 ? -11.217 11.908 -8.816 1.00 66.81 407 PRO A C 1
ATOM 3237 O O . PRO A 1 407 ? -10.956 10.790 -8.362 1.00 66.81 407 PRO A O 1
ATOM 3240 N N . ILE A 1 408 ? -11.558 12.094 -10.098 1.00 67.75 408 ILE A N 1
ATOM 3241 C CA . ILE A 1 408 ? -11.640 11.011 -11.079 1.00 67.75 408 ILE A CA 1
ATOM 3242 C C . ILE A 1 408 ? -10.251 10.405 -11.335 1.00 67.75 408 ILE A C 1
ATOM 3244 O O . ILE A 1 408 ? -10.142 9.187 -11.477 1.00 67.75 408 ILE A O 1
ATOM 3248 N N . SER A 1 409 ? -9.179 11.200 -11.300 1.00 69.75 409 SER A N 1
ATOM 3249 C CA . SER A 1 409 ? -7.807 10.731 -11.555 1.00 69.75 409 SER A CA 1
ATOM 3250 C C . SER A 1 409 ? -7.314 9.702 -10.538 1.00 69.75 409 SER A C 1
ATOM 3252 O O . SER A 1 409 ? -6.595 8.769 -10.904 1.00 69.75 409 SER A O 1
ATOM 3254 N N . ASP A 1 410 ? -7.702 9.851 -9.269 1.00 69.25 410 ASP A N 1
ATOM 3255 C CA . ASP A 1 410 ? -7.428 8.854 -8.226 1.00 69.25 410 ASP A CA 1
ATOM 3256 C C . ASP A 1 410 ? -8.291 7.604 -8.432 1.00 69.25 410 ASP A C 1
ATOM 3258 O O . ASP A 1 410 ? -7.796 6.481 -8.388 1.00 69.25 410 ASP A O 1
ATOM 3262 N N . SER A 1 411 ? -9.573 7.800 -8.757 1.00 63.97 411 SER A N 1
ATOM 3263 C CA . SER A 1 411 ? -10.528 6.705 -8.967 1.00 63.97 411 SER A CA 1
ATOM 3264 C C . SER A 1 411 ? -10.158 5.786 -10.141 1.00 63.97 411 SER A C 1
ATOM 3266 O O . SER A 1 411 ? -10.294 4.570 -10.048 1.00 63.97 411 SER A O 1
ATOM 3268 N N . VAL A 1 412 ? -9.598 6.351 -11.215 1.00 65.69 412 VAL A N 1
ATOM 3269 C CA . VAL A 1 412 ? -9.138 5.614 -12.403 1.00 65.69 412 VAL A CA 1
ATOM 3270 C C . VAL A 1 412 ? -7.701 5.087 -12.222 1.00 65.69 412 VAL A C 1
ATOM 3272 O O . VAL A 1 412 ? -7.211 4.330 -13.051 1.00 65.69 412 VAL A O 1
ATOM 3275 N N . GLY A 1 413 ? -7.007 5.443 -11.133 1.00 66.62 413 GLY A N 1
ATOM 3276 C CA . GLY A 1 413 ? -5.668 4.928 -10.814 1.00 66.62 413 GLY A CA 1
ATOM 3277 C C . GLY A 1 413 ? -4.509 5.591 -11.572 1.00 66.62 413 GLY A C 1
ATOM 3278 O O . GLY A 1 413 ? -3.387 5.089 -11.544 1.00 66.62 413 GLY A O 1
ATOM 3279 N N . ILE A 1 414 ? -4.738 6.733 -12.227 1.00 70.12 414 ILE A N 1
ATOM 3280 C CA . ILE A 1 414 ? -3.712 7.453 -13.008 1.00 70.12 414 ILE A CA 1
ATOM 3281 C C . ILE A 1 414 ? -3.012 8.573 -12.227 1.00 70.12 414 ILE A C 1
ATOM 3283 O O . ILE A 1 414 ? -2.018 9.127 -12.700 1.00 70.12 414 ILE A O 1
ATOM 3287 N N . LEU A 1 415 ? -3.487 8.900 -11.021 1.00 74.19 415 LEU A N 1
ATOM 3288 C CA . LEU A 1 415 ? -2.975 10.011 -10.211 1.00 74.19 415 LEU A CA 1
ATOM 3289 C C . LEU A 1 415 ? -1.452 9.964 -10.009 1.00 74.19 415 LEU A C 1
ATOM 3291 O O . LEU A 1 415 ? -0.772 10.976 -10.173 1.00 74.19 415 LEU A O 1
ATOM 3295 N N . ASN A 1 416 ? -0.898 8.795 -9.679 1.00 74.12 416 ASN A N 1
ATOM 3296 C CA . ASN A 1 416 ? 0.545 8.651 -9.462 1.00 74.12 416 ASN A CA 1
ATOM 3297 C C . ASN A 1 416 ? 1.346 8.857 -10.756 1.00 74.12 416 ASN A C 1
ATOM 3299 O O . ASN A 1 416 ? 2.416 9.460 -10.721 1.00 74.12 416 ASN A O 1
ATOM 3303 N N . ALA A 1 417 ? 0.817 8.422 -11.905 1.00 71.50 417 ALA A N 1
ATOM 3304 C CA . ALA A 1 417 ? 1.446 8.658 -13.202 1.00 71.50 417 ALA A CA 1
ATOM 3305 C C . ALA A 1 417 ? 1.467 10.158 -13.551 1.00 71.50 417 ALA A C 1
ATOM 3307 O O . ALA A 1 417 ? 2.493 10.669 -14.005 1.00 71.50 417 ALA A O 1
ATOM 3308 N N . LEU A 1 418 ? 0.375 10.879 -13.264 1.00 73.62 418 LEU A N 1
ATOM 3309 C CA . LEU A 1 418 ? 0.293 12.333 -13.439 1.00 73.62 418 LEU A CA 1
ATOM 3310 C C . LEU A 1 418 ? 1.268 13.082 -12.519 1.00 73.62 418 LEU A C 1
ATOM 3312 O O . LEU A 1 418 ? 2.000 13.952 -12.988 1.00 73.62 418 LEU A O 1
ATOM 3316 N N . LYS A 1 419 ? 1.344 12.709 -11.235 1.00 76.81 419 LYS A N 1
ATOM 3317 C CA . LYS A 1 419 ? 2.292 13.299 -10.269 1.00 76.81 419 LYS A CA 1
ATOM 3318 C C . LYS A 1 419 ? 3.750 13.059 -10.660 1.00 76.81 419 LYS A C 1
ATOM 3320 O O . LYS A 1 419 ? 4.547 13.994 -10.648 1.00 76.81 419 LYS A O 1
ATOM 3325 N N . MET A 1 420 ? 4.098 11.832 -11.056 1.00 75.88 420 MET A N 1
ATOM 3326 C CA . MET A 1 420 ? 5.436 11.506 -11.566 1.00 75.88 420 MET A CA 1
ATOM 3327 C C . MET A 1 420 ? 5.798 12.403 -12.749 1.00 75.88 420 MET A C 1
ATOM 3329 O O . MET A 1 420 ? 6.888 12.964 -12.799 1.00 75.88 420 MET A O 1
ATOM 3333 N N . ARG A 1 421 ? 4.863 12.603 -13.679 1.00 73.62 421 ARG A N 1
ATOM 3334 C CA . ARG A 1 421 ? 5.079 13.468 -14.836 1.00 73.62 421 ARG A CA 1
ATOM 3335 C C . ARG A 1 421 ? 5.201 14.947 -14.463 1.00 73.62 421 ARG A C 1
ATOM 3337 O O . ARG A 1 421 ? 6.053 15.631 -15.025 1.00 73.62 421 ARG A O 1
ATOM 3344 N N . GLN A 1 422 ? 4.399 15.435 -13.516 1.00 75.88 422 GLN A N 1
ATOM 3345 C CA . GLN A 1 422 ? 4.537 16.795 -12.990 1.00 75.88 422 GLN A CA 1
ATOM 3346 C C . GLN A 1 422 ? 5.957 17.019 -12.465 1.00 75.88 422 GLN A C 1
ATOM 3348 O O . GLN A 1 422 ? 6.585 18.000 -12.849 1.00 75.88 422 GLN A O 1
ATOM 3353 N N . ILE A 1 423 ? 6.494 16.067 -11.692 1.00 76.44 423 ILE A N 1
ATOM 3354 C CA . ILE A 1 423 ? 7.876 16.118 -11.200 1.00 76.44 423 ILE A CA 1
ATOM 3355 C C . ILE A 1 423 ? 8.867 16.189 -12.363 1.00 76.44 423 ILE A C 1
ATOM 3357 O O . ILE A 1 423 ? 9.764 17.023 -12.330 1.00 76.44 423 ILE A O 1
ATOM 3361 N N . VAL A 1 424 ? 8.715 15.364 -13.408 1.00 74.25 424 VAL A N 1
ATOM 3362 C CA . VAL A 1 424 ? 9.612 15.376 -14.585 1.00 74.25 424 VAL A CA 1
ATOM 3363 C C . VAL A 1 424 ? 9.677 16.756 -15.263 1.00 74.25 424 VAL A C 1
ATOM 3365 O O . VAL A 1 424 ? 10.727 17.106 -15.797 1.00 74.25 424 VAL A O 1
ATOM 3368 N N . TYR A 1 425 ? 8.606 17.556 -15.217 1.00 69.81 425 TYR A N 1
ATOM 3369 C CA . TYR A 1 425 ? 8.528 18.856 -15.905 1.00 69.81 425 TYR A CA 1
ATOM 3370 C C . TYR A 1 425 ? 8.606 20.099 -15.010 1.00 69.81 425 TYR A C 1
ATOM 3372 O O . TYR A 1 425 ? 8.868 21.186 -15.530 1.00 69.81 425 TYR A O 1
ATOM 3380 N N . SER A 1 426 ? 8.371 19.965 -13.704 1.00 68.25 426 SER A N 1
ATOM 3381 C CA . SER A 1 426 ? 8.288 21.075 -12.752 1.00 68.25 426 SER A CA 1
ATOM 3382 C C . SER A 1 426 ? 8.730 20.624 -11.356 1.00 68.25 426 SER A C 1
ATOM 3384 O O . SER A 1 426 ? 7.941 20.108 -10.567 1.00 68.25 426 SER A O 1
ATOM 3386 N N . VAL A 1 427 ? 10.023 20.786 -11.059 1.00 60.72 427 VAL A N 1
ATOM 3387 C CA . VAL A 1 427 ? 10.634 20.348 -9.787 1.00 60.72 427 VAL A CA 1
ATOM 3388 C C . VAL A 1 427 ? 10.327 21.307 -8.637 1.00 60.72 427 VAL A C 1
ATOM 3390 O O . VAL A 1 427 ? 10.182 20.870 -7.500 1.00 60.72 427 VAL A O 1
ATOM 3393 N N . ASP A 1 428 ? 10.191 22.601 -8.930 1.00 57.22 428 ASP A N 1
ATOM 3394 C CA . ASP A 1 428 ? 10.076 23.659 -7.916 1.00 57.22 428 ASP A CA 1
ATOM 3395 C C . ASP A 1 428 ? 8.684 23.749 -7.260 1.00 57.22 428 ASP A C 1
ATOM 3397 O O . ASP A 1 428 ? 8.483 24.520 -6.325 1.00 57.22 428 ASP A O 1
ATOM 3401 N N . GLU A 1 429 ? 7.715 22.960 -7.730 1.00 53.84 429 GLU A N 1
ATOM 3402 C CA . GLU A 1 429 ? 6.299 23.066 -7.348 1.00 53.84 429 GLU A CA 1
ATOM 3403 C C . GLU A 1 429 ? 5.778 21.875 -6.530 1.00 53.84 429 GLU A C 1
ATOM 3405 O O . GLU A 1 429 ? 4.578 21.795 -6.257 1.00 53.84 429 GLU A O 1
ATOM 3410 N N . VAL A 1 430 ? 6.646 20.930 -6.157 1.00 59.28 430 VAL A N 1
ATOM 3411 C CA . VAL A 1 430 ? 6.242 19.676 -5.509 1.00 59.28 430 VAL A CA 1
ATOM 3412 C C . VAL A 1 430 ? 6.712 19.656 -4.056 1.00 59.28 430 VAL A C 1
ATOM 3414 O O . VAL A 1 430 ? 7.903 19.767 -3.780 1.00 59.28 430 VAL A O 1
ATOM 3417 N N . ASP A 1 431 ? 5.769 19.494 -3.124 1.00 57.25 431 ASP A N 1
ATOM 3418 C CA . ASP A 1 431 ? 6.060 19.237 -1.709 1.00 57.25 431 ASP A CA 1
ATOM 3419 C C . ASP A 1 431 ? 6.515 17.777 -1.553 1.00 57.25 431 ASP A C 1
ATOM 3421 O O . ASP A 1 431 ? 5.811 16.853 -1.976 1.00 57.25 431 ASP A O 1
ATOM 3425 N N . THR A 1 432 ? 7.716 17.554 -1.013 1.00 63.44 432 THR A N 1
ATOM 3426 C CA . THR A 1 432 ? 8.341 16.223 -0.972 1.00 63.44 432 THR A CA 1
ATOM 3427 C C . THR A 1 432 ? 8.832 15.886 0.426 1.00 63.44 432 THR A C 1
ATOM 3429 O O . THR A 1 432 ? 9.494 16.702 1.060 1.00 63.44 432 THR A O 1
ATOM 3432 N N . ASP A 1 433 ? 8.633 14.636 0.846 1.00 63.12 433 ASP A N 1
ATOM 3433 C CA . ASP A 1 433 ? 9.210 14.090 2.085 1.00 63.12 433 ASP A CA 1
ATOM 3434 C C . ASP A 1 433 ? 10.716 13.764 1.955 1.00 63.12 433 ASP A C 1
ATOM 3436 O O . ASP A 1 433 ? 11.290 13.102 2.823 1.00 63.12 433 ASP A O 1
ATOM 3440 N N . LEU A 1 434 ? 11.361 14.156 0.847 1.00 68.75 434 LEU A N 1
ATOM 3441 C CA . LEU A 1 434 ? 12.780 13.905 0.615 1.00 68.75 434 LEU A CA 1
ATOM 3442 C C . LEU A 1 434 ? 13.601 14.716 1.619 1.00 68.75 434 LEU A C 1
ATOM 3444 O O . LEU A 1 434 ? 13.550 15.945 1.640 1.00 68.75 434 LEU A O 1
ATOM 3448 N N . VAL A 1 435 ? 14.402 14.027 2.428 1.00 71.38 435 VAL A N 1
ATOM 3449 C CA . VAL A 1 435 ? 15.332 14.699 3.335 1.00 71.38 435 VAL A CA 1
ATOM 3450 C C . VAL A 1 435 ? 16.569 15.129 2.545 1.00 71.38 435 VAL A C 1
ATOM 3452 O O . VAL A 1 435 ? 17.287 14.297 1.988 1.00 71.38 435 VAL A O 1
ATOM 3455 N N . GLU A 1 436 ? 16.815 16.434 2.514 1.00 70.56 436 GLU A N 1
ATOM 3456 C CA . GLU A 1 436 ? 18.074 17.049 2.076 1.00 70.56 436 GLU A CA 1
ATOM 3457 C C . GLU A 1 436 ? 18.938 17.368 3.324 1.00 70.56 436 GLU A C 1
ATOM 3459 O O . GLU A 1 436 ? 18.450 17.251 4.448 1.00 70.56 436 GLU A O 1
ATOM 3464 N N . ASP A 1 437 ? 20.231 17.669 3.157 1.00 66.12 437 ASP A N 1
ATOM 3465 C CA . ASP A 1 437 ? 21.249 17.753 4.231 1.00 66.12 437 ASP A CA 1
ATOM 3466 C C . ASP A 1 437 ? 20.819 18.434 5.574 1.00 66.12 437 ASP A C 1
ATOM 3468 O O . ASP A 1 437 ? 19.975 19.326 5.617 1.00 66.12 437 ASP A O 1
ATOM 3472 N N . ASP A 1 438 ? 21.467 18.011 6.681 1.00 48.34 438 ASP A N 1
ATOM 3473 C CA . ASP A 1 438 ? 21.382 18.499 8.087 1.00 48.34 438 ASP A CA 1
ATOM 3474 C C . ASP A 1 438 ? 20.226 18.050 9.018 1.00 48.34 438 ASP A C 1
ATOM 3476 O O . ASP A 1 438 ? 20.094 18.559 10.136 1.00 48.34 438 ASP A O 1
ATOM 3480 N N . ARG A 1 439 ? 19.451 17.007 8.684 1.00 48.09 439 ARG A N 1
ATOM 3481 C CA . ARG A 1 439 ? 18.569 16.335 9.670 1.00 48.09 439 ARG A CA 1
ATOM 3482 C C . ARG A 1 439 ? 18.959 14.877 9.903 1.00 48.09 439 ARG A C 1
ATOM 3484 O O . ARG A 1 439 ? 18.857 14.036 9.015 1.00 48.09 439 ARG A O 1
ATOM 3491 N N . VAL A 1 440 ? 19.390 14.574 11.130 1.00 43.91 440 VAL A N 1
ATOM 3492 C CA . VAL A 1 440 ? 19.637 13.203 11.601 1.00 43.91 440 VAL A CA 1
ATOM 3493 C C . VAL A 1 440 ? 18.283 12.525 11.824 1.00 43.91 440 VAL A C 1
ATOM 3495 O O . VAL A 1 440 ? 17.675 12.685 12.878 1.00 43.91 440 VAL A O 1
ATOM 3498 N N . ALA A 1 441 ? 17.791 11.797 10.824 1.00 44.25 441 ALA A N 1
ATOM 3499 C CA . ALA A 1 441 ? 16.712 10.831 11.008 1.00 44.25 441 ALA A CA 1
ATOM 3500 C C . ALA A 1 441 ? 17.311 9.447 11.309 1.00 44.25 441 ALA A C 1
ATOM 3502 O O . ALA A 1 441 ? 18.336 9.070 10.734 1.00 44.25 441 ALA A O 1
ATOM 3503 N N . GLU A 1 442 ? 16.692 8.732 12.251 1.00 45.91 442 GLU A N 1
ATOM 3504 C CA . GLU A 1 442 ? 17.152 7.453 12.795 1.00 45.91 442 GLU A CA 1
ATOM 3505 C C . GLU A 1 442 ? 17.411 6.379 11.730 1.00 45.91 442 GLU A C 1
ATOM 3507 O O . GLU A 1 442 ? 16.806 6.348 10.658 1.00 45.91 442 GLU A O 1
ATOM 3512 N N . ALA A 1 443 ? 18.336 5.480 12.074 1.00 43.41 443 ALA A N 1
ATOM 3513 C CA . ALA A 1 443 ? 18.849 4.394 11.255 1.00 43.41 443 ALA A CA 1
ATOM 3514 C C . ALA A 1 443 ? 17.760 3.381 10.855 1.00 43.41 443 ALA A C 1
ATOM 3516 O O . ALA A 1 443 ? 17.635 2.308 11.442 1.00 43.41 443 ALA A O 1
ATOM 3517 N N . GLN A 1 444 ? 17.000 3.693 9.808 1.00 54.22 444 GLN A N 1
ATOM 3518 C CA . GLN A 1 444 ? 16.344 2.669 9.007 1.00 54.22 444 GLN A CA 1
ATOM 3519 C C . GLN A 1 444 ? 17.404 1.952 8.163 1.00 54.22 444 GLN A C 1
ATOM 3521 O O . GLN A 1 444 ? 18.319 2.567 7.605 1.00 54.22 444 GLN A O 1
ATOM 3526 N N . SER A 1 445 ? 17.291 0.628 8.084 1.00 61.62 445 SER A N 1
ATOM 3527 C CA . SER A 1 445 ? 18.053 -0.212 7.161 1.00 61.62 445 SER A CA 1
ATOM 3528 C C . SER A 1 445 ? 17.891 0.319 5.738 1.00 61.62 445 SER A C 1
ATOM 3530 O O . SER A 1 445 ? 16.824 0.192 5.135 1.00 61.62 445 SER A O 1
ATOM 3532 N N . SER A 1 446 ? 18.947 0.945 5.229 1.00 74.81 446 SER A N 1
ATOM 3533 C CA . SER A 1 446 ? 18.931 1.683 3.973 1.00 74.81 446 SER A CA 1
ATOM 3534 C C . SER A 1 446 ? 19.988 1.151 3.021 1.00 74.81 446 SER A C 1
ATOM 3536 O O . SER A 1 446 ? 21.089 0.767 3.420 1.00 74.81 446 SER A O 1
ATOM 3538 N N . PHE A 1 447 ? 19.639 1.123 1.741 1.00 84.50 447 PHE A N 1
ATOM 3539 C CA . PHE A 1 447 ? 20.580 0.859 0.663 1.00 84.50 447 PHE A CA 1
ATOM 3540 C C . PHE A 1 447 ? 21.120 2.193 0.129 1.00 84.50 447 PHE A C 1
ATOM 3542 O O . PHE A 1 447 ? 20.358 3.147 -0.009 1.00 84.50 447 PHE A O 1
ATOM 3549 N N . GLN A 1 448 ? 22.419 2.272 -0.172 1.00 87.62 448 GLN A N 1
ATOM 3550 C CA . GLN A 1 448 ? 23.065 3.505 -0.635 1.00 87.62 448 GLN A CA 1
ATOM 3551 C C . GLN A 1 448 ? 23.596 3.352 -2.062 1.00 87.62 448 GLN A C 1
ATOM 3553 O O . GLN A 1 448 ? 24.367 2.435 -2.348 1.00 87.62 448 GLN A O 1
ATOM 3558 N N . GLU A 1 449 ? 23.232 4.285 -2.940 1.00 87.12 449 GLU A N 1
ATOM 3559 C CA . GLU A 1 449 ? 23.842 4.451 -4.263 1.00 87.12 449 GLU A CA 1
ATOM 3560 C C . GLU A 1 449 ? 24.760 5.677 -4.248 1.00 87.12 449 GLU A C 1
ATOM 3562 O O . GLU A 1 449 ? 24.338 6.776 -3.889 1.00 87.12 449 GLU A O 1
ATOM 3567 N N . VAL A 1 450 ? 26.020 5.490 -4.649 1.00 86.50 450 VAL A N 1
ATOM 3568 C CA . VAL A 1 450 ? 27.027 6.557 -4.684 1.00 86.50 450 VAL A CA 1
ATOM 3569 C C . VAL A 1 450 ? 27.255 7.003 -6.124 1.00 86.50 450 VAL A C 1
ATOM 3571 O O . VAL A 1 450 ? 27.593 6.188 -6.982 1.00 86.50 450 VAL A O 1
ATOM 3574 N N . LYS A 1 451 ? 27.128 8.308 -6.375 1.00 82.31 451 LYS A N 1
ATOM 3575 C CA . LYS A 1 451 ? 27.406 8.943 -7.671 1.00 82.31 451 LYS A CA 1
ATOM 3576 C C . LYS A 1 451 ? 28.590 9.889 -7.544 1.00 82.31 451 LYS A C 1
ATOM 3578 O O . LYS A 1 451 ? 28.465 10.955 -6.946 1.00 82.31 451 LYS A O 1
ATOM 3583 N N . SER A 1 452 ? 29.735 9.506 -8.095 1.00 80.69 452 SER A N 1
ATOM 3584 C CA . SER A 1 452 ? 30.948 10.330 -8.086 1.00 80.69 452 SER A CA 1
ATOM 3585 C C . SER A 1 452 ? 31.050 11.200 -9.338 1.00 80.69 452 SER A C 1
ATOM 3587 O O . SER A 1 452 ? 30.614 10.792 -10.411 1.00 80.69 452 SER A O 1
ATOM 3589 N N . TYR A 1 453 ? 31.659 12.379 -9.207 1.00 75.81 453 TYR A N 1
ATOM 3590 C CA . TYR A 1 453 ? 31.950 13.277 -10.328 1.00 75.81 453 TYR A CA 1
ATOM 3591 C C . TYR A 1 453 ? 33.420 13.707 -10.347 1.00 75.81 453 TYR A C 1
ATOM 3593 O O . TYR A 1 453 ? 34.114 13.687 -9.327 1.00 75.81 453 TYR A O 1
ATOM 3601 N N . GLU A 1 454 ? 33.921 14.067 -11.531 1.00 71.19 454 GLU A N 1
ATOM 3602 C CA . GLU A 1 454 ? 35.346 14.347 -11.723 1.00 71.19 454 GLU A CA 1
ATOM 3603 C C . GLU A 1 454 ? 35.727 15.771 -11.284 1.00 71.19 454 GLU A C 1
ATOM 3605 O O . GLU A 1 454 ? 34.917 16.695 -11.237 1.00 71.19 454 GLU A O 1
ATOM 3610 N N . GLY A 1 455 ? 36.999 15.956 -10.920 1.00 64.00 455 GLY A N 1
ATOM 3611 C CA . GLY A 1 455 ? 37.475 17.192 -10.290 1.00 64.00 455 GLY A CA 1
ATOM 3612 C C . GLY A 1 455 ? 37.594 18.408 -11.210 1.00 64.00 455 GLY A C 1
ATOM 3613 O O . GLY A 1 455 ? 37.715 19.515 -10.696 1.00 64.00 455 GLY A O 1
ATOM 3614 N N . TYR A 1 456 ? 37.584 18.214 -12.532 1.00 68.50 456 TYR A N 1
ATOM 3615 C CA . TYR A 1 456 ? 37.734 19.291 -13.521 1.00 68.50 456 TYR A CA 1
ATOM 3616 C C . TYR A 1 456 ? 36.405 19.876 -14.008 1.00 68.50 456 TYR A C 1
ATOM 3618 O O . TYR A 1 456 ? 36.427 20.727 -14.893 1.00 68.50 456 TYR A O 1
ATOM 3626 N N . PHE A 1 457 ? 35.270 19.425 -13.464 1.00 69.56 457 PHE A N 1
ATOM 3627 C CA . PHE A 1 457 ? 33.975 20.033 -13.760 1.00 69.56 457 PHE A CA 1
ATOM 3628 C C . PHE A 1 457 ? 34.023 21.522 -13.389 1.00 69.56 457 PHE A C 1
ATOM 3630 O O . PHE A 1 457 ? 34.521 21.878 -12.311 1.00 69.56 457 PHE A O 1
ATOM 3637 N N . THR A 1 458 ? 33.514 22.385 -14.265 1.00 77.06 458 THR A N 1
ATOM 3638 C CA . THR A 1 458 ? 33.336 23.810 -13.961 1.00 77.06 458 THR A CA 1
ATOM 3639 C C . THR A 1 458 ? 32.282 23.987 -12.861 1.00 77.06 458 THR A C 1
ATOM 3641 O O . THR A 1 458 ? 31.503 23.077 -12.577 1.00 77.06 458 THR A O 1
ATOM 3644 N N . GLU A 1 459 ? 32.237 25.152 -12.211 1.00 76.19 459 GLU A N 1
ATOM 3645 C CA . GLU A 1 459 ? 31.197 25.421 -11.202 1.00 76.19 459 GLU A CA 1
ATOM 3646 C C . GLU A 1 459 ? 29.780 25.373 -11.802 1.00 76.19 459 GLU A C 1
ATOM 3648 O O . GLU A 1 459 ? 28.862 24.862 -11.166 1.00 76.19 459 GLU A O 1
ATOM 3653 N N . GLU A 1 460 ? 29.614 25.796 -13.059 1.00 76.88 460 GLU A N 1
ATOM 3654 C CA . GLU A 1 460 ? 28.343 25.691 -13.788 1.00 76.88 460 GLU A CA 1
ATOM 3655 C C . GLU A 1 460 ? 27.941 24.227 -14.037 1.00 76.88 460 GLU A C 1
ATOM 3657 O O . GLU A 1 460 ? 26.786 23.848 -13.838 1.00 76.88 460 GLU A O 1
ATOM 3662 N N . GLU A 1 461 ? 28.896 23.370 -14.415 1.00 74.12 461 GLU A N 1
ATOM 3663 C CA . GLU A 1 461 ? 28.651 21.936 -14.616 1.00 74.12 461 GLU A CA 1
ATOM 3664 C C . GLU A 1 461 ? 28.323 21.219 -13.300 1.00 74.12 461 GLU A C 1
ATOM 3666 O O . GLU A 1 461 ? 27.480 20.317 -13.282 1.00 74.12 461 GLU A O 1
ATOM 3671 N N . LYS A 1 462 ? 28.953 21.622 -12.188 1.00 75.25 462 LYS A N 1
ATOM 3672 C CA . LYS A 1 462 ? 28.651 21.090 -10.850 1.00 75.25 462 LYS A CA 1
ATOM 3673 C C . LYS A 1 462 ? 27.238 21.448 -10.407 1.00 75.25 462 LYS A C 1
ATOM 3675 O O . LYS A 1 462 ? 26.536 20.574 -9.900 1.00 75.25 462 LYS A O 1
ATOM 3680 N N . GLU A 1 463 ? 26.814 22.693 -10.614 1.00 78.19 463 GLU A N 1
ATOM 3681 C CA . GLU A 1 463 ? 25.467 23.129 -10.240 1.00 78.19 463 GLU A CA 1
ATOM 3682 C C . GLU A 1 463 ? 24.402 22.459 -11.118 1.00 78.19 463 GLU A C 1
ATOM 3684 O O . GLU A 1 463 ? 23.404 21.946 -10.611 1.00 78.19 463 GLU A O 1
ATOM 3689 N N . SER A 1 464 ? 24.657 22.334 -12.423 1.00 78.44 464 SER A N 1
ATOM 3690 C CA . SER A 1 464 ? 23.781 21.582 -13.328 1.00 78.44 464 SER A CA 1
ATOM 3691 C C . SER A 1 464 ? 23.645 20.108 -12.915 1.00 78.44 464 SER A C 1
ATOM 3693 O O . SER A 1 464 ? 22.538 19.562 -12.885 1.00 78.44 464 SER A O 1
ATOM 3695 N N . LEU A 1 465 ? 24.753 19.465 -12.529 1.00 77.62 465 LEU A N 1
ATOM 3696 C CA . LEU A 1 465 ? 24.748 18.090 -12.030 1.00 77.62 465 LEU A CA 1
ATOM 3697 C C . LEU A 1 465 ? 23.971 17.959 -10.712 1.00 77.62 465 LEU A C 1
ATOM 3699 O O . LEU A 1 465 ? 23.198 17.013 -10.550 1.00 77.62 465 LEU A O 1
ATOM 3703 N N . ARG A 1 466 ? 24.143 18.913 -9.790 1.00 80.50 466 ARG A N 1
ATOM 3704 C CA . ARG A 1 466 ? 23.421 18.960 -8.512 1.00 80.50 466 ARG A CA 1
ATOM 3705 C C . ARG A 1 466 ? 21.912 19.042 -8.727 1.00 80.50 466 ARG A C 1
ATOM 3707 O O . ARG A 1 466 ? 21.182 18.241 -8.144 1.00 80.50 466 ARG A O 1
ATOM 3714 N N . LEU A 1 467 ? 21.453 19.958 -9.582 1.00 79.56 467 LEU A N 1
ATOM 3715 C CA . LEU A 1 467 ? 20.032 20.113 -9.906 1.00 79.56 467 LEU A CA 1
ATOM 3716 C C . LEU A 1 467 ? 19.449 18.830 -10.507 1.00 79.56 467 LEU A C 1
ATOM 3718 O O . LEU A 1 467 ? 18.373 18.395 -10.100 1.00 79.56 467 LEU A O 1
ATOM 3722 N N . ARG A 1 468 ? 20.185 18.165 -11.405 1.00 79.69 468 ARG A N 1
ATOM 3723 C CA . ARG A 1 468 ? 19.738 16.908 -12.019 1.00 79.69 468 ARG A CA 1
ATOM 3724 C C . ARG A 1 468 ? 19.654 15.753 -11.017 1.00 79.69 468 ARG A C 1
ATOM 3726 O O . ARG A 1 468 ? 18.696 14.987 -11.049 1.00 79.69 468 ARG A O 1
ATOM 3733 N N . ILE A 1 469 ? 20.626 15.622 -10.114 1.00 82.62 469 ILE A N 1
ATOM 3734 C CA . ILE A 1 469 ? 20.601 14.571 -9.082 1.00 82.62 469 ILE A CA 1
ATOM 3735 C C . ILE A 1 469 ? 19.476 14.821 -8.077 1.00 82.62 469 ILE A C 1
ATOM 3737 O O . ILE A 1 469 ? 18.793 13.875 -7.686 1.00 82.62 469 ILE A O 1
ATOM 3741 N N . ARG A 1 470 ? 19.229 16.083 -7.716 1.00 83.62 470 ARG A N 1
ATOM 3742 C CA . ARG A 1 470 ? 18.083 16.468 -6.886 1.00 83.62 470 ARG A CA 1
ATOM 3743 C C . ARG A 1 470 ? 16.758 16.115 -7.566 1.00 83.62 470 ARG A C 1
ATOM 3745 O O . ARG A 1 470 ? 15.906 15.484 -6.949 1.00 83.62 470 ARG A O 1
ATOM 3752 N N . HIS A 1 471 ? 16.614 16.445 -8.850 1.00 83.25 471 HIS A N 1
ATOM 3753 C CA . HIS A 1 471 ? 15.434 16.098 -9.649 1.00 83.25 471 HIS A CA 1
ATOM 3754 C C . HIS A 1 471 ? 15.188 14.586 -9.680 1.00 83.25 471 HIS A C 1
ATOM 3756 O O . HIS A 1 471 ? 14.076 14.127 -9.418 1.00 83.25 471 HIS A O 1
ATOM 3762 N N . LEU A 1 472 ? 16.245 13.804 -9.912 1.00 85.75 472 LEU A N 1
ATOM 3763 C CA . LEU A 1 472 ? 16.192 12.347 -9.852 1.00 85.75 472 LEU A CA 1
ATOM 3764 C C . LEU A 1 472 ? 15.766 11.846 -8.462 1.00 85.75 472 LEU A C 1
ATOM 3766 O O . LEU A 1 472 ? 14.923 10.958 -8.372 1.00 85.75 472 LEU A O 1
ATOM 3770 N N . ALA A 1 473 ? 16.320 12.401 -7.382 1.00 87.19 473 ALA A N 1
ATOM 3771 C CA . ALA A 1 473 ? 15.983 11.998 -6.017 1.00 87.19 473 ALA A CA 1
ATOM 3772 C C . ALA A 1 473 ? 14.502 12.252 -5.688 1.00 87.19 473 ALA A C 1
ATOM 3774 O O . ALA A 1 473 ? 13.852 11.383 -5.108 1.00 87.19 473 ALA A O 1
ATOM 3775 N N . ILE A 1 474 ? 13.951 13.390 -6.122 1.00 85.06 474 ILE A N 1
ATOM 3776 C CA . ILE A 1 474 ? 12.526 13.723 -5.968 1.00 85.06 474 ILE A CA 1
ATOM 3777 C C . ILE A 1 474 ? 11.646 12.744 -6.760 1.00 85.06 474 ILE A C 1
ATOM 3779 O O . ILE A 1 474 ? 10.662 12.214 -6.247 1.00 85.06 474 ILE A O 1
ATOM 3783 N N . LEU A 1 475 ? 12.022 12.421 -7.997 1.00 84.75 475 LEU A N 1
ATOM 3784 C CA . LEU A 1 475 ? 11.294 11.439 -8.804 1.00 84.75 475 LEU A CA 1
ATOM 3785 C C . LEU A 1 475 ? 11.334 10.033 -8.174 1.00 84.75 475 LEU A C 1
ATOM 3787 O O . LEU A 1 475 ? 10.344 9.292 -8.145 1.00 84.75 475 LEU A O 1
ATOM 3791 N N . LEU A 1 476 ? 12.484 9.656 -7.615 1.00 87.75 476 LEU A N 1
ATOM 3792 C CA . LEU A 1 476 ? 12.665 8.387 -6.916 1.00 87.75 476 LEU A CA 1
ATOM 3793 C C . LEU A 1 476 ? 12.007 8.364 -5.528 1.00 87.75 476 LEU A C 1
ATOM 3795 O O . LEU A 1 476 ? 11.733 7.266 -5.036 1.00 87.75 476 LEU A O 1
ATOM 3799 N N . SER A 1 477 ? 11.663 9.505 -4.928 1.00 86.12 477 SER A N 1
ATOM 3800 C CA . SER A 1 477 ? 10.917 9.564 -3.662 1.00 86.12 477 SER A CA 1
ATOM 3801 C C . SER A 1 477 ? 9.402 9.498 -3.835 1.00 86.12 477 SER A C 1
ATOM 3803 O O . SER A 1 477 ? 8.709 9.017 -2.932 1.00 86.12 477 SER A O 1
ATOM 3805 N N . ALA A 1 478 ? 8.897 9.908 -5.004 1.00 82.44 478 ALA A N 1
ATOM 3806 C CA . ALA A 1 478 ? 7.468 9.978 -5.279 1.00 82.44 478 ALA A CA 1
ATOM 3807 C C . ALA A 1 478 ? 6.777 8.594 -5.259 1.00 82.44 478 ALA A C 1
ATOM 3809 O O . ALA A 1 478 ? 7.407 7.587 -5.616 1.00 82.44 478 ALA A O 1
ATOM 3810 N N . PRO A 1 479 ? 5.480 8.518 -4.898 1.00 75.88 479 PRO A N 1
ATOM 3811 C CA . PRO A 1 479 ? 4.701 7.285 -4.978 1.00 75.88 479 PRO A CA 1
ATOM 3812 C C . PRO A 1 479 ? 4.616 6.783 -6.421 1.00 75.88 479 PRO A C 1
ATOM 3814 O O . PRO A 1 479 ? 4.273 7.533 -7.334 1.00 75.88 479 PRO A O 1
ATOM 3817 N N . LYS A 1 480 ? 4.920 5.503 -6.629 1.00 78.25 480 LYS A N 1
ATOM 3818 C CA . LYS A 1 480 ? 4.929 4.869 -7.950 1.00 78.25 480 LYS A CA 1
ATOM 3819 C C . LYS A 1 480 ? 4.485 3.419 -7.856 1.00 78.25 480 LYS A C 1
ATOM 3821 O O . LYS A 1 480 ? 4.623 2.782 -6.814 1.00 78.25 480 LYS A O 1
ATOM 3826 N N . ASP A 1 481 ? 3.918 2.936 -8.954 1.00 72.94 481 ASP A N 1
ATOM 3827 C CA . ASP A 1 481 ? 3.460 1.558 -9.089 1.00 72.94 481 ASP A CA 1
ATOM 3828 C C . ASP A 1 481 ? 4.640 0.569 -9.016 1.00 72.94 481 ASP A C 1
ATOM 3830 O O . ASP A 1 481 ? 5.769 0.904 -9.390 1.00 72.94 481 ASP A O 1
ATOM 3834 N N . ARG A 1 482 ? 4.387 -0.664 -8.559 1.00 74.56 482 ARG A N 1
ATOM 3835 C CA . ARG A 1 482 ? 5.418 -1.713 -8.443 1.00 74.56 482 ARG A CA 1
ATOM 3836 C C . ARG A 1 482 ? 6.075 -2.049 -9.781 1.00 74.56 482 ARG A C 1
ATOM 3838 O O . ARG A 1 482 ? 7.245 -2.421 -9.809 1.00 74.56 482 ARG A O 1
ATOM 3845 N N . ASN A 1 483 ? 5.371 -1.847 -10.891 1.00 79.44 483 ASN A N 1
ATOM 3846 C CA . ASN A 1 483 ? 5.884 -2.051 -12.239 1.00 79.44 483 ASN A CA 1
ATOM 3847 C C . ASN A 1 483 ? 7.039 -1.108 -12.600 1.00 79.44 483 ASN A C 1
ATOM 3849 O O . ASN A 1 483 ? 7.738 -1.405 -13.557 1.00 79.44 483 ASN A O 1
ATOM 3853 N N . PHE A 1 484 ? 7.300 -0.026 -11.851 1.00 84.75 484 PHE A N 1
ATOM 3854 C CA . PHE A 1 484 ? 8.521 0.782 -12.024 1.00 84.75 484 PHE A CA 1
ATOM 3855 C C . PHE A 1 484 ? 9.791 0.079 -11.529 1.00 84.75 484 PHE A C 1
ATOM 3857 O O . PHE A 1 484 ? 10.892 0.511 -11.884 1.00 84.75 484 PHE A O 1
ATOM 3864 N N . GLN A 1 485 ? 9.641 -0.976 -10.717 1.00 91.00 485 GLN A N 1
ATOM 3865 C CA . GLN A 1 485 ? 10.726 -1.843 -10.265 1.00 91.00 485 GLN A CA 1
ATOM 3866 C C . GLN A 1 485 ? 11.905 -1.063 -9.659 1.00 91.00 485 GLN A C 1
ATOM 3868 O O . GLN A 1 485 ? 13.056 -1.334 -9.961 1.00 91.00 485 GLN A O 1
ATOM 3873 N N . THR A 1 486 ? 11.652 -0.063 -8.813 1.00 90.69 486 THR A N 1
ATOM 3874 C CA . THR A 1 486 ? 12.703 0.723 -8.142 1.00 90.69 486 THR A CA 1
ATOM 3875 C C . THR A 1 486 ? 12.410 0.833 -6.654 1.00 90.69 486 THR A C 1
ATOM 3877 O O . THR A 1 486 ? 11.252 0.852 -6.237 1.00 90.69 486 THR A O 1
ATOM 3880 N N . LEU A 1 487 ? 13.458 0.968 -5.845 1.00 89.94 487 LEU A N 1
ATOM 3881 C CA . LEU A 1 487 ? 13.303 1.321 -4.436 1.00 89.94 487 LEU A CA 1
ATOM 3882 C C . LEU A 1 487 ? 12.904 2.797 -4.292 1.00 89.94 487 LEU A C 1
ATOM 3884 O O . LEU A 1 487 ? 13.239 3.628 -5.144 1.00 89.94 487 LEU A O 1
ATOM 3888 N N . ARG A 1 488 ? 12.209 3.126 -3.198 1.00 89.12 488 ARG A N 1
ATOM 3889 C CA . ARG A 1 488 ? 11.873 4.511 -2.846 1.00 89.12 488 ARG A CA 1
ATOM 3890 C C . ARG A 1 488 ? 13.115 5.206 -2.297 1.00 89.12 488 ARG A C 1
ATOM 3892 O O . ARG A 1 488 ? 13.703 4.740 -1.322 1.00 89.12 488 ARG A O 1
ATOM 3899 N N . CYS A 1 489 ? 13.511 6.315 -2.914 1.00 89.00 489 CYS A N 1
ATOM 3900 C CA . CYS A 1 489 ? 14.549 7.183 -2.368 1.00 89.00 489 CYS A CA 1
ATOM 3901 C C . CYS A 1 489 ? 13.937 8.061 -1.274 1.00 89.00 489 CYS A C 1
ATOM 3903 O O . CYS A 1 489 ? 12.916 8.697 -1.507 1.00 89.00 489 CYS A O 1
ATOM 3905 N N . TYR A 1 490 ? 14.530 8.093 -0.085 1.00 86.75 490 TYR A N 1
ATOM 3906 C CA . TYR A 1 490 ? 14.020 8.920 1.018 1.00 86.75 490 TYR A CA 1
ATOM 3907 C C . TYR A 1 490 ? 14.980 10.046 1.409 1.00 86.75 490 TYR A C 1
ATOM 3909 O O . TYR A 1 490 ? 14.588 10.979 2.109 1.00 86.75 490 TYR A O 1
ATOM 3917 N N . ARG A 1 491 ? 16.239 9.984 0.954 1.00 85.81 491 ARG A N 1
ATOM 3918 C CA . ARG A 1 491 ? 17.255 10.984 1.283 1.00 85.81 491 ARG A CA 1
ATOM 3919 C C . ARG A 1 491 ? 18.324 11.097 0.201 1.00 85.81 491 ARG A C 1
ATOM 3921 O O . ARG A 1 491 ? 18.754 10.087 -0.357 1.00 85.81 491 ARG A O 1
ATOM 3928 N N . CYS A 1 492 ? 18.778 12.324 -0.041 1.00 87.00 492 CYS A N 1
ATOM 3929 C CA . CYS A 1 492 ? 19.891 12.641 -0.933 1.00 87.00 492 CYS A CA 1
ATOM 3930 C C . CYS A 1 492 ? 20.907 13.525 -0.196 1.00 87.00 492 CYS A C 1
ATOM 3932 O O . CYS A 1 492 ? 20.545 14.572 0.331 1.00 87.00 492 CYS A O 1
ATOM 3934 N N . GLU A 1 493 ? 22.175 13.117 -0.183 1.00 87.00 493 GLU A N 1
ATOM 3935 C CA . GLU A 1 493 ? 23.281 13.878 0.412 1.00 87.00 493 GLU A CA 1
ATOM 3936 C C . GLU A 1 493 ? 24.285 14.312 -0.661 1.00 87.00 493 GLU A C 1
ATOM 3938 O O . GLU A 1 493 ? 24.621 13.527 -1.556 1.00 87.00 493 GLU A O 1
ATOM 3943 N N . HIS A 1 494 ? 24.842 15.521 -0.538 1.00 85.88 494 HIS A N 1
ATOM 3944 C CA . HIS A 1 494 ? 25.950 15.971 -1.387 1.00 85.88 494 HIS A CA 1
ATOM 3945 C C . HIS A 1 494 ? 27.232 16.137 -0.566 1.00 85.88 494 HIS A C 1
ATOM 3947 O O . HIS A 1 494 ? 27.460 17.142 0.103 1.00 85.88 494 HIS A O 1
ATOM 3953 N N . LYS A 1 495 ? 28.142 15.161 -0.660 1.00 82.88 495 LYS A N 1
ATOM 3954 C CA . LYS A 1 495 ? 29.476 15.253 -0.050 1.00 82.88 495 LYS A CA 1
ATOM 3955 C C . LYS A 1 495 ? 30.413 16.026 -0.975 1.00 82.88 495 LYS A C 1
ATOM 3957 O O . LYS A 1 495 ? 31.229 15.438 -1.687 1.00 82.88 495 LYS A O 1
ATOM 3962 N N . VAL A 1 496 ? 30.299 17.355 -0.951 1.00 78.19 496 VAL A N 1
ATOM 3963 C CA . VAL A 1 496 ? 31.043 18.283 -1.829 1.00 78.19 496 VAL A CA 1
ATOM 3964 C C . VAL A 1 496 ? 32.553 18.003 -1.825 1.00 78.19 496 VAL A C 1
ATOM 3966 O O . VAL A 1 496 ? 33.164 17.874 -2.887 1.00 78.19 496 VAL A O 1
ATOM 3969 N N . PHE A 1 497 ? 33.157 17.847 -0.641 1.00 77.38 497 PHE A N 1
ATOM 3970 C CA . PHE A 1 497 ? 34.600 17.602 -0.492 1.00 77.38 497 PHE A CA 1
ATOM 3971 C C . PHE A 1 497 ? 35.042 16.214 -0.974 1.00 77.38 497 PHE A C 1
ATOM 3973 O O . PHE A 1 497 ? 36.186 16.038 -1.388 1.00 77.38 497 PHE A O 1
ATOM 3980 N N . GLU A 1 498 ? 34.133 15.242 -0.971 1.00 79.81 498 GLU A N 1
ATOM 3981 C CA . GLU A 1 498 ? 34.376 13.869 -1.428 1.00 79.81 498 GLU A CA 1
ATOM 3982 C C . GLU A 1 498 ? 33.961 13.664 -2.895 1.00 79.81 498 GLU A C 1
ATOM 3984 O O . GLU A 1 498 ? 34.105 12.568 -3.433 1.00 79.81 498 GLU A O 1
ATOM 3989 N N . ARG A 1 499 ? 33.450 14.722 -3.545 1.00 82.50 499 ARG A N 1
ATOM 3990 C CA . ARG A 1 499 ? 32.993 14.748 -4.942 1.00 82.50 499 ARG A CA 1
ATOM 3991 C C . ARG A 1 499 ? 32.008 13.631 -5.271 1.00 82.50 499 ARG A C 1
ATOM 3993 O O . ARG A 1 499 ? 32.115 12.960 -6.302 1.00 82.50 499 ARG A O 1
ATOM 4000 N N . ARG A 1 500 ? 31.054 13.413 -4.367 1.00 84.12 500 ARG A N 1
ATOM 4001 C CA . ARG A 1 500 ? 30.030 12.384 -4.531 1.00 84.12 500 ARG A CA 1
ATOM 4002 C C . ARG A 1 500 ? 28.678 12.801 -3.978 1.00 84.12 500 ARG A C 1
ATOM 4004 O O . ARG A 1 500 ? 28.593 13.510 -2.977 1.00 84.12 500 ARG A O 1
ATOM 4011 N N . PHE A 1 501 ? 27.637 12.305 -4.623 1.00 85.69 501 PHE A N 1
ATOM 4012 C CA . PHE A 1 501 ? 26.271 12.312 -4.127 1.00 85.69 501 PHE A CA 1
ATOM 4013 C C . PHE A 1 501 ? 25.924 10.924 -3.599 1.00 85.69 501 PHE A C 1
ATOM 4015 O O . PHE A 1 501 ? 26.396 9.920 -4.143 1.00 85.69 501 PHE A O 1
ATOM 4022 N N . ILE A 1 502 ? 25.117 10.869 -2.545 1.00 88.12 502 ILE A N 1
ATOM 4023 C CA . ILE A 1 502 ? 24.660 9.619 -1.938 1.00 88.12 502 ILE A CA 1
ATOM 4024 C C . ILE A 1 502 ? 23.135 9.629 -1.937 1.00 88.12 502 ILE A C 1
ATOM 4026 O O . ILE A 1 502 ? 22.515 10.482 -1.306 1.00 88.12 502 ILE A O 1
ATOM 4030 N N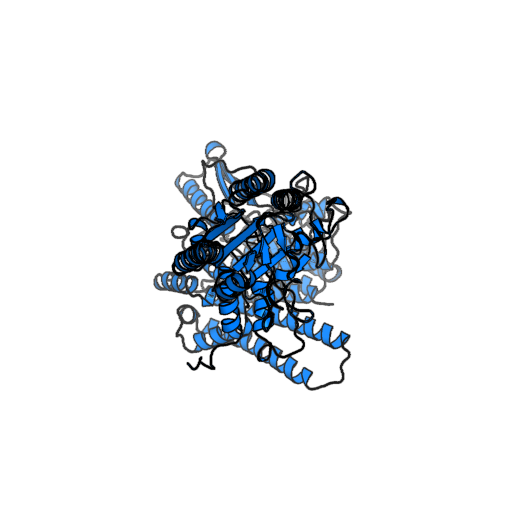 . LEU A 1 503 ? 22.537 8.683 -2.659 1.00 89.06 503 LEU A N 1
ATOM 4031 C CA . LEU A 1 503 ? 21.098 8.438 -2.644 1.00 89.06 503 LEU A CA 1
ATOM 4032 C C . LEU A 1 503 ? 20.807 7.286 -1.688 1.00 89.06 503 LEU A C 1
ATOM 4034 O O . LEU A 1 503 ? 21.374 6.201 -1.828 1.00 89.06 503 LEU A O 1
ATOM 4038 N N . HIS A 1 504 ? 19.916 7.520 -0.731 1.00 89.38 504 HIS A N 1
ATOM 4039 C CA . HIS A 1 504 ? 19.494 6.523 0.241 1.00 89.38 504 HIS A CA 1
ATOM 4040 C C . HIS A 1 504 ? 18.114 5.992 -0.123 1.00 89.38 504 HIS A C 1
ATOM 4042 O O . HIS A 1 504 ? 17.171 6.757 -0.351 1.00 89.38 504 HIS A O 1
ATOM 4048 N N . PHE A 1 505 ? 18.004 4.671 -0.141 1.00 89.12 505 PHE A N 1
ATOM 4049 C CA . PHE A 1 505 ? 16.807 3.945 -0.519 1.00 89.12 505 PHE A CA 1
ATOM 4050 C C . PHE A 1 505 ? 16.268 3.131 0.648 1.00 89.12 505 PHE A C 1
ATOM 4052 O O . PHE A 1 505 ? 17.028 2.495 1.385 1.00 89.12 505 PHE A O 1
ATOM 4059 N N . GLU A 1 506 ? 14.947 3.137 0.783 1.00 89.06 506 GLU A N 1
ATOM 4060 C CA . GLU A 1 506 ? 14.228 2.307 1.740 1.00 89.06 506 GLU A CA 1
ATOM 4061 C C . GLU A 1 506 ? 14.222 0.852 1.257 1.00 89.06 506 GLU A C 1
ATOM 4063 O O . GLU A 1 506 ? 13.892 0.572 0.101 1.00 89.06 506 GLU A O 1
ATOM 4068 N N . ILE A 1 507 ? 14.590 -0.080 2.140 1.00 87.50 507 ILE A N 1
ATOM 4069 C CA . ILE A 1 507 ? 14.467 -1.516 1.876 1.00 87.50 507 ILE A CA 1
ATOM 4070 C C . ILE A 1 507 ? 13.093 -1.972 2.390 1.00 87.50 507 ILE A C 1
ATOM 4072 O O . ILE A 1 507 ? 12.843 -1.856 3.593 1.00 87.50 507 ILE A O 1
ATOM 4076 N N . PRO A 1 508 ? 12.210 -2.519 1.529 1.00 87.19 508 PRO A N 1
ATOM 4077 C CA . PRO A 1 508 ? 10.902 -3.000 1.957 1.00 87.19 508 PRO A CA 1
ATOM 4078 C C . PRO A 1 508 ? 10.993 -4.001 3.112 1.00 87.19 508 PRO A C 1
ATOM 4080 O O . PRO A 1 508 ? 11.879 -4.856 3.151 1.00 87.19 508 PRO A O 1
ATOM 4083 N N . THR A 1 509 ? 10.026 -3.945 4.031 1.00 84.88 509 THR A N 1
ATOM 4084 C CA . THR A 1 509 ? 9.985 -4.779 5.250 1.00 84.88 509 THR A CA 1
ATOM 4085 C C . THR A 1 509 ? 10.056 -6.283 4.974 1.00 84.88 509 THR A C 1
ATOM 4087 O O . THR A 1 509 ? 10.599 -7.037 5.787 1.00 84.88 509 THR A O 1
ATOM 4090 N N . ALA A 1 510 ? 9.560 -6.714 3.810 1.00 84.38 510 ALA A N 1
ATOM 4091 C CA . ALA A 1 510 ? 9.630 -8.091 3.326 1.00 84.38 510 ALA A CA 1
ATOM 4092 C C . ALA A 1 510 ? 11.073 -8.593 3.125 1.00 84.38 510 ALA A C 1
ATOM 4094 O O . ALA A 1 510 ? 11.303 -9.800 3.176 1.00 84.38 510 ALA A O 1
ATOM 4095 N N . TYR A 1 511 ? 12.036 -7.684 2.950 1.00 86.69 511 TYR A N 1
ATOM 4096 C CA . TYR A 1 511 ? 13.442 -7.968 2.652 1.00 86.69 511 TYR A CA 1
ATOM 4097 C C . TYR A 1 511 ? 14.397 -7.644 3.812 1.00 86.69 511 TYR A C 1
ATOM 4099 O O . TYR A 1 511 ? 15.613 -7.809 3.687 1.00 86.69 511 TYR A O 1
ATOM 4107 N N . LEU A 1 512 ? 13.867 -7.215 4.965 1.00 83.44 512 LEU A N 1
ATOM 4108 C CA . LEU A 1 512 ? 14.649 -6.936 6.173 1.00 83.44 512 LEU A CA 1
ATOM 4109 C C . LEU A 1 512 ? 15.096 -8.237 6.846 1.00 83.44 512 LEU A C 1
ATOM 4111 O O . LEU A 1 512 ? 14.475 -8.732 7.788 1.00 83.44 512 LEU A O 1
ATOM 4115 N N . THR A 1 513 ? 16.174 -8.806 6.317 1.00 77.06 513 THR A N 1
ATOM 4116 C CA . THR A 1 513 ? 16.859 -9.984 6.858 1.00 77.06 513 THR A CA 1
ATOM 4117 C C . THR A 1 513 ? 17.995 -9.572 7.794 1.00 77.06 513 THR A C 1
ATOM 4119 O O . THR A 1 513 ? 18.536 -8.473 7.680 1.00 77.06 513 THR A O 1
ATOM 4122 N N . SER A 1 514 ? 18.397 -10.463 8.705 1.00 67.56 514 SER A N 1
ATOM 4123 C CA . SER A 1 514 ? 19.470 -10.205 9.680 1.00 67.56 514 SER A CA 1
ATOM 4124 C C . SER A 1 514 ? 20.825 -9.877 9.042 1.00 67.56 514 SER A C 1
ATOM 4126 O O . SER A 1 514 ? 21.629 -9.190 9.664 1.00 67.56 514 SER A O 1
ATOM 4128 N N . ASN A 1 515 ? 21.062 -10.333 7.807 1.00 66.38 515 ASN A N 1
ATOM 4129 C CA . ASN A 1 515 ? 22.323 -10.124 7.091 1.00 66.38 515 ASN A CA 1
ATOM 4130 C C . ASN A 1 515 ? 22.274 -8.955 6.091 1.00 66.38 515 ASN A C 1
ATOM 4132 O O . ASN A 1 515 ? 23.323 -8.514 5.635 1.00 66.38 515 ASN A O 1
ATOM 4136 N N . GLY A 1 516 ? 21.084 -8.449 5.733 1.00 67.56 516 GLY A N 1
ATOM 4137 C CA . GLY A 1 516 ? 20.943 -7.380 4.732 1.00 67.56 516 GLY A CA 1
ATOM 4138 C C . GLY A 1 516 ? 21.427 -7.761 3.323 1.00 67.56 516 GLY A C 1
ATOM 4139 O O . GLY A 1 516 ? 21.750 -6.882 2.519 1.00 67.56 516 GLY A O 1
ATOM 4140 N N . ASP A 1 517 ? 21.502 -9.062 3.025 1.00 77.50 517 ASP A N 1
ATOM 4141 C CA . ASP A 1 517 ? 22.066 -9.574 1.777 1.00 77.50 517 ASP A CA 1
ATOM 4142 C C . ASP A 1 517 ? 21.240 -9.114 0.566 1.00 77.50 517 ASP A C 1
ATOM 4144 O O . ASP A 1 517 ? 20.029 -9.341 0.479 1.00 77.50 517 ASP A O 1
ATOM 4148 N N . ASN A 1 518 ? 21.923 -8.515 -0.404 1.00 86.38 518 ASN A N 1
ATOM 4149 C CA . ASN A 1 518 ? 21.373 -8.152 -1.703 1.00 86.38 518 ASN A CA 1
ATOM 4150 C C . ASN A 1 518 ? 22.350 -8.577 -2.803 1.00 86.38 518 ASN A C 1
ATOM 4152 O O . ASN A 1 518 ? 23.566 -8.590 -2.601 1.00 86.38 518 ASN A O 1
ATOM 4156 N N . PHE A 1 519 ? 21.813 -8.948 -3.961 1.00 90.75 519 PHE A N 1
ATOM 4157 C CA . PHE A 1 519 ? 22.586 -9.529 -5.056 1.00 90.75 519 PHE A CA 1
ATOM 4158 C C . PHE A 1 519 ? 22.308 -8.778 -6.343 1.00 90.75 519 PHE A C 1
ATOM 4160 O O . PHE A 1 519 ? 21.151 -8.505 -6.655 1.00 90.75 519 PHE A O 1
ATOM 4167 N N . THR A 1 520 ? 23.351 -8.479 -7.114 1.00 92.88 520 THR A N 1
ATOM 4168 C CA . THR A 1 520 ? 23.159 -7.990 -8.483 1.00 92.88 520 THR A CA 1
ATOM 4169 C C . THR A 1 520 ? 22.877 -9.159 -9.429 1.00 92.88 520 THR A C 1
ATOM 4171 O O . THR A 1 520 ? 23.294 -10.290 -9.163 1.00 92.88 520 THR A O 1
ATOM 4174 N N . LEU A 1 521 ? 22.235 -8.914 -10.575 1.00 93.50 521 LEU A N 1
ATOM 4175 C CA . LEU A 1 521 ? 22.068 -9.938 -11.614 1.00 93.50 521 LEU A CA 1
ATOM 4176 C C . LEU A 1 521 ? 23.427 -10.512 -12.046 1.00 93.50 521 LEU A C 1
ATOM 4178 O O . LEU A 1 521 ? 23.548 -11.715 -12.266 1.00 93.50 521 LEU A O 1
ATOM 4182 N N . THR A 1 522 ? 24.472 -9.678 -12.069 1.00 91.62 522 THR A N 1
ATOM 4183 C CA . THR A 1 522 ? 25.853 -10.133 -12.306 1.00 91.62 522 THR A CA 1
ATOM 4184 C C . THR A 1 522 ? 26.294 -11.163 -11.262 1.00 91.62 522 THR A C 1
ATOM 4186 O O . THR A 1 522 ? 26.785 -12.231 -11.627 1.00 91.62 522 THR A O 1
ATOM 4189 N N . ASP A 1 523 ? 26.104 -10.885 -9.968 1.00 91.75 523 ASP A N 1
ATOM 4190 C CA . ASP A 1 523 ? 26.482 -11.819 -8.898 1.00 91.75 523 ASP A CA 1
ATOM 4191 C C . ASP A 1 523 ? 25.745 -13.156 -9.037 1.00 91.75 523 ASP A C 1
ATOM 4193 O O . ASP A 1 523 ? 26.341 -14.224 -8.867 1.00 91.75 523 ASP A O 1
ATOM 4197 N N . LEU A 1 524 ? 24.463 -13.106 -9.401 1.00 91.94 524 LEU A N 1
ATOM 4198 C CA . LEU A 1 524 ? 23.630 -14.294 -9.573 1.00 91.94 524 LEU A CA 1
ATOM 4199 C C . LEU A 1 524 ? 24.060 -15.140 -10.775 1.00 91.94 524 LEU A C 1
ATOM 4201 O O . LEU A 1 524 ? 24.186 -16.361 -10.659 1.00 91.94 524 LEU A O 1
ATOM 4205 N N . VAL A 1 525 ? 24.343 -14.499 -11.910 1.00 90.31 525 VAL A N 1
ATOM 4206 C CA . VAL A 1 525 ? 24.783 -15.173 -13.139 1.00 90.31 525 VAL A CA 1
ATOM 4207 C C . VAL A 1 525 ? 26.207 -15.721 -13.002 1.00 90.31 525 VAL A C 1
ATOM 4209 O O . VAL A 1 525 ? 26.518 -16.800 -13.515 1.00 90.31 525 VAL A O 1
ATOM 4212 N N . GLU A 1 526 ? 27.103 -15.007 -12.317 1.00 87.88 526 GLU A N 1
ATOM 4213 C CA . GLU A 1 526 ? 28.522 -15.365 -12.286 1.00 87.88 526 GLU A CA 1
ATOM 4214 C C . GLU A 1 526 ? 28.943 -16.221 -11.094 1.00 87.88 526 GLU A C 1
ATOM 4216 O O . GLU A 1 526 ? 29.769 -17.122 -11.279 1.00 87.88 526 GLU A O 1
ATOM 4221 N N . LYS A 1 527 ? 28.401 -15.953 -9.900 1.00 85.38 527 LYS A N 1
ATOM 4222 C CA . LYS A 1 527 ? 28.893 -16.517 -8.631 1.00 85.38 527 LYS A CA 1
ATOM 4223 C C . LYS A 1 527 ? 27.948 -17.567 -8.043 1.00 85.38 527 LYS A C 1
ATOM 4225 O O . LYS A 1 527 ? 28.417 -18.519 -7.425 1.00 85.38 527 LYS A O 1
ATOM 4230 N N . MET A 1 528 ? 26.635 -17.458 -8.264 1.00 81.06 528 MET A N 1
ATOM 4231 C CA . MET A 1 528 ? 25.626 -18.276 -7.568 1.00 81.06 528 MET A CA 1
ATOM 4232 C C . MET A 1 528 ? 25.009 -19.382 -8.435 1.00 81.06 528 MET A C 1
ATOM 4234 O O . MET A 1 528 ? 23.796 -19.462 -8.620 1.00 81.06 528 MET A O 1
ATOM 4238 N N . LYS A 1 529 ? 25.843 -20.310 -8.925 1.00 69.25 529 LYS A N 1
ATOM 4239 C CA . LYS A 1 529 ? 25.391 -21.422 -9.790 1.00 69.25 529 LYS A CA 1
ATOM 4240 C C . LYS A 1 529 ? 24.358 -22.358 -9.141 1.00 69.25 529 LYS A C 1
ATOM 4242 O O . LYS A 1 529 ? 23.564 -22.951 -9.862 1.00 69.25 529 LYS A O 1
ATOM 4247 N N . ALA A 1 530 ? 24.376 -22.499 -7.813 1.00 67.31 530 ALA A N 1
ATOM 4248 C CA . ALA A 1 530 ? 23.458 -23.371 -7.071 1.00 67.31 530 ALA A CA 1
ATOM 4249 C C . ALA A 1 530 ? 22.055 -22.763 -6.862 1.00 67.31 530 ALA A C 1
ATOM 4251 O O . ALA A 1 530 ? 21.118 -23.500 -6.574 1.00 67.31 530 ALA A O 1
ATOM 4252 N N . SER A 1 531 ? 21.903 -21.448 -7.048 1.00 75.50 531 SER A N 1
ATOM 4253 C CA . SER A 1 531 ? 20.651 -20.704 -6.835 1.00 75.50 531 SER A CA 1
ATOM 4254 C C . SER A 1 531 ? 20.098 -20.157 -8.153 1.00 75.50 531 SER A C 1
ATOM 4256 O O . SER A 1 531 ? 19.615 -19.028 -8.215 1.00 75.50 531 SER A O 1
ATOM 4258 N N . ARG A 1 532 ? 20.235 -20.932 -9.236 1.00 84.06 532 ARG A N 1
ATOM 4259 C CA . ARG A 1 532 ? 19.777 -20.539 -10.571 1.00 84.06 532 ARG A CA 1
ATOM 4260 C C . ARG A 1 532 ? 18.238 -20.520 -10.618 1.00 84.06 532 ARG A C 1
ATOM 4262 O O . ARG A 1 532 ? 17.643 -21.542 -10.277 1.00 84.06 532 ARG A O 1
ATOM 4269 N N . PRO A 1 533 ? 17.605 -19.430 -11.088 1.00 90.75 533 PRO A N 1
ATOM 4270 C CA . PRO A 1 533 ? 16.164 -19.388 -11.289 1.00 90.75 533 PRO A CA 1
ATOM 4271 C C . PRO A 1 533 ? 15.723 -20.360 -12.386 1.00 90.75 533 PRO A C 1
ATOM 4273 O O . PRO A 1 533 ? 16.460 -20.651 -13.340 1.00 90.75 533 PRO A O 1
ATOM 4276 N N . SER A 1 534 ? 14.493 -20.840 -12.255 1.00 91.44 534 SER A N 1
ATOM 4277 C CA . SER A 1 534 ? 13.776 -21.599 -13.277 1.00 91.44 534 SER A CA 1
ATOM 4278 C C . SER A 1 534 ? 13.631 -20.803 -14.580 1.00 91.44 534 SER A C 1
ATOM 4280 O O . SER A 1 534 ? 13.908 -19.605 -14.647 1.00 91.44 534 SER A O 1
ATOM 4282 N N . LEU A 1 535 ? 13.222 -21.468 -15.665 1.00 91.38 535 LEU A N 1
ATOM 4283 C CA . LEU A 1 535 ? 12.930 -20.756 -16.909 1.00 91.38 535 LEU A CA 1
ATOM 4284 C C . LEU A 1 535 ? 11.811 -19.725 -16.704 1.00 91.38 535 LEU A C 1
ATOM 4286 O O . LEU A 1 535 ? 12.004 -18.575 -17.078 1.00 91.38 535 LEU A O 1
ATOM 4290 N N . ASP A 1 536 ? 10.722 -20.107 -16.043 1.00 89.75 536 ASP A N 1
ATOM 4291 C CA . ASP A 1 536 ? 9.571 -19.233 -15.793 1.00 89.75 536 ASP A CA 1
ATOM 4292 C C . ASP A 1 536 ? 9.969 -17.972 -15.016 1.00 89.75 536 ASP A C 1
ATOM 4294 O O . ASP A 1 536 ? 9.613 -16.861 -15.403 1.00 89.75 536 ASP A O 1
ATOM 4298 N N . GLU A 1 537 ? 10.785 -18.121 -13.967 1.00 91.56 537 GLU A N 1
ATOM 4299 C CA . GLU A 1 537 ? 11.328 -16.984 -13.214 1.00 91.56 537 GLU A CA 1
ATOM 4300 C C . GLU A 1 537 ? 12.198 -16.089 -14.105 1.00 91.56 537 GLU A C 1
ATOM 4302 O O . GLU A 1 537 ? 12.067 -14.871 -14.056 1.00 91.56 537 GLU A O 1
ATOM 4307 N N . ARG A 1 538 ? 13.040 -16.657 -14.979 1.00 93.62 538 ARG A N 1
ATOM 4308 C CA . ARG A 1 538 ? 13.859 -15.868 -15.921 1.00 93.62 538 ARG A CA 1
ATOM 4309 C C . ARG A 1 538 ? 13.004 -15.084 -16.914 1.00 93.62 538 ARG A C 1
ATOM 4311 O O . ARG A 1 538 ? 13.277 -13.907 -17.142 1.00 93.62 538 ARG A O 1
ATOM 4318 N N . LEU A 1 539 ? 11.965 -15.706 -17.471 1.00 93.00 539 LEU A N 1
ATOM 4319 C CA . LEU A 1 539 ? 11.023 -15.031 -18.367 1.00 93.00 539 LEU A CA 1
ATOM 4320 C C . LEU A 1 539 ? 10.276 -13.913 -17.630 1.00 93.00 539 LEU A C 1
ATOM 4322 O O . LEU A 1 539 ? 10.138 -12.814 -18.168 1.00 93.00 539 LEU A O 1
ATOM 4326 N N . LYS A 1 540 ? 9.876 -14.153 -16.375 1.00 91.62 540 LYS A N 1
ATOM 4327 C CA . LYS A 1 540 ? 9.208 -13.150 -15.541 1.00 91.62 540 LYS A CA 1
ATOM 4328 C C . LYS A 1 540 ? 10.115 -11.966 -15.213 1.00 91.62 540 LYS A C 1
ATOM 4330 O O . LYS A 1 540 ? 9.664 -10.831 -15.337 1.00 91.62 540 LYS A O 1
ATOM 4335 N N . ILE A 1 541 ? 11.386 -12.206 -14.874 1.00 94.56 541 ILE A N 1
ATOM 4336 C CA . ILE A 1 541 ? 12.382 -11.137 -14.688 1.00 94.56 541 ILE A CA 1
ATOM 4337 C C . ILE A 1 541 ? 12.472 -10.298 -15.967 1.00 94.56 541 ILE A C 1
ATOM 4339 O O . ILE A 1 541 ? 12.382 -9.075 -15.901 1.00 94.56 541 ILE A O 1
ATOM 4343 N N . GLY A 1 542 ? 12.604 -10.942 -17.132 1.00 95.44 542 GLY A N 1
ATOM 4344 C CA . GLY A 1 542 ? 12.695 -10.241 -18.414 1.00 95.44 542 GLY A CA 1
ATOM 4345 C C . GLY A 1 542 ? 11.468 -9.377 -18.714 1.00 95.44 542 GLY A C 1
ATOM 4346 O O . GLY A 1 542 ? 11.611 -8.204 -19.059 1.00 95.44 542 GLY A O 1
ATOM 4347 N N . TYR A 1 543 ? 10.267 -9.925 -18.513 1.00 93.88 543 TYR A N 1
ATOM 4348 C CA . TYR A 1 543 ? 9.011 -9.186 -18.647 1.00 93.88 543 TYR A CA 1
ATOM 4349 C C . TYR A 1 543 ? 8.944 -7.981 -17.698 1.00 93.88 543 TYR A C 1
ATOM 4351 O O . TYR A 1 543 ? 8.675 -6.867 -18.143 1.00 93.88 543 TYR A O 1
ATOM 4359 N N . ASN A 1 544 ? 9.244 -8.178 -16.410 1.00 92.38 544 ASN A N 1
ATOM 4360 C CA . ASN A 1 544 ? 9.177 -7.120 -15.401 1.00 92.38 544 ASN A CA 1
ATOM 4361 C C . ASN A 1 544 ? 10.150 -5.970 -15.709 1.00 92.38 544 ASN A C 1
ATOM 4363 O O . ASN A 1 544 ? 9.786 -4.807 -15.555 1.00 92.38 544 ASN A O 1
ATOM 4367 N N . LEU A 1 545 ? 11.364 -6.274 -16.183 1.00 95.75 545 LEU A N 1
ATOM 4368 C CA . LEU A 1 545 ? 12.346 -5.258 -16.580 1.00 95.75 545 LEU A CA 1
ATOM 4369 C C . LEU A 1 545 ? 11.914 -4.487 -17.834 1.00 95.75 545 LEU A C 1
ATOM 4371 O O . LEU A 1 545 ? 12.080 -3.268 -17.891 1.00 95.75 545 LEU A O 1
ATOM 4375 N N . ALA A 1 546 ? 11.346 -5.174 -18.830 1.00 94.75 546 ALA A N 1
ATOM 4376 C CA . ALA A 1 546 ? 10.830 -4.528 -20.035 1.00 94.75 546 ALA A CA 1
ATOM 4377 C C . ALA A 1 546 ? 9.633 -3.619 -19.722 1.00 94.75 546 ALA A C 1
ATOM 4379 O O . ALA A 1 546 ? 9.581 -2.484 -20.199 1.00 94.75 546 ALA A O 1
ATOM 4380 N N . MET A 1 547 ? 8.718 -4.089 -18.869 1.00 89.75 547 MET A N 1
ATOM 4381 C CA . MET A 1 547 ? 7.590 -3.300 -18.382 1.00 89.75 547 MET A CA 1
ATOM 4382 C C . MET A 1 547 ? 8.071 -2.065 -17.611 1.00 89.75 547 MET A C 1
ATOM 4384 O O . MET A 1 547 ? 7.633 -0.952 -17.891 1.00 89.75 547 MET A O 1
ATOM 4388 N N . ALA A 1 548 ? 9.039 -2.224 -16.707 1.00 90.81 548 ALA A N 1
ATOM 4389 C CA . ALA A 1 548 ? 9.605 -1.105 -15.961 1.00 90.81 548 ALA A CA 1
ATOM 4390 C C . ALA A 1 548 ? 10.236 -0.048 -16.866 1.00 90.81 548 ALA A C 1
ATOM 4392 O O . ALA A 1 548 ? 9.972 1.144 -16.694 1.00 90.81 548 ALA A O 1
ATOM 4393 N N . LEU A 1 549 ? 11.019 -0.461 -17.867 1.00 92.25 549 LEU A N 1
ATOM 4394 C CA . LEU A 1 549 ? 11.602 0.482 -18.817 1.00 92.25 549 LEU A CA 1
ATOM 4395 C C . LEU A 1 549 ? 10.524 1.220 -19.622 1.00 92.25 549 LEU A C 1
ATOM 4397 O O . LEU A 1 549 ? 10.621 2.434 -19.810 1.00 92.25 549 LEU A O 1
ATOM 4401 N N . HIS A 1 550 ? 9.468 0.517 -20.042 1.00 86.31 550 HIS A N 1
ATOM 4402 C CA . HIS A 1 550 ? 8.321 1.139 -20.697 1.00 86.31 550 HIS A CA 1
ATOM 4403 C C . HIS A 1 550 ? 7.646 2.190 -19.800 1.00 86.31 550 HIS A C 1
ATOM 4405 O O . HIS A 1 550 ? 7.369 3.297 -20.269 1.00 86.31 550 HIS A O 1
ATOM 4411 N N . LYS A 1 551 ? 7.441 1.901 -18.505 1.00 81.75 551 LYS A N 1
ATOM 4412 C CA . LYS A 1 551 ? 6.873 2.862 -17.541 1.00 81.75 551 LYS A CA 1
ATOM 4413 C C . LYS A 1 551 ? 7.750 4.109 -17.390 1.00 81.75 551 LYS A C 1
ATOM 4415 O O . LYS A 1 551 ? 7.232 5.225 -17.453 1.00 81.75 551 LYS A O 1
ATOM 4420 N N . TRP A 1 552 ? 9.069 3.947 -17.257 1.00 85.44 552 TRP A N 1
ATOM 4421 C CA . TRP A 1 552 ? 10.008 5.074 -17.165 1.00 85.44 552 TRP A CA 1
ATOM 4422 C C . TRP A 1 552 ? 9.989 5.957 -18.416 1.00 85.44 552 TRP A C 1
ATOM 4424 O O . TRP A 1 552 ? 9.861 7.179 -18.312 1.00 85.44 552 TRP A O 1
ATOM 4434 N N . HIS A 1 553 ? 10.027 5.348 -19.603 1.00 83.38 553 HIS A N 1
ATOM 4435 C CA . HIS A 1 553 ? 9.956 6.091 -20.860 1.00 83.38 553 HIS A CA 1
ATOM 4436 C C . HIS A 1 553 ? 8.594 6.762 -21.075 1.00 83.38 553 HIS A C 1
ATOM 4438 O O . HIS A 1 553 ? 8.545 7.865 -21.621 1.00 83.38 553 HIS A O 1
ATOM 4444 N N . SER A 1 554 ? 7.503 6.144 -20.612 1.00 75.69 554 SER A N 1
ATOM 4445 C CA . SER A 1 554 ? 6.164 6.747 -20.623 1.00 75.69 554 SER A CA 1
ATOM 4446 C C . SER A 1 554 ? 6.101 7.978 -19.717 1.00 75.69 554 SER A C 1
ATOM 4448 O O . SER A 1 554 ? 5.553 9.005 -20.107 1.00 75.69 554 SER A O 1
ATOM 4450 N N . ALA A 1 555 ? 6.746 7.940 -18.547 1.00 74.44 555 ALA A N 1
ATOM 4451 C CA . ALA A 1 555 ? 6.868 9.103 -17.665 1.00 74.44 555 ALA A CA 1
ATOM 4452 C C . ALA A 1 555 ? 7.743 10.235 -18.252 1.00 74.44 555 ALA A C 1
ATOM 4454 O O . ALA A 1 555 ? 7.758 11.338 -17.709 1.00 74.44 555 ALA A O 1
ATOM 4455 N N . GLY A 1 556 ? 8.437 9.999 -19.373 1.00 73.50 556 GLY A N 1
ATOM 4456 C CA . GLY A 1 556 ? 9.328 10.970 -20.015 1.00 73.50 556 GLY A CA 1
ATOM 4457 C C . GLY A 1 556 ? 10.742 10.987 -19.433 1.00 73.50 556 GLY A C 1
ATOM 4458 O O . GLY A 1 556 ? 11.440 11.994 -19.566 1.00 73.50 556 GLY A O 1
ATOM 4459 N N . TRP A 1 557 ? 11.159 9.895 -18.787 1.00 81.38 557 TRP A N 1
ATOM 4460 C CA . TRP A 1 557 ? 12.462 9.770 -18.142 1.00 81.38 557 TRP A CA 1
ATOM 4461 C C . TRP A 1 557 ? 13.337 8.727 -18.841 1.00 81.38 557 TRP A C 1
ATOM 4463 O O . TRP A 1 557 ? 12.911 7.594 -19.056 1.00 81.38 557 TRP A O 1
ATOM 4473 N N . LEU A 1 558 ? 14.576 9.096 -19.166 1.00 83.50 558 LEU A N 1
ATOM 4474 C CA . LEU A 1 558 ? 15.584 8.189 -19.717 1.00 83.50 558 LEU A CA 1
ATOM 4475 C C . LEU A 1 558 ? 16.415 7.599 -18.581 1.00 83.50 558 LEU A C 1
ATOM 4477 O O . LEU A 1 558 ? 16.895 8.341 -17.721 1.00 83.50 558 LEU A O 1
ATOM 4481 N N . HIS A 1 559 ? 16.628 6.283 -18.587 1.00 85.06 559 HIS A N 1
ATOM 4482 C CA . HIS A 1 559 ? 17.334 5.612 -17.493 1.00 85.06 559 HIS A CA 1
ATOM 4483 C C . HIS A 1 559 ? 18.859 5.750 -17.619 1.00 85.06 559 HIS A C 1
ATOM 4485 O O . HIS A 1 559 ? 19.551 5.955 -16.621 1.00 85.06 559 HIS A O 1
ATOM 4491 N N . GLN A 1 560 ? 19.398 5.619 -18.835 1.00 83.31 560 GLN A N 1
ATOM 4492 C CA . GLN A 1 560 ? 20.826 5.752 -19.164 1.00 83.31 560 GLN A CA 1
ATOM 4493 C C . GLN A 1 560 ? 21.793 4.798 -18.442 1.00 83.31 560 GLN A C 1
ATOM 4495 O O . GLN A 1 560 ? 23.001 5.008 -18.491 1.00 83.31 560 GLN A O 1
ATOM 4500 N N . GLY A 1 561 ? 21.288 3.759 -17.781 1.00 86.50 561 GLY A N 1
ATOM 4501 C CA . GLY A 1 561 ? 22.075 2.938 -16.854 1.00 86.50 561 GLY A CA 1
ATOM 4502 C C . GLY A 1 561 ? 21.602 1.494 -16.747 1.00 86.50 561 GLY A C 1
ATOM 4503 O O . GLY A 1 561 ? 21.939 0.809 -15.787 1.00 86.50 561 GLY A O 1
ATOM 4504 N N . ILE A 1 562 ? 20.809 1.016 -17.707 1.00 92.38 562 ILE A N 1
ATOM 4505 C CA . ILE A 1 562 ? 20.347 -0.373 -17.721 1.00 92.38 562 ILE A CA 1
ATOM 4506 C C . ILE A 1 562 ? 21.547 -1.298 -17.950 1.00 92.38 562 ILE A C 1
ATOM 4508 O O . ILE A 1 562 ? 22.190 -1.259 -18.994 1.00 92.38 562 ILE A O 1
ATOM 4512 N N . ALA A 1 563 ? 21.866 -2.121 -16.955 1.00 92.69 563 ALA A N 1
ATOM 4513 C CA . ALA A 1 563 ? 22.939 -3.107 -17.017 1.00 92.69 563 ALA A CA 1
ATOM 4514 C C . ALA A 1 563 ? 22.745 -4.162 -15.918 1.00 92.69 563 ALA A C 1
ATOM 4516 O O . ALA A 1 563 ? 22.183 -3.864 -14.864 1.00 92.69 563 ALA A O 1
ATOM 4517 N N . SER A 1 564 ? 23.272 -5.375 -16.097 1.00 93.81 564 SER A N 1
ATOM 4518 C CA . SER A 1 564 ? 23.171 -6.437 -15.078 1.00 93.81 564 SER A CA 1
ATOM 4519 C C . SER A 1 564 ? 23.725 -6.092 -13.683 1.00 93.81 564 SER A C 1
ATOM 4521 O O . SER A 1 564 ? 23.194 -6.588 -12.691 1.00 93.81 564 SER A O 1
ATOM 4523 N N . PRO A 1 565 ? 24.766 -5.256 -13.516 1.00 91.56 565 PRO A N 1
ATOM 4524 C CA . PRO A 1 565 ? 25.208 -4.801 -12.189 1.00 91.56 565 PRO A CA 1
ATOM 4525 C C . PRO A 1 565 ? 24.195 -3.892 -11.483 1.00 91.56 565 PRO A C 1
ATOM 4527 O O . PRO A 1 565 ? 24.240 -3.751 -10.264 1.00 91.56 565 PRO A O 1
ATOM 4530 N N . ASN A 1 566 ? 23.290 -3.290 -12.252 1.00 92.38 566 ASN A N 1
ATOM 4531 C CA . ASN A 1 566 ? 22.308 -2.315 -11.798 1.00 92.38 566 ASN A CA 1
ATOM 4532 C C . ASN A 1 566 ? 20.919 -2.935 -11.575 1.00 92.38 566 ASN A C 1
ATOM 4534 O O . ASN A 1 566 ? 19.969 -2.220 -11.280 1.00 92.38 566 ASN A O 1
ATOM 4538 N N . ILE A 1 567 ? 20.792 -4.260 -11.694 1.00 94.88 567 ILE A N 1
ATOM 4539 C CA . ILE A 1 567 ? 19.567 -5.004 -11.382 1.00 94.88 567 ILE A CA 1
ATOM 4540 C C . ILE A 1 567 ? 19.811 -5.781 -10.099 1.00 94.88 567 ILE A C 1
ATOM 4542 O O . ILE A 1 567 ? 20.734 -6.596 -10.047 1.00 94.88 567 ILE A O 1
ATOM 4546 N N . ARG A 1 568 ? 19.001 -5.534 -9.072 1.00 93.19 568 ARG A N 1
ATOM 4547 C CA . ARG A 1 568 ? 19.148 -6.113 -7.737 1.00 93.19 568 ARG A CA 1
ATOM 4548 C C . ARG A 1 568 ? 18.012 -7.044 -7.360 1.00 93.19 568 ARG A C 1
ATOM 4550 O O . ARG A 1 568 ? 16.867 -6.849 -7.748 1.00 93.19 568 ARG A O 1
ATOM 4557 N N . PHE A 1 569 ? 18.360 -8.005 -6.518 1.00 93.38 569 PHE A N 1
ATOM 4558 C CA . PHE A 1 569 ? 17.451 -8.953 -5.899 1.00 93.38 569 PHE A CA 1
ATOM 4559 C C . PHE A 1 569 ? 17.732 -9.033 -4.402 1.00 93.38 569 PHE A C 1
ATOM 4561 O O . PHE A 1 569 ? 18.882 -8.906 -3.962 1.00 93.38 569 PHE A O 1
ATOM 4568 N N . PHE A 1 570 ? 16.684 -9.291 -3.631 1.00 91.44 570 PHE A N 1
ATOM 4569 C CA . PHE A 1 570 ? 16.743 -9.424 -2.179 1.00 91.44 570 PHE A CA 1
ATOM 4570 C C . PHE A 1 570 ? 16.274 -10.809 -1.742 1.00 91.44 570 PHE A C 1
ATOM 4572 O O . PHE A 1 570 ? 15.640 -11.539 -2.504 1.00 91.44 570 PHE A O 1
ATOM 4579 N N . ARG A 1 571 ? 16.592 -11.187 -0.501 1.00 89.75 571 ARG A N 1
ATOM 4580 C CA . ARG A 1 571 ? 16.013 -12.380 0.124 1.00 89.75 571 ARG A CA 1
ATOM 4581 C C . ARG A 1 571 ? 14.731 -12.040 0.861 1.00 89.75 571 ARG A C 1
ATOM 4583 O O . ARG A 1 571 ? 14.691 -11.072 1.616 1.00 89.75 571 ARG A O 1
ATOM 4590 N N . LEU A 1 572 ? 13.724 -12.893 0.712 1.00 86.00 572 LEU A N 1
ATOM 4591 C CA . LEU A 1 572 ? 12.507 -12.821 1.510 1.00 86.00 572 LEU A CA 1
ATOM 4592 C C . LEU A 1 572 ? 12.817 -13.148 2.970 1.00 86.00 572 LEU A C 1
ATOM 4594 O O . LEU A 1 572 ? 13.390 -14.192 3.281 1.00 86.00 572 LEU A O 1
ATOM 4598 N N . ARG A 1 573 ? 12.344 -12.306 3.886 1.00 84.75 573 ARG A N 1
ATOM 4599 C CA . ARG A 1 573 ? 12.430 -12.531 5.335 1.00 84.75 573 ARG A CA 1
ATOM 4600 C C . ARG A 1 573 ? 11.736 -13.822 5.777 1.00 84.75 573 ARG A C 1
ATOM 4602 O O . ARG A 1 573 ? 12.108 -14.398 6.791 1.00 84.75 573 ARG A O 1
ATOM 4609 N N . SER A 1 574 ? 10.720 -14.268 5.041 1.00 83.38 574 SER A N 1
ATOM 4610 C CA . SER A 1 574 ? 9.901 -15.429 5.404 1.00 83.38 574 SER A CA 1
ATOM 4611 C C . SER A 1 574 ? 10.610 -16.772 5.219 1.00 83.38 574 SER A C 1
ATOM 4613 O O . SER A 1 574 ? 10.343 -17.700 5.979 1.00 83.38 574 SER A O 1
ATOM 4615 N N . ASN A 1 575 ? 11.471 -16.903 4.206 1.00 84.94 575 ASN A N 1
ATOM 4616 C CA . ASN A 1 575 ? 12.068 -18.186 3.818 1.00 84.94 575 ASN A CA 1
ATOM 4617 C C . ASN A 1 575 ? 13.550 -18.100 3.409 1.00 84.94 575 ASN A C 1
ATOM 4619 O O . ASN A 1 575 ? 14.109 -19.109 2.983 1.00 84.94 575 ASN A O 1
ATOM 4623 N N . GLU A 1 576 ? 14.155 -16.912 3.487 1.00 82.88 576 GLU A N 1
ATOM 4624 C CA . GLU A 1 576 ? 15.541 -16.605 3.107 1.00 82.88 576 GLU A CA 1
ATOM 4625 C C . GLU A 1 576 ? 15.920 -16.968 1.659 1.00 82.88 576 GLU A C 1
ATOM 4627 O O . GLU A 1 576 ? 17.098 -16.977 1.291 1.00 82.88 576 GLU A O 1
ATOM 4632 N N . LYS A 1 577 ? 14.935 -17.231 0.793 1.00 87.62 577 LYS A N 1
ATOM 4633 C CA . LYS A 1 577 ? 15.162 -17.433 -0.639 1.00 87.62 577 LYS A CA 1
ATOM 4634 C C . LYS A 1 577 ? 15.238 -16.092 -1.348 1.00 87.62 577 LYS A C 1
ATOM 4636 O O . LYS A 1 577 ? 14.617 -15.120 -0.927 1.00 87.62 577 LYS A O 1
ATOM 4641 N N . ILE A 1 578 ? 16.009 -16.062 -2.432 1.00 89.44 578 ILE A N 1
ATOM 4642 C CA . ILE A 1 578 ? 16.057 -14.905 -3.324 1.00 89.44 578 ILE A CA 1
ATOM 4643 C C . ILE A 1 578 ? 14.686 -14.750 -3.970 1.00 89.44 578 ILE A C 1
ATOM 4645 O O . ILE A 1 578 ? 14.152 -15.717 -4.515 1.00 89.44 578 ILE A O 1
ATOM 4649 N N . ASP A 1 579 ? 14.137 -13.546 -3.895 1.00 90.19 579 ASP A N 1
ATOM 4650 C CA . ASP A 1 579 ? 12.916 -13.201 -4.595 1.00 90.19 579 ASP A CA 1
ATOM 4651 C C . ASP A 1 579 ? 13.237 -12.844 -6.045 1.00 90.19 579 ASP A C 1
ATOM 4653 O O . ASP A 1 579 ? 13.786 -11.782 -6.322 1.00 90.19 579 ASP A O 1
ATOM 4657 N N . PHE A 1 580 ? 12.922 -13.742 -6.975 1.00 89.88 580 PHE A N 1
ATOM 4658 C CA . PHE A 1 580 ? 13.044 -13.479 -8.410 1.00 89.88 580 PHE A CA 1
ATOM 4659 C C . PHE A 1 580 ? 11.803 -12.799 -9.003 1.00 89.88 580 PHE A C 1
ATOM 4661 O O . PHE A 1 580 ? 11.815 -12.426 -10.176 1.00 89.88 580 PHE A O 1
ATOM 4668 N N . THR A 1 581 ? 10.729 -12.648 -8.221 1.00 84.38 581 THR A N 1
ATOM 4669 C CA . THR A 1 581 ? 9.464 -12.074 -8.694 1.00 84.38 581 THR A CA 1
ATOM 4670 C C . THR A 1 581 ? 9.501 -10.548 -8.753 1.00 84.38 581 THR A C 1
ATOM 4672 O O . THR A 1 581 ? 8.823 -9.969 -9.600 1.00 84.38 581 THR A O 1
ATOM 4675 N N . GLU A 1 582 ? 10.350 -9.906 -7.945 1.00 86.50 582 GLU A N 1
ATOM 4676 C CA . GLU A 1 582 ? 10.534 -8.449 -7.898 1.00 86.50 582 GLU A CA 1
ATOM 4677 C C . GLU A 1 582 ? 12.019 -8.066 -8.123 1.00 86.50 582 GLU A C 1
ATOM 4679 O O . GLU A 1 582 ? 12.791 -7.951 -7.167 1.00 86.50 582 GLU A O 1
ATOM 4684 N N . PRO A 1 583 ? 12.469 -7.897 -9.385 1.00 93.25 583 PRO A N 1
ATOM 4685 C CA . PRO A 1 583 ? 13.795 -7.352 -9.683 1.00 93.25 583 PRO A CA 1
ATOM 4686 C C . PRO A 1 583 ? 13.812 -5.827 -9.518 1.00 93.25 583 PRO A C 1
ATOM 4688 O O . PRO A 1 583 ? 13.014 -5.149 -10.144 1.00 93.25 583 PRO A O 1
ATOM 4691 N N . PHE A 1 584 ? 14.770 -5.258 -8.784 1.00 92.88 584 PHE A N 1
ATOM 4692 C CA . PHE A 1 584 ? 14.885 -3.803 -8.608 1.00 92.88 584 PHE A CA 1
ATOM 4693 C C . PHE A 1 584 ? 15.947 -3.193 -9.530 1.00 92.88 584 PHE A C 1
ATOM 4695 O O . PHE A 1 584 ? 17.130 -3.512 -9.425 1.00 92.88 584 PHE A O 1
ATOM 4702 N N . ILE A 1 585 ? 15.539 -2.281 -10.405 1.00 91.88 585 ILE A N 1
ATOM 4703 C CA . ILE A 1 585 ? 16.399 -1.460 -11.254 1.00 91.88 585 ILE A CA 1
ATOM 4704 C C . ILE A 1 585 ? 16.967 -0.291 -10.438 1.00 91.88 585 ILE A C 1
ATOM 4706 O O . ILE A 1 585 ? 16.255 0.397 -9.704 1.00 91.88 585 ILE A O 1
ATOM 4710 N N . GLN A 1 586 ? 18.272 -0.082 -10.564 1.00 85.88 586 GLN A N 1
ATOM 4711 C CA . GLN A 1 586 ? 19.042 0.988 -9.935 1.00 85.88 586 GLN A CA 1
ATOM 4712 C C . GLN A 1 586 ? 20.059 1.567 -10.924 1.00 85.88 586 GLN A C 1
ATOM 4714 O O . GLN A 1 586 ? 20.026 1.256 -12.112 1.00 85.88 586 GLN A O 1
ATOM 4719 N N . GLY A 1 587 ? 20.997 2.393 -10.450 1.00 75.88 587 GLY A N 1
ATOM 4720 C CA . GLY A 1 587 ? 22.086 2.881 -11.291 1.00 75.88 587 GLY A CA 1
ATOM 4721 C C . GLY A 1 587 ? 21.595 3.893 -12.318 1.00 75.88 587 GLY A C 1
ATOM 4722 O O . GLY A 1 587 ? 22.016 3.864 -13.473 1.00 75.88 587 GLY A O 1
ATOM 4723 N N . PHE A 1 588 ? 20.696 4.783 -11.891 1.00 70.94 588 PHE A N 1
ATOM 4724 C CA . PHE A 1 588 ? 20.169 5.916 -12.656 1.00 70.94 588 PHE A CA 1
ATOM 4725 C C . PHE A 1 588 ? 21.285 6.941 -12.932 1.00 70.94 588 PHE A C 1
ATOM 4727 O O . PHE A 1 588 ? 21.270 8.029 -12.368 1.00 70.94 588 PHE A O 1
ATOM 4734 N N . GLU A 1 589 ? 22.324 6.571 -13.688 1.00 66.25 589 GLU A N 1
ATOM 4735 C CA . GLU A 1 589 ? 23.621 7.261 -13.796 1.00 66.25 589 GLU A CA 1
ATOM 4736 C C . GLU A 1 589 ? 23.466 8.756 -14.113 1.00 66.25 589 GLU A C 1
ATOM 4738 O O . GLU A 1 589 ? 23.502 9.581 -13.201 1.00 66.25 589 GLU A O 1
ATOM 4743 N N . PHE A 1 590 ? 23.224 9.084 -15.383 1.00 61.09 590 PHE A N 1
ATOM 4744 C CA . PHE A 1 590 ? 22.891 10.431 -15.857 1.00 61.09 590 PHE A CA 1
ATOM 4745 C C . PHE A 1 590 ? 21.400 10.572 -16.176 1.00 61.09 590 PHE A C 1
ATOM 4747 O O . PHE A 1 590 ? 21.029 11.445 -16.956 1.00 61.09 590 PHE A O 1
ATOM 4754 N N . ALA A 1 591 ? 20.571 9.699 -15.591 1.00 65.44 591 ALA A N 1
ATOM 4755 C CA . ALA A 1 591 ? 19.143 9.622 -15.857 1.00 65.44 591 ALA A CA 1
ATOM 4756 C C . ALA A 1 591 ? 18.490 11.007 -15.777 1.00 65.44 591 ALA A C 1
ATOM 4758 O O . ALA A 1 591 ? 18.800 11.805 -14.887 1.00 65.44 591 ALA A O 1
ATOM 4759 N N . ARG A 1 592 ? 17.640 11.309 -16.753 1.00 70.50 592 ARG A N 1
ATOM 4760 C CA . ARG A 1 592 ? 17.189 12.678 -17.008 1.00 70.50 592 ARG A CA 1
ATOM 4761 C C . ARG A 1 592 ? 15.833 12.705 -17.703 1.00 70.50 592 ARG A C 1
ATOM 4763 O O . ARG A 1 592 ? 15.479 11.723 -18.368 1.00 70.50 592 ARG A O 1
ATOM 4770 N N . PRO A 1 593 ? 15.134 13.850 -17.662 1.00 63.81 593 PRO A N 1
ATOM 4771 C CA . PRO A 1 593 ? 14.052 14.114 -18.592 1.00 63.81 593 PRO A CA 1
ATOM 4772 C C . PRO A 1 593 ? 14.536 13.951 -20.035 1.00 63.81 593 PRO A C 1
ATOM 4774 O O . PRO A 1 593 ? 15.640 14.379 -20.391 1.00 63.81 593 PRO A O 1
ATOM 4777 N N . ASP A 1 594 ? 13.696 13.369 -20.885 1.00 57.94 594 ASP A N 1
ATOM 4778 C CA . ASP A 1 594 ? 14.002 13.139 -22.303 1.00 57.94 594 ASP A CA 1
ATOM 4779 C C . ASP A 1 594 ? 14.392 14.439 -23.036 1.00 57.94 594 ASP A C 1
ATOM 4781 O O . ASP A 1 594 ? 15.317 14.468 -23.847 1.00 57.94 594 ASP A O 1
ATOM 4785 N N . SER A 1 595 ? 13.778 15.561 -22.649 1.00 57.09 595 SER A N 1
ATOM 4786 C CA . SER A 1 595 ? 14.037 16.873 -23.254 1.00 57.09 595 SER A CA 1
ATOM 4787 C C . SER A 1 595 ? 15.345 17.543 -22.889 1.00 57.09 595 SER A C 1
ATOM 4789 O O . SER A 1 595 ? 15.722 18.507 -23.554 1.00 57.09 595 SER A O 1
ATOM 4791 N N . ASP A 1 596 ? 16.010 17.090 -21.837 1.00 60.47 596 ASP A N 1
ATOM 4792 C CA . ASP A 1 596 ? 17.266 17.700 -21.437 1.00 60.47 596 ASP A CA 1
ATOM 4793 C C . ASP A 1 596 ? 18.388 17.286 -22.396 1.00 60.47 596 ASP A C 1
ATOM 4795 O O . ASP A 1 596 ? 18.397 16.172 -22.915 1.00 60.47 596 ASP A O 1
ATOM 4799 N N . PRO A 1 597 ? 19.415 18.113 -22.626 1.00 63.34 597 PRO A N 1
ATOM 4800 C CA . PRO A 1 597 ? 20.582 17.647 -23.352 1.00 63.34 597 PRO A CA 1
ATOM 4801 C C . PRO A 1 597 ? 21.295 16.533 -22.568 1.00 63.34 597 PRO A C 1
ATOM 4803 O O . PRO A 1 597 ? 21.332 16.504 -21.329 1.00 63.34 597 PRO A O 1
ATOM 4806 N N . SER A 1 598 ? 21.919 15.615 -23.308 1.00 62.31 598 SER A N 1
ATOM 4807 C CA . SER A 1 598 ? 22.835 14.634 -22.721 1.00 62.31 598 SER A CA 1
ATOM 4808 C C . SER A 1 598 ? 24.082 15.355 -22.210 1.00 62.31 598 SER A C 1
ATOM 4810 O O . SER A 1 598 ? 25.014 15.603 -22.967 1.00 62.31 598 SER A O 1
ATOM 4812 N N . LEU A 1 599 ? 24.082 15.710 -20.927 1.00 58.75 599 LEU A N 1
ATOM 4813 C CA . LEU A 1 599 ? 25.266 16.218 -20.236 1.00 58.75 599 LEU A CA 1
ATOM 4814 C C . LEU A 1 599 ? 26.144 15.031 -19.843 1.00 58.75 599 LEU A C 1
ATOM 4816 O O . LEU A 1 599 ? 25.669 14.115 -19.174 1.00 58.75 599 LEU A O 1
ATOM 4820 N N . GLY A 1 600 ? 27.406 15.050 -20.259 1.00 53.22 600 GLY A N 1
ATOM 4821 C CA . GLY A 1 600 ? 28.416 14.111 -19.778 1.00 53.22 600 GLY A CA 1
ATOM 4822 C C . GLY A 1 600 ? 29.122 13.320 -20.875 1.00 53.22 600 GLY A C 1
ATOM 4823 O O . GLY A 1 600 ? 28.512 12.776 -21.798 1.00 53.22 600 GLY A O 1
ATOM 4824 N N . ARG A 1 601 ? 30.446 13.227 -20.724 1.00 54.47 601 ARG A N 1
ATOM 4825 C CA . ARG A 1 601 ? 31.268 12.171 -21.315 1.00 54.47 601 ARG A CA 1
ATOM 4826 C C . ARG A 1 601 ? 31.237 11.016 -20.316 1.00 54.47 601 ARG A C 1
ATOM 4828 O O . ARG A 1 601 ? 31.711 11.219 -19.201 1.00 54.47 601 ARG A O 1
ATOM 4835 N N . PRO A 1 602 ? 30.676 9.845 -20.651 1.00 53.88 602 PRO A N 1
ATOM 4836 C CA . PRO A 1 602 ? 30.695 8.725 -19.724 1.00 53.88 602 PRO A CA 1
ATOM 4837 C C . PRO A 1 602 ? 32.142 8.387 -19.367 1.00 53.88 602 PRO A C 1
ATOM 4839 O O . PRO A 1 602 ? 32.999 8.342 -20.261 1.00 53.88 602 PRO A O 1
ATOM 4842 N N . THR A 1 603 ? 32.422 8.112 -18.094 1.00 55.25 603 THR A N 1
ATOM 4843 C CA . THR A 1 603 ? 33.705 7.524 -17.711 1.00 55.25 603 THR A CA 1
ATOM 4844 C C . THR A 1 603 ? 33.837 6.216 -18.492 1.00 55.25 603 THR A C 1
ATOM 4846 O O . THR A 1 603 ? 32.954 5.357 -18.432 1.00 55.25 603 THR A O 1
ATOM 4849 N N . ARG A 1 604 ? 34.891 6.083 -19.308 1.00 59.72 604 ARG A N 1
ATOM 4850 C CA . ARG A 1 604 ? 35.130 4.862 -20.089 1.00 59.72 604 ARG A CA 1
ATOM 4851 C C . ARG A 1 604 ? 35.329 3.712 -19.113 1.00 59.72 604 ARG A C 1
ATOM 4853 O O . ARG A 1 604 ? 36.397 3.580 -18.522 1.00 59.72 604 ARG A O 1
ATOM 4860 N N . ASN A 1 605 ? 34.291 2.907 -18.937 1.00 68.50 605 ASN A N 1
ATOM 4861 C CA . ASN A 1 605 ? 34.352 1.697 -18.151 1.00 68.50 605 ASN A CA 1
ATOM 4862 C C . ASN A 1 605 ? 34.129 0.517 -19.102 1.00 68.50 605 ASN A C 1
ATOM 4864 O O . ASN A 1 605 ? 32.976 0.227 -19.443 1.00 68.50 605 ASN A O 1
ATOM 4868 N N . PRO A 1 606 ? 35.206 -0.195 -19.485 1.00 67.69 606 PRO A N 1
ATOM 4869 C CA . PRO A 1 606 ? 35.128 -1.321 -20.408 1.00 67.69 606 PRO A CA 1
ATOM 4870 C C . PRO A 1 606 ? 34.125 -2.387 -19.975 1.00 67.69 606 PRO A C 1
ATOM 4872 O O . PRO A 1 606 ? 33.651 -3.152 -20.809 1.00 67.69 606 PRO A O 1
ATOM 4875 N N . TYR A 1 607 ? 33.806 -2.464 -18.679 1.00 73.44 607 TYR A N 1
ATOM 4876 C CA . TYR A 1 607 ? 32.820 -3.386 -18.138 1.00 73.44 607 TYR A CA 1
ATOM 4877 C C . TYR A 1 607 ? 31.375 -3.000 -18.489 1.00 73.44 607 TYR A C 1
ATOM 4879 O O . TYR A 1 607 ? 30.600 -3.888 -18.836 1.00 73.44 607 TYR A O 1
ATOM 4887 N N . PHE A 1 608 ? 31.029 -1.707 -18.473 1.00 79.69 608 PHE A N 1
ATOM 4888 C CA . PHE A 1 608 ? 29.686 -1.203 -18.802 1.00 79.69 608 PHE A CA 1
ATOM 4889 C C . PHE A 1 608 ? 29.506 -0.873 -20.290 1.00 79.69 608 PHE A C 1
ATOM 4891 O O . PHE A 1 608 ? 28.377 -0.841 -20.775 1.00 79.69 608 PHE A O 1
ATOM 4898 N N . ASP A 1 609 ? 30.597 -0.702 -21.043 1.00 83.12 609 ASP A N 1
ATOM 4899 C CA . ASP A 1 609 ? 30.542 -0.366 -22.473 1.00 83.12 609 ASP A CA 1
ATOM 4900 C C . ASP A 1 609 ? 29.816 -1.430 -23.325 1.00 83.12 609 ASP A C 1
ATOM 4902 O O . ASP A 1 609 ? 29.312 -1.118 -24.396 1.00 83.12 609 ASP A O 1
ATOM 4906 N N . VAL A 1 610 ? 29.663 -2.669 -22.845 1.00 87.38 610 VAL A N 1
ATOM 4907 C CA . VAL A 1 610 ? 28.859 -3.715 -23.524 1.00 87.38 610 VAL A CA 1
ATOM 4908 C C . VAL A 1 610 ? 27.390 -3.358 -23.676 1.00 87.38 610 VAL A C 1
ATOM 4910 O O . VAL A 1 610 ? 26.767 -3.741 -24.661 1.00 87.38 610 VAL A O 1
ATOM 4913 N N . TYR A 1 611 ? 26.840 -2.676 -22.674 1.00 90.38 611 TYR A N 1
ATOM 4914 C CA . TYR A 1 611 ? 25.435 -2.279 -22.639 1.00 90.38 611 TYR A CA 1
ATOM 4915 C C . TYR A 1 611 ? 25.219 -0.967 -23.394 1.00 90.38 611 TYR A C 1
ATOM 4917 O O . TYR A 1 611 ? 24.087 -0.583 -23.668 1.00 90.38 611 TYR A O 1
ATOM 4925 N N . ARG A 1 612 ? 26.299 -0.263 -23.756 1.00 87.81 612 ARG A N 1
ATOM 4926 C CA . ARG A 1 612 ? 26.224 1.004 -24.473 1.00 87.81 612 ARG A CA 1
ATOM 4927 C C . ARG A 1 612 ? 26.086 0.746 -25.969 1.00 87.81 612 ARG A C 1
ATOM 4929 O O . ARG A 1 612 ? 26.900 0.046 -26.563 1.00 87.81 612 ARG A O 1
ATOM 4936 N N . HIS A 1 613 ? 25.095 1.368 -26.595 1.00 88.44 613 HIS A N 1
ATOM 4937 C CA . HIS A 1 613 ? 24.894 1.263 -28.039 1.00 88.44 613 HIS A CA 1
ATOM 4938 C C . HIS A 1 613 ? 26.133 1.744 -28.833 1.00 88.44 613 HIS A C 1
ATOM 4940 O O . HIS A 1 613 ? 26.746 2.737 -28.425 1.00 88.44 613 HIS A O 1
ATOM 4946 N N . PRO A 1 614 ? 26.510 1.115 -29.968 1.00 87.25 614 PRO A N 1
ATOM 4947 C CA . PRO A 1 614 ? 27.712 1.490 -30.724 1.00 87.25 614 PRO A CA 1
ATOM 4948 C C . PRO A 1 614 ? 27.783 2.954 -31.175 1.00 87.25 614 PRO A C 1
ATOM 4950 O O . PRO A 1 614 ? 28.854 3.547 -31.091 1.00 87.25 614 PRO A O 1
ATOM 4953 N N . SER A 1 615 ? 26.658 3.580 -31.551 1.00 85.00 615 SER A N 1
ATOM 4954 C CA . SER A 1 615 ? 26.606 5.017 -31.921 1.00 85.00 615 SER A CA 1
ATOM 4955 C C . SER A 1 615 ? 26.938 5.974 -30.764 1.00 85.00 615 SER A C 1
ATOM 4957 O O . SER A 1 615 ? 27.165 7.168 -30.961 1.00 85.00 615 SER A O 1
ATOM 4959 N N . ARG A 1 616 ? 26.979 5.454 -29.532 1.00 83.38 616 ARG A N 1
ATOM 4960 C CA . ARG A 1 616 ? 27.365 6.169 -28.307 1.00 83.38 616 ARG A CA 1
ATOM 4961 C C . ARG A 1 616 ? 28.800 5.849 -27.880 1.00 83.38 616 ARG A C 1
ATOM 4963 O O . ARG A 1 616 ? 29.226 6.264 -26.803 1.00 83.38 616 ARG A O 1
ATOM 4970 N N . GLN A 1 617 ? 29.549 5.111 -28.698 1.00 79.25 617 GLN A N 1
ATOM 4971 C CA . GLN A 1 617 ? 30.948 4.763 -28.470 1.00 79.25 617 GLN A CA 1
ATOM 4972 C C . GLN A 1 617 ? 31.845 5.407 -29.537 1.00 79.25 617 GLN A C 1
ATOM 4974 O O . GLN A 1 617 ? 31.424 5.669 -30.658 1.00 79.25 617 GLN A O 1
ATOM 4979 N N . GLY A 1 618 ? 33.108 5.673 -29.195 1.00 71.19 618 GLY A N 1
ATOM 4980 C CA . GLY A 1 618 ? 34.057 6.319 -30.110 1.00 71.19 618 GLY A CA 1
ATOM 4981 C C . GLY A 1 618 ? 34.050 7.860 -30.056 1.00 71.19 618 GLY A C 1
ATOM 4982 O O . GLY A 1 618 ? 33.612 8.432 -29.054 1.00 71.19 618 GLY A O 1
ATOM 4983 N N . PRO A 1 619 ? 34.636 8.537 -31.067 1.00 60.78 619 PRO A N 1
ATOM 4984 C CA . PRO A 1 619 ? 34.878 9.986 -31.056 1.00 60.78 619 PRO A CA 1
ATOM 4985 C C . PRO A 1 619 ? 33.672 10.853 -31.464 1.00 60.78 619 PRO A C 1
ATOM 4987 O O . PRO A 1 619 ? 33.610 12.007 -31.053 1.00 60.78 619 PRO A O 1
ATOM 4990 N N . ALA A 1 620 ? 32.714 10.317 -32.227 1.00 60.16 620 ALA A N 1
ATOM 4991 C CA . ALA A 1 620 ? 31.500 11.017 -32.656 1.00 60.16 620 ALA A CA 1
ATOM 4992 C C . ALA A 1 620 ? 30.274 10.390 -31.976 1.00 60.16 620 ALA A C 1
ATOM 4994 O O . ALA A 1 620 ? 29.616 9.524 -32.542 1.00 60.16 620 ALA A O 1
ATOM 4995 N N . GLN A 1 621 ? 30.024 10.775 -30.724 1.00 71.75 621 GLN A N 1
ATOM 4996 C CA . GLN A 1 621 ? 28.947 10.199 -29.917 1.00 71.75 621 GLN A CA 1
ATOM 4997 C C . GLN A 1 621 ? 27.635 10.942 -30.183 1.00 71.75 621 GLN A C 1
ATOM 4999 O O . GLN A 1 621 ? 27.554 12.148 -29.948 1.00 71.75 621 GLN A O 1
ATOM 5004 N N . GLU A 1 622 ? 26.600 10.224 -30.620 1.00 77.69 622 GLU A N 1
ATOM 5005 C CA . GLU A 1 622 ? 25.225 10.754 -30.655 1.00 77.69 622 GLU A CA 1
ATOM 5006 C C . GLU A 1 622 ? 24.731 11.087 -29.244 1.00 77.69 622 GLU A C 1
ATOM 5008 O O . GLU A 1 622 ? 25.296 10.576 -28.296 1.00 77.69 622 GLU A O 1
ATOM 5013 N N . GLY A 1 623 ? 23.673 11.879 -29.049 1.00 76.44 623 GLY A N 1
ATOM 5014 C CA . GLY A 1 623 ? 23.035 12.036 -27.728 1.00 76.44 623 GLY A CA 1
ATOM 5015 C C . GLY A 1 623 ? 22.311 10.761 -27.261 1.00 76.44 623 GLY A C 1
ATOM 5016 O O . GLY A 1 623 ? 21.911 9.935 -28.077 1.00 76.44 623 GLY A O 1
ATOM 5017 N N . HIS A 1 624 ? 22.121 10.571 -25.949 1.00 82.19 624 HIS A N 1
ATOM 5018 C CA . HIS A 1 624 ? 21.318 9.443 -25.446 1.00 82.19 624 HIS A CA 1
ATOM 5019 C C . HIS A 1 624 ? 19.831 9.632 -25.775 1.00 82.19 624 HIS A C 1
ATOM 5021 O O . HIS A 1 624 ? 19.340 10.753 -25.702 1.00 82.19 624 HIS A O 1
ATOM 5027 N N . ARG A 1 625 ? 19.135 8.538 -26.098 1.00 84.25 625 ARG A N 1
ATOM 5028 C CA . ARG A 1 625 ? 17.734 8.467 -26.552 1.00 84.25 625 ARG A CA 1
ATOM 5029 C C . ARG A 1 625 ? 17.134 7.141 -26.080 1.00 84.25 625 ARG A C 1
ATOM 5031 O O . ARG A 1 625 ? 17.905 6.249 -25.712 1.00 84.25 625 ARG A O 1
ATOM 5038 N N . LYS A 1 626 ? 15.813 6.961 -26.164 1.00 87.00 626 LYS A N 1
ATOM 5039 C CA . LYS A 1 626 ? 15.126 5.732 -25.713 1.00 87.00 626 LYS A CA 1
ATOM 5040 C C . LYS A 1 626 ? 15.687 4.459 -26.351 1.00 87.00 626 LYS A C 1
ATOM 5042 O O . LYS A 1 626 ? 15.889 3.463 -25.661 1.00 87.00 626 LYS A O 1
ATOM 5047 N N . ILE A 1 627 ? 16.042 4.514 -27.640 1.00 89.81 627 ILE A N 1
ATOM 5048 C CA . ILE A 1 627 ? 16.658 3.386 -28.365 1.00 89.81 627 ILE A CA 1
ATOM 5049 C C . ILE A 1 627 ? 17.937 2.856 -27.700 1.00 89.81 627 ILE A C 1
ATOM 5051 O O . ILE A 1 627 ? 18.242 1.669 -27.790 1.00 89.81 627 ILE A O 1
ATOM 5055 N N . HIS A 1 628 ? 18.688 3.718 -27.011 1.00 90.19 628 HIS A N 1
ATOM 5056 C CA . HIS A 1 628 ? 19.931 3.332 -26.355 1.00 90.19 628 HIS A CA 1
ATOM 5057 C C . HIS A 1 628 ? 19.662 2.547 -25.067 1.00 90.19 628 HIS A C 1
ATOM 5059 O O . HIS A 1 628 ? 20.397 1.605 -24.778 1.00 90.19 628 HIS A O 1
ATOM 5065 N N . ASP A 1 629 ? 18.589 2.878 -24.341 1.00 92.44 629 ASP A N 1
ATOM 5066 C CA . ASP A 1 629 ? 18.128 2.075 -23.205 1.00 92.44 629 ASP A CA 1
ATOM 5067 C C . ASP A 1 629 ? 17.510 0.744 -23.673 1.00 92.44 629 ASP A C 1
ATOM 5069 O O . ASP A 1 629 ? 17.718 -0.281 -23.026 1.00 92.44 629 ASP A O 1
ATOM 5073 N N . TYR A 1 630 ? 16.838 0.709 -24.833 1.00 94.75 630 TYR A N 1
ATOM 5074 C CA . TYR A 1 630 ? 16.336 -0.544 -25.421 1.00 94.75 630 TYR A CA 1
ATOM 5075 C C . TYR A 1 630 ? 17.461 -1.498 -25.809 1.00 94.75 630 TYR A C 1
ATOM 5077 O O . TYR A 1 630 ? 17.391 -2.684 -25.491 1.00 94.75 630 TYR A O 1
ATOM 5085 N N . TYR A 1 631 ? 18.528 -0.992 -26.431 1.00 94.75 631 TYR A N 1
ATOM 5086 C CA . TYR A 1 631 ? 19.712 -1.799 -26.718 1.00 94.75 631 TYR A CA 1
ATOM 5087 C C . TYR A 1 631 ? 20.311 -2.392 -25.436 1.00 94.75 631 TYR A C 1
ATOM 5089 O O . TYR A 1 631 ? 20.561 -3.597 -25.367 1.00 94.75 631 TYR A O 1
ATOM 5097 N N . ALA A 1 632 ? 20.491 -1.558 -24.407 1.00 94.69 632 ALA A N 1
ATOM 5098 C CA . ALA A 1 632 ? 21.027 -1.974 -23.117 1.00 94.69 632 ALA A CA 1
ATOM 5099 C C . ALA A 1 632 ? 20.156 -3.059 -22.456 1.00 94.69 632 ALA A C 1
ATOM 5101 O O . ALA A 1 632 ? 20.675 -4.076 -21.986 1.00 94.69 632 ALA A O 1
ATOM 5102 N N . LEU A 1 633 ? 18.829 -2.893 -22.503 1.00 96.94 633 LEU A N 1
ATOM 5103 C CA . LEU A 1 633 ? 17.870 -3.906 -22.069 1.00 96.94 633 LEU A CA 1
ATOM 5104 C C . LEU A 1 633 ? 18.004 -5.198 -22.884 1.00 96.94 633 LEU A C 1
ATOM 5106 O O . LEU A 1 633 ? 17.997 -6.274 -22.299 1.00 96.94 633 LEU A O 1
ATOM 5110 N N . GLY A 1 634 ? 18.175 -5.121 -24.206 1.00 97.25 634 GLY A N 1
ATOM 5111 C CA . GLY A 1 634 ? 18.404 -6.293 -25.056 1.00 97.25 634 GLY A CA 1
ATOM 5112 C C . GLY A 1 634 ? 19.607 -7.119 -24.593 1.00 97.25 634 GLY A C 1
ATOM 5113 O O . GLY A 1 634 ? 19.510 -8.340 -24.471 1.00 97.25 634 GLY A O 1
ATOM 5114 N N . VAL A 1 635 ? 20.720 -6.462 -24.251 1.00 96.31 635 VAL A N 1
ATOM 5115 C CA . VAL A 1 635 ? 21.911 -7.135 -23.698 1.00 96.31 635 VAL A CA 1
ATOM 5116 C C . VAL A 1 635 ? 21.591 -7.834 -22.376 1.00 96.31 635 VAL A C 1
ATOM 5118 O O . VAL A 1 635 ? 21.900 -9.015 -22.229 1.00 96.31 635 VAL A O 1
ATOM 5121 N N . VAL A 1 636 ? 20.909 -7.158 -21.451 1.00 97.25 636 VAL A N 1
ATOM 5122 C CA . VAL A 1 636 ? 20.477 -7.747 -20.170 1.00 97.25 636 VAL A CA 1
ATOM 5123 C C . VAL A 1 636 ? 19.536 -8.941 -20.380 1.00 97.25 636 VAL A C 1
ATOM 5125 O O . VAL A 1 636 ? 19.700 -9.989 -19.756 1.00 97.25 636 VAL A O 1
ATOM 5128 N N . LEU A 1 637 ? 18.552 -8.822 -21.275 1.00 97.50 637 LEU A N 1
ATOM 5129 C CA . LEU A 1 637 ? 17.603 -9.895 -21.570 1.00 97.50 637 LEU A CA 1
ATOM 5130 C C . LEU A 1 637 ? 18.300 -11.114 -22.184 1.00 97.50 637 LEU A C 1
ATOM 5132 O O . LEU A 1 637 ? 17.924 -12.246 -21.864 1.00 97.50 637 LEU A O 1
ATOM 5136 N N . LEU A 1 638 ? 19.329 -10.908 -23.013 1.00 97.31 638 LEU A N 1
ATOM 5137 C CA . LEU A 1 638 ? 20.178 -11.986 -23.522 1.00 97.31 638 LEU A CA 1
ATOM 5138 C C . LEU A 1 638 ? 20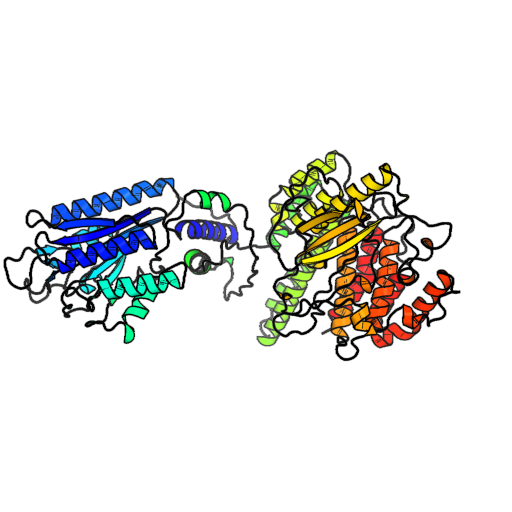.923 -12.693 -22.379 1.00 97.31 638 LEU A C 1
ATOM 5140 O O . LEU A 1 638 ? 20.965 -13.927 -22.348 1.00 97.31 638 LEU A O 1
ATOM 5144 N N . GLU A 1 639 ? 21.469 -11.937 -21.421 1.00 96.12 639 GLU A N 1
ATOM 5145 C CA . GLU A 1 639 ? 22.133 -12.503 -20.240 1.00 96.12 639 GLU A CA 1
ATOM 5146 C C . GLU A 1 639 ? 21.174 -13.334 -19.383 1.00 96.12 639 GLU A C 1
ATOM 5148 O O . GLU A 1 639 ? 21.532 -14.437 -18.967 1.00 96.12 639 GLU A O 1
ATOM 5153 N N . ILE A 1 640 ? 19.942 -12.860 -19.173 1.00 95.88 640 ILE A N 1
ATOM 5154 C CA . ILE A 1 640 ? 18.892 -13.582 -18.435 1.00 95.88 640 ILE A CA 1
ATOM 5155 C C . ILE A 1 640 ? 18.495 -14.865 -19.177 1.00 95.88 640 ILE A C 1
ATOM 5157 O O . ILE A 1 640 ? 18.486 -15.958 -18.598 1.00 95.88 640 ILE A O 1
ATOM 5161 N N . GLY A 1 641 ? 18.216 -14.761 -20.478 1.00 94.81 641 GLY A N 1
ATOM 5162 C CA . GLY A 1 641 ? 17.747 -15.881 -21.291 1.00 94.81 641 GLY A CA 1
ATOM 5163 C C . GLY A 1 641 ? 18.780 -17.003 -21.420 1.00 94.81 641 GLY A C 1
ATOM 5164 O O . GLY A 1 641 ? 18.441 -18.182 -21.279 1.00 94.81 641 GLY A O 1
ATOM 5165 N N . LEU A 1 642 ? 20.061 -16.658 -21.580 1.00 94.25 642 LEU A N 1
ATOM 5166 C CA . LEU A 1 642 ? 21.160 -17.632 -21.621 1.00 94.25 642 LEU A CA 1
ATOM 5167 C C . LEU A 1 642 ? 21.711 -17.994 -20.232 1.00 94.25 642 LEU A C 1
ATOM 5169 O O . LEU A 1 642 ? 22.420 -18.993 -20.101 1.00 94.25 642 LEU A O 1
ATOM 5173 N N . TRP A 1 643 ? 21.369 -17.222 -19.198 1.00 94.00 643 TRP A N 1
ATOM 5174 C CA . TRP A 1 643 ? 21.961 -17.284 -17.857 1.00 94.00 643 TRP A CA 1
ATOM 5175 C C . TRP A 1 643 ? 23.499 -17.277 -17.888 1.00 94.00 643 TRP A C 1
ATOM 5177 O O . TRP A 1 643 ? 24.175 -18.097 -17.261 1.00 94.00 643 TRP A O 1
ATOM 5187 N N . GLN A 1 644 ? 24.056 -16.368 -18.686 1.00 92.50 644 GLN A N 1
ATOM 5188 C CA . GLN A 1 644 ? 25.489 -16.208 -18.934 1.00 92.50 644 GLN A CA 1
ATOM 5189 C C . GLN A 1 644 ? 25.775 -14.717 -19.122 1.00 92.50 644 GLN A C 1
ATOM 5191 O O . GLN A 1 644 ? 25.023 -14.056 -19.822 1.00 92.50 644 GLN A O 1
ATOM 5196 N N . SER A 1 645 ? 26.845 -14.181 -18.527 1.00 91.19 645 SER A N 1
ATOM 5197 C CA . SER A 1 645 ? 27.159 -12.754 -18.655 1.00 91.19 645 SER A CA 1
ATOM 5198 C C . SER A 1 645 ? 27.669 -12.398 -20.056 1.00 91.19 645 SER A C 1
ATOM 5200 O O . SER A 1 645 ? 28.367 -13.189 -20.702 1.00 91.19 645 SER A O 1
ATOM 5202 N N . ALA A 1 646 ? 27.361 -11.190 -20.525 1.00 90.25 646 ALA A N 1
ATOM 5203 C CA . ALA A 1 646 ? 27.747 -10.669 -21.832 1.00 90.25 646 ALA A CA 1
ATOM 5204 C C . ALA A 1 646 ? 29.275 -10.585 -21.961 1.00 90.25 646 ALA A C 1
ATOM 5206 O O . ALA A 1 646 ? 29.841 -10.863 -23.016 1.00 90.25 646 ALA A O 1
ATOM 5207 N N . THR A 1 647 ? 29.969 -10.286 -20.859 1.00 86.88 647 THR A N 1
ATOM 5208 C CA . THR A 1 647 ? 31.435 -10.364 -20.750 1.00 86.88 647 THR A CA 1
ATOM 5209 C C . THR A 1 647 ? 31.967 -11.762 -21.061 1.00 86.88 647 THR A C 1
ATOM 5211 O O . THR A 1 647 ? 32.930 -11.890 -21.813 1.00 86.88 647 THR A O 1
ATOM 5214 N N . LYS A 1 648 ? 31.331 -12.821 -20.540 1.00 87.62 648 LYS A N 1
ATOM 5215 C CA . LYS A 1 648 ? 31.715 -14.213 -20.824 1.00 87.62 648 LYS A CA 1
ATOM 5216 C C . LYS A 1 648 ? 31.387 -14.636 -22.251 1.00 87.62 648 LYS A C 1
ATOM 5218 O O . LYS A 1 648 ? 32.130 -15.443 -22.799 1.00 87.62 648 LYS A O 1
ATOM 5223 N N . MET A 1 649 ? 30.297 -14.134 -22.833 1.00 89.19 649 MET A N 1
ATOM 5224 C CA . MET A 1 649 ? 29.942 -14.414 -24.233 1.00 89.19 649 MET A CA 1
ATOM 5225 C C . MET A 1 649 ? 30.986 -13.862 -25.207 1.00 89.19 649 MET A C 1
ATOM 5227 O O . MET A 1 649 ? 31.325 -14.515 -26.182 1.00 89.19 649 MET A O 1
ATOM 5231 N N . LEU A 1 650 ? 31.551 -12.695 -24.904 1.00 84.75 650 LEU A N 1
ATOM 5232 C CA . LEU A 1 650 ? 32.540 -12.034 -25.758 1.00 84.75 650 LEU A CA 1
ATOM 5233 C C . LEU A 1 650 ? 33.952 -12.636 -25.667 1.00 84.75 650 LEU A C 1
ATOM 5235 O O . LEU A 1 650 ? 34.810 -12.266 -26.464 1.00 84.75 650 LEU A O 1
ATOM 5239 N N . HIS A 1 651 ? 34.190 -13.559 -24.723 1.00 68.56 651 HIS A N 1
ATOM 5240 C CA . HIS A 1 651 ? 35.510 -14.069 -24.335 1.00 68.56 651 HIS A CA 1
ATOM 5241 C C . HIS A 1 651 ? 36.497 -12.938 -23.922 1.00 68.56 651 HIS A C 1
ATOM 5243 O O . HIS A 1 651 ? 36.320 -11.764 -24.228 1.00 68.56 651 HIS A O 1
ATOM 5249 N N . LEU A 1 652 ? 37.538 -13.245 -23.137 1.00 51.94 652 LEU A N 1
ATOM 5250 C CA . LEU A 1 652 ? 38.410 -12.245 -22.475 1.00 51.94 652 LEU A CA 1
ATOM 5251 C C . LEU A 1 652 ? 39.253 -11.350 -23.426 1.00 51.94 652 LEU A C 1
ATOM 5253 O O . LEU A 1 652 ? 40.050 -10.543 -22.961 1.00 51.94 652 LEU A O 1
ATOM 5257 N N . THR A 1 653 ? 39.081 -11.429 -24.745 1.00 50.91 653 THR A N 1
ATOM 5258 C CA . THR A 1 653 ? 39.818 -10.657 -25.766 1.00 50.91 653 THR A CA 1
ATOM 5259 C C . THR A 1 653 ? 39.192 -9.286 -26.055 1.00 50.91 653 THR A C 1
ATOM 5261 O O . THR A 1 653 ? 39.098 -8.857 -27.205 1.00 50.91 653 THR A O 1
ATOM 5264 N N . ARG A 1 654 ? 38.734 -8.579 -25.014 1.00 54.12 654 ARG A N 1
ATOM 5265 C CA . ARG A 1 654 ? 38.001 -7.307 -25.153 1.00 54.12 654 ARG A CA 1
ATOM 5266 C C . ARG A 1 654 ? 38.855 -6.129 -25.610 1.00 54.12 654 ARG A C 1
ATOM 5268 O O . ARG A 1 654 ? 38.324 -5.220 -26.234 1.00 54.12 654 ARG A O 1
ATOM 5275 N N . GLU A 1 655 ? 40.155 -6.147 -25.326 1.00 54.84 655 GLU A N 1
ATOM 5276 C CA . GLU A 1 655 ? 41.036 -4.982 -25.513 1.00 54.84 655 GLU A CA 1
ATOM 5277 C C . GLU A 1 655 ? 41.208 -4.543 -26.981 1.00 54.84 655 GLU A C 1
ATOM 5279 O O . GLU A 1 655 ? 41.729 -3.461 -27.229 1.00 54.84 655 GLU A O 1
ATOM 5284 N N . HIS A 1 656 ? 40.717 -5.325 -27.954 1.00 56.44 656 HIS A N 1
ATOM 5285 C CA . HIS A 1 656 ? 40.880 -5.045 -29.386 1.00 56.44 656 HIS A CA 1
ATOM 5286 C C . HIS A 1 656 ? 39.583 -5.121 -30.214 1.00 56.44 656 HIS A C 1
ATOM 5288 O O . HIS A 1 656 ? 39.641 -5.017 -31.439 1.00 56.44 656 HIS A O 1
ATOM 5294 N N . MET A 1 657 ? 38.410 -5.309 -29.594 1.00 70.94 657 MET A N 1
ATOM 5295 C CA . MET A 1 657 ? 37.146 -5.391 -30.343 1.00 70.94 657 MET A CA 1
ATOM 5296 C C . MET A 1 657 ? 36.517 -4.010 -30.535 1.00 70.94 657 MET A C 1
ATOM 5298 O O . MET A 1 657 ? 36.354 -3.253 -29.580 1.00 70.94 657 MET A O 1
ATOM 5302 N N . SER A 1 658 ? 36.130 -3.688 -31.772 1.00 83.38 658 SER A N 1
ATOM 5303 C CA . SER A 1 658 ? 35.361 -2.474 -32.047 1.00 83.38 658 SER A CA 1
ATOM 5304 C C . SER A 1 658 ? 33.930 -2.595 -31.491 1.00 83.38 658 SER A C 1
ATOM 5306 O O . SER A 1 658 ? 33.414 -3.713 -31.377 1.00 83.38 658 SER A O 1
ATOM 5308 N N . PRO A 1 659 ? 33.252 -1.472 -31.179 1.00 85.50 659 PRO A N 1
ATOM 5309 C CA . PRO A 1 659 ? 31.877 -1.490 -30.669 1.00 85.50 659 PRO A CA 1
ATOM 5310 C C . PRO A 1 659 ? 30.901 -2.274 -31.560 1.00 85.50 659 PRO A C 1
ATOM 5312 O O . PRO A 1 659 ? 30.037 -2.989 -31.056 1.00 85.50 659 PRO A O 1
ATOM 5315 N N . GLU A 1 660 ? 31.077 -2.206 -32.883 1.00 86.00 660 GLU A N 1
ATOM 5316 C CA . GLU A 1 660 ? 30.247 -2.964 -33.827 1.00 86.00 660 GLU A CA 1
ATOM 5317 C C . GLU A 1 660 ? 30.522 -4.469 -33.790 1.00 86.00 660 GLU A C 1
ATOM 5319 O O . GLU A 1 660 ? 29.591 -5.268 -33.848 1.00 86.00 660 GLU A O 1
ATOM 5324 N N . VAL A 1 661 ? 31.780 -4.888 -33.617 1.00 87.50 661 VAL A N 1
ATOM 5325 C CA . VAL A 1 661 ? 32.108 -6.316 -33.458 1.00 87.50 661 VAL A CA 1
ATOM 5326 C C . VAL A 1 661 ? 31.486 -6.872 -32.177 1.00 87.50 661 VAL A C 1
ATOM 5328 O O . VAL A 1 661 ? 30.950 -7.982 -32.187 1.00 87.50 661 VAL A O 1
ATOM 5331 N N . VAL A 1 662 ? 31.495 -6.094 -31.088 1.00 88.19 662 VAL A N 1
ATOM 5332 C CA . VAL A 1 662 ? 30.823 -6.468 -29.834 1.00 88.19 662 VAL A CA 1
ATOM 5333 C C . VAL A 1 662 ? 29.325 -6.680 -30.068 1.00 88.19 662 VAL A C 1
ATOM 5335 O O . VAL A 1 662 ? 28.800 -7.737 -29.713 1.00 88.19 662 VAL A O 1
ATOM 5338 N N . ARG A 1 663 ? 28.651 -5.719 -30.712 1.00 89.25 663 ARG A N 1
ATOM 5339 C CA . ARG A 1 663 ? 27.223 -5.816 -31.046 1.00 89.25 663 ARG A CA 1
ATOM 5340 C C . ARG A 1 663 ? 26.912 -7.048 -31.896 1.00 89.25 663 ARG A C 1
ATOM 5342 O O . ARG A 1 663 ? 26.034 -7.825 -31.526 1.00 89.25 663 ARG A O 1
ATOM 5349 N N . LEU A 1 664 ? 27.643 -7.252 -32.992 1.00 90.12 664 LEU A N 1
ATOM 5350 C CA . LEU A 1 664 ? 27.432 -8.380 -33.905 1.00 90.12 664 LEU A CA 1
ATOM 5351 C C . LEU A 1 664 ? 27.629 -9.729 -33.204 1.00 90.12 664 LEU A C 1
ATOM 5353 O O . LEU A 1 664 ? 26.860 -10.659 -33.429 1.00 90.12 664 LEU A O 1
ATOM 5357 N N . THR A 1 665 ? 28.619 -9.833 -32.317 1.00 90.94 665 THR A N 1
ATOM 5358 C CA . THR A 1 665 ? 28.879 -11.069 -31.561 1.00 90.94 665 THR A CA 1
ATOM 5359 C C . THR A 1 665 ? 27.732 -11.390 -30.598 1.00 90.94 665 THR A C 1
ATOM 5361 O O . THR A 1 665 ? 27.283 -12.535 -30.517 1.00 90.94 665 THR A O 1
ATOM 5364 N N . LEU A 1 666 ? 27.205 -10.386 -29.887 1.00 92.44 666 LEU A N 1
ATOM 5365 C CA . LEU A 1 666 ? 26.041 -10.571 -29.011 1.00 92.44 666 LEU A CA 1
ATOM 5366 C C . LEU A 1 666 ? 24.782 -10.937 -29.808 1.00 92.44 666 LEU A C 1
ATOM 5368 O O . LEU A 1 666 ? 24.058 -11.851 -29.413 1.00 92.44 666 LEU A O 1
ATOM 5372 N N . GLN A 1 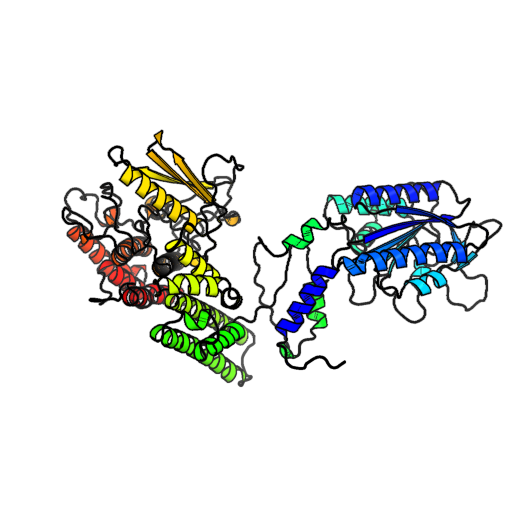667 ? 24.563 -10.301 -30.962 1.00 92.75 667 GLN A N 1
ATOM 5373 C CA . GLN A 1 667 ? 23.469 -10.646 -31.874 1.00 92.75 667 GLN A CA 1
ATOM 5374 C C . GLN A 1 667 ? 23.589 -12.086 -32.388 1.00 92.75 667 GLN A C 1
ATOM 5376 O O . GLN A 1 667 ? 22.606 -12.818 -32.369 1.00 92.75 667 GLN A O 1
ATOM 5381 N N . GLN A 1 668 ? 24.790 -12.548 -32.749 1.00 93.12 668 GLN A N 1
ATOM 5382 C CA . GLN A 1 668 ? 25.012 -13.947 -33.136 1.00 93.12 668 GLN A CA 1
ATOM 5383 C C . GLN A 1 668 ? 24.657 -14.924 -32.009 1.00 93.12 668 GLN A C 1
ATOM 5385 O O . GLN A 1 668 ? 24.059 -15.971 -32.262 1.00 93.12 668 GLN A O 1
ATOM 5390 N N . HIS A 1 669 ? 24.995 -14.608 -30.756 1.00 94.25 669 HIS A N 1
ATOM 5391 C CA . HIS A 1 669 ? 24.567 -15.428 -29.622 1.00 94.25 669 HIS A CA 1
ATOM 5392 C C . HIS A 1 669 ? 23.052 -15.424 -29.434 1.00 94.25 669 HIS A C 1
ATOM 5394 O O . HIS A 1 669 ? 22.495 -16.477 -29.119 1.00 94.25 669 HIS A O 1
ATOM 5400 N N . CYS A 1 670 ? 22.400 -14.281 -29.644 1.00 94.50 670 CYS A N 1
ATOM 5401 C CA . CYS A 1 670 ? 20.949 -14.172 -29.632 1.00 94.50 670 CYS A CA 1
ATOM 5402 C C . CYS A 1 670 ? 20.327 -15.099 -30.687 1.00 94.50 670 CYS A C 1
ATOM 5404 O O . CYS A 1 670 ? 19.609 -16.030 -30.322 1.00 94.50 670 CYS A O 1
ATOM 5406 N N . SER A 1 671 ? 20.701 -14.941 -31.958 1.00 93.31 671 SER A N 1
ATOM 5407 C CA . SER A 1 671 ? 20.085 -15.668 -33.074 1.00 93.31 671 SER A CA 1
ATOM 5408 C C . SER A 1 671 ? 20.352 -17.172 -33.072 1.00 93.31 671 SER A C 1
ATOM 5410 O O . SER A 1 671 ? 19.487 -17.955 -33.458 1.00 93.31 671 SER A O 1
ATOM 5412 N N . ASN A 1 672 ? 21.533 -17.601 -32.616 1.00 93.81 672 ASN A N 1
ATOM 5413 C CA . ASN A 1 672 ? 21.932 -19.010 -32.682 1.00 93.81 672 ASN A CA 1
ATOM 5414 C C . ASN A 1 672 ? 21.499 -19.835 -31.465 1.00 93.81 672 ASN A C 1
ATOM 5416 O O . ASN A 1 672 ? 21.493 -21.065 -31.531 1.00 93.81 672 ASN A O 1
ATOM 5420 N N . ARG A 1 673 ? 21.239 -19.193 -30.318 1.00 95.81 673 ARG A N 1
ATOM 5421 C CA . ARG A 1 673 ? 21.072 -19.904 -29.037 1.00 95.81 673 ARG A CA 1
ATOM 5422 C C . ARG A 1 673 ? 19.753 -19.581 -28.354 1.00 95.81 673 ARG A C 1
ATOM 5424 O O . ARG A 1 673 ? 19.172 -20.478 -27.751 1.00 95.81 673 ARG A O 1
ATOM 5431 N N . LEU A 1 674 ? 19.293 -18.333 -28.384 1.00 94.75 674 LEU A N 1
ATOM 5432 C CA . LEU A 1 674 ? 18.309 -17.857 -27.414 1.00 94.75 674 LEU A CA 1
ATOM 5433 C C . LEU A 1 674 ? 16.946 -18.558 -27.533 1.00 94.75 674 LEU A C 1
ATOM 5435 O O . LEU A 1 674 ? 16.393 -18.928 -26.497 1.00 94.75 674 LEU A O 1
ATOM 5439 N N . ALA A 1 675 ? 16.459 -18.861 -28.742 1.00 93.38 675 ALA A N 1
ATOM 5440 C CA . ALA A 1 675 ? 15.199 -19.588 -28.935 1.00 93.38 675 ALA A CA 1
ATOM 5441 C C . ALA A 1 675 ? 15.203 -20.964 -28.264 1.00 93.38 675 ALA A C 1
ATOM 5443 O O . ALA A 1 675 ? 14.186 -21.377 -27.713 1.00 93.38 675 ALA A O 1
ATOM 5444 N N . HIS A 1 676 ? 16.346 -21.655 -28.252 1.00 93.31 676 HIS A N 1
ATOM 5445 C CA . HIS A 1 676 ? 16.464 -22.945 -27.577 1.00 93.31 676 HIS A CA 1
ATOM 5446 C C . HIS A 1 676 ? 16.351 -22.816 -26.050 1.00 93.31 676 HIS A C 1
ATOM 5448 O O . HIS A 1 676 ? 15.779 -23.686 -25.401 1.00 93.31 676 HIS A O 1
ATOM 5454 N N . TYR A 1 677 ? 16.888 -21.739 -25.466 1.00 92.50 677 TYR A N 1
ATOM 5455 C CA . TYR A 1 677 ? 16.963 -21.572 -24.008 1.00 92.50 677 TYR A CA 1
ATOM 5456 C C . TYR A 1 677 ? 15.791 -20.803 -23.390 1.00 92.50 677 TYR A C 1
ATOM 5458 O O . TYR A 1 677 ? 15.558 -20.963 -22.191 1.00 92.50 677 TYR A O 1
ATOM 5466 N N . ALA A 1 678 ? 15.113 -19.951 -24.164 1.00 92.12 678 ALA A N 1
ATOM 5467 C CA . ALA A 1 678 ? 14.079 -19.035 -23.679 1.00 92.12 678 ALA A CA 1
ATOM 5468 C C . ALA A 1 678 ? 12.832 -18.953 -24.583 1.00 92.12 678 ALA A C 1
ATOM 5470 O O . ALA A 1 678 ? 11.890 -18.236 -24.258 1.00 92.12 678 ALA A O 1
ATOM 5471 N N . GLY A 1 679 ? 12.797 -19.697 -25.693 1.00 92.94 679 GLY A N 1
ATOM 5472 C CA . GLY A 1 679 ? 11.686 -19.692 -26.641 1.00 92.94 679 GLY A CA 1
ATOM 5473 C C . GLY A 1 679 ? 11.807 -18.624 -27.731 1.00 92.94 679 GLY A C 1
ATOM 5474 O O . GLY A 1 679 ? 12.528 -17.633 -27.606 1.00 92.94 679 GLY A O 1
ATOM 5475 N N . GLN A 1 680 ? 11.084 -18.842 -28.831 1.00 92.81 680 GLN A N 1
ATOM 5476 C CA . GLN A 1 680 ? 11.178 -18.008 -30.031 1.00 92.81 680 GLN A CA 1
ATOM 5477 C C . GLN A 1 680 ? 10.692 -16.569 -29.797 1.00 92.81 680 GLN A C 1
ATOM 5479 O O . GLN A 1 680 ? 11.372 -15.629 -30.191 1.00 92.81 680 GLN A O 1
ATOM 5484 N N . GLN A 1 681 ? 9.566 -16.382 -29.101 1.00 92.06 681 GLN A N 1
ATOM 5485 C CA . GLN A 1 681 ? 9.033 -15.041 -28.822 1.00 92.06 681 GLN A CA 1
ATOM 5486 C C . GLN A 1 681 ? 10.000 -14.195 -27.981 1.00 92.06 681 GLN A C 1
ATOM 5488 O O . GLN A 1 681 ? 10.157 -13.003 -28.240 1.00 92.06 681 GLN A O 1
ATOM 5493 N N . TYR A 1 682 ? 10.690 -14.821 -27.018 1.00 95.12 682 TYR A N 1
ATOM 5494 C CA . TYR A 1 682 ? 11.721 -14.157 -26.224 1.00 95.12 682 TYR A CA 1
ATOM 5495 C C . TYR A 1 682 ? 12.916 -13.762 -27.098 1.00 95.12 682 TYR A C 1
ATOM 5497 O O . TYR A 1 682 ? 13.389 -12.633 -27.006 1.00 95.12 682 TYR A O 1
ATOM 5505 N N . GLN A 1 683 ? 13.381 -14.652 -27.986 1.00 96.00 683 GLN A N 1
ATOM 5506 C CA . GLN A 1 683 ? 14.463 -14.325 -28.920 1.00 96.00 683 GLN A CA 1
ATOM 5507 C C . GLN A 1 683 ? 14.111 -13.132 -29.812 1.00 96.00 683 GLN A C 1
ATOM 5509 O O . GLN A 1 683 ? 14.903 -12.199 -29.900 1.00 96.00 683 GLN A O 1
ATOM 5514 N N . GLU A 1 684 ? 12.935 -13.139 -30.438 1.00 94.44 684 GLU A N 1
ATOM 5515 C CA . GLU A 1 684 ? 12.504 -12.057 -31.329 1.00 94.44 684 GLU A CA 1
ATOM 5516 C C . GLU A 1 684 ? 12.443 -10.703 -30.606 1.00 94.44 684 GLU A C 1
ATOM 5518 O O . GLU A 1 684 ? 12.854 -9.686 -31.162 1.00 94.44 684 GLU A O 1
ATOM 5523 N N . ALA A 1 685 ? 11.964 -10.683 -29.357 1.00 95.44 685 ALA A N 1
ATOM 5524 C CA . ALA A 1 685 ? 11.932 -9.476 -28.535 1.00 95.44 685 ALA A CA 1
ATOM 5525 C C . ALA A 1 685 ? 13.349 -8.945 -28.235 1.00 95.44 685 ALA A C 1
ATOM 5527 O O . ALA A 1 685 ? 13.598 -7.740 -28.315 1.00 95.44 685 ALA A O 1
ATOM 5528 N N . VAL A 1 686 ? 14.300 -9.837 -27.932 1.00 96.69 686 VAL A N 1
ATOM 5529 C CA . VAL A 1 686 ? 15.702 -9.463 -27.679 1.00 96.69 686 VAL A CA 1
ATOM 5530 C C . VAL A 1 686 ? 16.403 -8.983 -28.950 1.00 96.69 686 VAL A C 1
ATOM 5532 O O . VAL A 1 686 ? 17.107 -7.971 -28.911 1.00 96.69 686 VAL A O 1
ATOM 5535 N N . GLU A 1 687 ? 16.189 -9.651 -30.085 1.00 95.38 687 GLU A N 1
ATOM 5536 C CA . GLU A 1 687 ? 16.734 -9.226 -31.380 1.00 95.38 687 GLU A CA 1
ATOM 5537 C C . GLU A 1 687 ? 16.226 -7.838 -31.773 1.00 95.38 687 GLU A C 1
ATOM 5539 O O . GLU A 1 687 ? 17.019 -6.997 -32.209 1.00 95.38 687 GLU A O 1
ATOM 5544 N N . LEU A 1 688 ? 14.937 -7.562 -31.561 1.00 94.75 688 LEU A N 1
ATOM 5545 C CA . LEU A 1 688 ? 14.341 -6.256 -31.832 1.00 94.75 688 LEU A CA 1
ATOM 5546 C C . LEU A 1 688 ? 15.018 -5.142 -31.013 1.00 94.75 688 LEU A C 1
ATOM 5548 O O . LEU A 1 688 ? 15.425 -4.121 -31.570 1.00 94.75 688 LEU A O 1
ATOM 5552 N N . CYS A 1 689 ? 15.235 -5.374 -29.714 1.00 94.75 689 CYS A N 1
ATOM 5553 C CA . CYS A 1 689 ? 15.975 -4.460 -28.838 1.00 94.75 689 CYS A CA 1
ATOM 5554 C C . CYS A 1 689 ? 17.426 -4.227 -29.300 1.00 94.75 689 CYS A C 1
ATOM 5556 O O . CYS A 1 689 ? 17.892 -3.091 -29.323 1.00 94.75 689 CYS A O 1
ATOM 5558 N N . MET A 1 690 ? 18.154 -5.282 -29.688 1.00 91.88 690 MET A N 1
ATOM 5559 C CA . MET A 1 690 ? 19.570 -5.185 -30.086 1.00 91.88 690 MET A CA 1
ATOM 5560 C C . MET A 1 690 ? 19.791 -4.583 -31.480 1.00 91.88 690 MET A C 1
ATOM 5562 O O . MET A 1 690 ? 20.858 -4.033 -31.782 1.00 91.88 690 MET A O 1
ATOM 5566 N N . THR A 1 691 ? 18.826 -4.743 -32.379 1.00 88.06 691 THR A N 1
ATOM 5567 C CA . THR A 1 691 ? 18.876 -4.172 -33.732 1.00 88.06 691 THR A CA 1
ATOM 5568 C C . THR A 1 691 ? 18.391 -2.727 -33.763 1.00 88.06 691 THR A C 1
ATOM 5570 O O . THR A 1 691 ? 18.747 -2.004 -34.692 1.00 88.06 691 THR A O 1
ATOM 5573 N N . SER A 1 692 ? 17.651 -2.292 -32.737 1.00 79.56 692 SER A N 1
ATOM 5574 C CA . SER A 1 692 ? 16.903 -1.029 -32.731 1.00 79.56 692 SER A CA 1
ATOM 5575 C C . SER A 1 692 ? 15.895 -0.952 -33.892 1.00 79.56 692 SER A C 1
ATOM 5577 O O . SER A 1 692 ? 15.544 0.138 -34.339 1.00 79.56 692 SER A O 1
ATOM 5579 N N . GLY A 1 693 ? 15.438 -2.107 -34.394 1.00 78.62 693 GLY A N 1
ATOM 5580 C CA . GLY A 1 693 ? 14.617 -2.257 -35.600 1.00 78.62 693 GLY A CA 1
ATOM 5581 C C . GLY A 1 693 ? 13.133 -1.957 -35.391 1.00 78.62 693 GLY A C 1
ATOM 5582 O O . GLY A 1 693 ? 12.290 -2.736 -35.812 1.00 78.62 693 GLY A O 1
ATOM 5583 N N . PHE A 1 694 ? 12.794 -0.861 -34.708 1.00 82.88 694 PHE A N 1
ATOM 5584 C CA . PHE A 1 694 ? 11.397 -0.498 -34.425 1.00 82.88 694 PHE A CA 1
ATOM 5585 C C . PHE A 1 694 ? 10.666 0.142 -35.626 1.00 82.88 694 PHE A C 1
ATOM 5587 O O . PHE A 1 694 ? 9.476 0.448 -35.517 1.00 82.88 694 PHE A O 1
ATOM 5594 N N . ASP A 1 695 ? 11.354 0.313 -36.764 1.00 76.19 695 ASP A N 1
ATOM 5595 C CA . ASP A 1 695 ? 10.852 0.893 -38.020 1.00 76.19 695 ASP A CA 1
ATOM 5596 C C . ASP A 1 695 ? 10.166 2.257 -37.838 1.00 76.19 695 ASP A C 1
ATOM 5598 O O . ASP A 1 695 ? 9.100 2.526 -38.398 1.00 76.19 695 ASP A O 1
ATOM 5602 N N . VAL A 1 696 ? 10.784 3.127 -37.032 1.00 74.56 696 VAL A N 1
ATOM 5603 C CA . VAL A 1 696 ? 10.340 4.507 -36.798 1.00 74.56 696 VAL A CA 1
ATOM 5604 C C . VAL A 1 696 ? 11.431 5.463 -37.277 1.00 74.56 696 VAL A C 1
ATOM 5606 O O . VAL A 1 696 ? 12.437 5.660 -36.603 1.00 74.56 696 VAL A O 1
ATOM 5609 N N . ASN A 1 697 ? 11.246 6.032 -38.472 1.00 59.12 697 ASN A N 1
ATOM 5610 C CA . ASN A 1 697 ? 12.225 6.940 -39.086 1.00 59.12 697 ASN A CA 1
ATOM 5611 C C . ASN A 1 697 ? 12.006 8.406 -38.682 1.00 59.12 697 ASN A C 1
ATOM 5613 O O . ASN A 1 697 ? 12.973 9.127 -38.463 1.00 59.12 697 ASN A O 1
ATOM 5617 N N . ASN A 1 698 ? 10.742 8.826 -38.564 1.00 64.19 698 ASN A N 1
ATOM 5618 C CA . ASN A 1 698 ? 10.322 10.144 -38.092 1.00 64.19 698 ASN A CA 1
ATOM 5619 C C . ASN A 1 698 ? 9.220 9.935 -37.055 1.00 64.19 698 ASN A C 1
ATOM 5621 O O . ASN A 1 698 ? 8.079 9.652 -37.421 1.00 64.19 698 ASN A O 1
ATOM 5625 N N . ASP A 1 699 ? 9.579 10.029 -35.781 1.00 65.88 699 ASP A N 1
ATOM 5626 C CA . ASP A 1 699 ? 8.607 10.000 -34.692 1.00 65.88 699 ASP A CA 1
ATOM 5627 C C . ASP A 1 699 ? 8.125 11.419 -34.365 1.00 65.88 699 ASP A C 1
ATOM 5629 O O . ASP A 1 699 ? 8.692 12.417 -34.829 1.00 65.88 699 ASP A O 1
ATOM 5633 N N . ASP A 1 700 ? 7.081 11.519 -33.551 1.00 63.09 700 ASP A N 1
ATOM 5634 C CA . ASP A 1 700 ? 6.748 12.785 -32.918 1.00 63.09 700 ASP A CA 1
ATOM 5635 C C . ASP A 1 700 ? 7.846 13.220 -31.928 1.00 63.09 700 ASP A C 1
ATOM 5637 O O . ASP A 1 700 ? 8.756 12.470 -31.566 1.00 63.09 700 ASP A O 1
ATOM 5641 N N . LYS A 1 701 ? 7.761 14.468 -31.457 1.00 57.47 701 LYS A N 1
ATOM 5642 C CA . LYS A 1 701 ? 8.717 15.048 -30.497 1.00 57.47 701 LYS A CA 1
ATOM 5643 C C . LYS A 1 701 ? 8.817 14.251 -29.181 1.00 57.47 701 LYS A C 1
ATOM 5645 O O . LYS A 1 701 ? 9.738 14.484 -28.403 1.00 57.47 701 LYS A O 1
ATOM 5650 N N . HIS A 1 702 ? 7.867 13.357 -28.914 1.00 56.50 702 HIS A N 1
ATOM 5651 C CA . HIS A 1 702 ? 7.759 12.574 -27.688 1.00 56.50 702 HIS A CA 1
ATOM 5652 C C . HIS A 1 702 ? 8.168 11.110 -27.873 1.00 56.50 702 HIS A C 1
ATOM 5654 O O . HIS A 1 702 ? 8.089 10.340 -26.912 1.00 56.50 702 HIS A O 1
ATOM 5660 N N . GLU A 1 703 ? 8.621 10.727 -29.068 1.00 66.56 703 GLU A N 1
ATOM 5661 C CA . GLU A 1 703 ? 8.930 9.351 -29.450 1.00 66.56 703 GLU A CA 1
ATOM 5662 C C . GLU A 1 703 ? 7.781 8.375 -29.090 1.00 66.56 703 GLU A C 1
ATOM 5664 O O . GLU A 1 703 ? 8.008 7.305 -28.505 1.00 66.56 703 GLU A O 1
ATOM 5669 N N . SER A 1 704 ? 6.524 8.787 -29.318 1.00 67.25 704 SER A N 1
ATOM 5670 C CA . SER A 1 704 ? 5.340 8.027 -28.886 1.00 67.25 704 SER A CA 1
ATOM 5671 C C . SER A 1 704 ? 5.116 6.766 -29.722 1.00 67.25 704 SER A C 1
ATOM 5673 O O . SER A 1 704 ? 4.720 5.725 -29.180 1.00 67.25 704 SER A O 1
ATOM 5675 N N . GLN A 1 705 ? 5.437 6.809 -31.019 1.00 72.75 705 GLN A N 1
ATOM 5676 C CA . GLN A 1 705 ? 5.330 5.643 -31.894 1.00 72.75 705 GLN A CA 1
ATOM 5677 C C . GLN A 1 705 ? 6.392 4.612 -31.526 1.00 72.75 705 GLN A C 1
ATOM 5679 O O . GLN A 1 705 ? 6.087 3.425 -31.420 1.00 72.75 705 GLN A O 1
ATOM 5684 N N . LEU A 1 706 ? 7.618 5.052 -31.248 1.00 81.81 706 LEU A N 1
ATOM 5685 C CA . LEU A 1 706 ? 8.705 4.209 -30.772 1.00 81.81 706 LEU A CA 1
ATOM 5686 C C . LEU A 1 706 ? 8.348 3.539 -29.438 1.00 81.81 706 LEU A C 1
ATOM 5688 O O . LEU A 1 706 ? 8.581 2.342 -29.266 1.00 81.81 706 LEU A O 1
ATOM 5692 N N . LEU A 1 707 ? 7.750 4.284 -28.504 1.00 78.88 707 LEU A N 1
ATOM 5693 C CA . LEU A 1 707 ? 7.272 3.746 -27.228 1.00 78.88 707 LEU A CA 1
ATOM 5694 C C . LEU A 1 707 ? 6.198 2.660 -27.427 1.00 78.88 707 LEU A C 1
ATOM 5696 O O . LEU A 1 707 ? 6.254 1.614 -26.776 1.00 78.88 707 LEU A O 1
ATOM 5700 N N . ARG A 1 708 ? 5.254 2.882 -28.350 1.00 76.31 708 ARG A N 1
ATOM 5701 C CA . ARG A 1 708 ? 4.217 1.905 -28.719 1.00 76.31 708 ARG A CA 1
ATOM 5702 C C . ARG A 1 708 ? 4.813 0.655 -29.369 1.00 76.31 708 ARG A C 1
ATOM 5704 O O . ARG A 1 708 ? 4.478 -0.456 -28.968 1.00 76.31 708 ARG A O 1
ATOM 5711 N N . ARG A 1 709 ? 5.737 0.818 -30.319 1.00 85.00 709 ARG A N 1
ATOM 5712 C CA . ARG A 1 709 ? 6.418 -0.299 -30.997 1.00 85.00 709 ARG A CA 1
ATOM 5713 C C . ARG A 1 709 ? 7.261 -1.131 -30.039 1.00 85.00 709 ARG A C 1
ATOM 5715 O O . ARG A 1 709 ? 7.296 -2.351 -30.174 1.00 85.00 709 ARG A O 1
ATOM 5722 N N . PHE A 1 710 ? 7.900 -0.498 -29.057 1.00 88.81 710 PHE A N 1
ATOM 5723 C CA . PHE A 1 710 ? 8.581 -1.211 -27.979 1.00 88.81 710 PHE A CA 1
ATOM 5724 C C . PHE A 1 710 ? 7.603 -2.054 -27.156 1.00 88.81 710 PHE A C 1
ATOM 5726 O O . PHE A 1 710 ? 7.849 -3.237 -26.928 1.00 88.81 710 PHE A O 1
ATOM 5733 N N . TYR A 1 711 ? 6.470 -1.479 -26.756 1.00 84.50 711 TYR A N 1
ATOM 5734 C CA . TYR A 1 711 ? 5.455 -2.204 -25.996 1.00 84.50 711 TYR A CA 1
ATOM 5735 C C . TYR A 1 711 ? 4.917 -3.425 -26.764 1.00 84.50 711 TYR A C 1
ATOM 5737 O O . TYR A 1 711 ? 4.977 -4.551 -26.271 1.00 84.50 711 TYR A O 1
ATOM 5745 N N . GLU A 1 712 ? 4.482 -3.228 -28.010 1.00 83.38 712 GLU A N 1
ATOM 5746 C CA . GLU A 1 712 ? 3.924 -4.291 -28.856 1.00 83.38 712 GLU A CA 1
ATOM 5747 C C . GLU A 1 712 ? 4.972 -5.360 -29.221 1.00 83.38 712 GLU A C 1
ATOM 5749 O O . GLU A 1 712 ? 4.709 -6.562 -29.154 1.00 83.38 712 GLU A O 1
ATOM 5754 N N . GLY A 1 713 ? 6.178 -4.930 -29.601 1.00 86.75 713 GLY A N 1
ATOM 5755 C CA . GLY A 1 713 ? 7.234 -5.808 -30.105 1.00 86.75 713 GLY A CA 1
ATOM 5756 C C . GLY A 1 713 ? 8.059 -6.508 -29.026 1.00 86.75 713 GLY A C 1
ATOM 5757 O O . GLY A 1 713 ? 8.679 -7.530 -29.321 1.00 86.75 713 GLY A O 1
ATOM 5758 N N . VAL A 1 714 ? 8.071 -5.988 -27.796 1.00 92.81 714 VAL A N 1
ATOM 5759 C CA . VAL A 1 714 ? 8.903 -6.497 -26.693 1.00 92.81 714 VAL A CA 1
ATOM 5760 C C . VAL A 1 714 ? 8.038 -6.879 -25.499 1.00 92.81 714 VAL A C 1
ATOM 5762 O O . VAL A 1 714 ? 8.000 -8.052 -25.141 1.00 92.81 714 VAL A O 1
ATOM 5765 N N . VAL A 1 715 ? 7.313 -5.934 -24.895 1.00 89.00 715 VAL A N 1
ATOM 5766 C CA . VAL A 1 715 ? 6.583 -6.170 -23.634 1.00 89.00 715 VAL A CA 1
ATOM 5767 C C . VAL A 1 715 ? 5.497 -7.235 -23.803 1.00 89.00 715 VAL A C 1
ATOM 5769 O O . VAL A 1 715 ? 5.503 -8.221 -23.065 1.00 89.00 715 VAL A O 1
ATOM 5772 N N . ILE A 1 716 ? 4.632 -7.108 -24.818 1.00 83.38 716 ILE A N 1
ATOM 5773 C CA . ILE A 1 716 ? 3.572 -8.094 -25.098 1.00 83.38 716 ILE A CA 1
ATOM 5774 C C . ILE A 1 716 ? 4.173 -9.463 -25.443 1.00 83.38 716 ILE A C 1
ATOM 5776 O O . ILE A 1 716 ? 3.716 -10.485 -24.933 1.00 83.38 716 ILE A O 1
ATOM 5780 N N . LYS A 1 717 ? 5.223 -9.511 -26.277 1.00 87.38 717 LYS A N 1
ATOM 5781 C CA . LYS A 1 717 ? 5.877 -10.779 -26.650 1.00 87.38 717 LYS A CA 1
ATOM 5782 C C . LYS A 1 717 ? 6.472 -11.501 -25.442 1.00 87.38 717 LYS A C 1
ATOM 5784 O O . LYS A 1 717 ? 6.306 -12.712 -25.311 1.00 87.38 717 LYS A O 1
ATOM 5789 N N . LEU A 1 718 ? 7.139 -10.768 -24.551 1.00 89.44 718 LEU A N 1
ATOM 5790 C CA . LEU A 1 718 ? 7.665 -11.326 -23.305 1.00 89.44 718 LEU A CA 1
ATOM 5791 C C . LEU A 1 718 ? 6.530 -11.761 -22.366 1.00 89.44 718 LEU A C 1
ATOM 5793 O O . LEU A 1 718 ? 6.625 -12.826 -21.760 1.00 89.44 718 LEU A O 1
ATOM 5797 N N . GLY A 1 719 ? 5.444 -10.986 -22.287 1.00 82.38 719 GLY A N 1
ATOM 5798 C CA . GLY A 1 719 ? 4.265 -11.298 -21.474 1.00 82.38 719 GLY A CA 1
ATOM 5799 C C . GLY A 1 719 ? 3.552 -12.575 -21.922 1.00 82.38 719 GLY A C 1
ATOM 5800 O O . GLY A 1 719 ? 3.250 -13.434 -21.094 1.00 82.38 719 GLY A O 1
ATOM 5801 N N . ASN A 1 720 ? 3.382 -12.764 -23.232 1.00 76.94 720 ASN A N 1
ATOM 5802 C CA . ASN A 1 720 ? 2.818 -13.987 -23.802 1.00 76.94 720 ASN A CA 1
ATOM 5803 C C . ASN A 1 720 ? 3.638 -15.224 -23.423 1.00 76.94 720 ASN A C 1
ATOM 5805 O O . ASN A 1 720 ? 3.056 -16.250 -23.089 1.00 76.94 720 ASN A O 1
ATOM 5809 N N . GLY A 1 721 ? 4.972 -15.119 -23.404 1.00 66.94 721 GLY A N 1
ATOM 5810 C CA . GLY A 1 721 ? 5.860 -16.201 -22.968 1.00 66.94 721 GLY A CA 1
ATOM 5811 C C . GLY A 1 721 ? 5.751 -16.551 -21.477 1.00 66.94 721 GLY A C 1
ATOM 5812 O O . GLY A 1 721 ? 6.061 -17.676 -21.098 1.00 66.94 721 GLY A O 1
ATOM 5813 N N . VAL A 1 722 ? 5.289 -15.617 -20.639 1.00 68.88 722 VAL A N 1
ATOM 5814 C CA . VAL A 1 722 ? 5.042 -15.820 -19.198 1.00 68.88 722 VAL A CA 1
ATOM 5815 C C . VAL A 1 722 ? 3.636 -16.380 -18.937 1.00 68.88 722 VAL A C 1
ATOM 5817 O O . VAL A 1 722 ? 3.442 -17.122 -17.976 1.00 68.88 722 VAL A O 1
ATOM 5820 N N . ALA A 1 723 ? 2.660 -16.029 -19.779 1.00 50.81 723 ALA A N 1
ATOM 5821 C CA . ALA A 1 723 ? 1.249 -16.386 -19.624 1.00 50.81 723 ALA A CA 1
ATOM 5822 C C . ALA A 1 723 ? 0.883 -17.792 -20.140 1.00 50.81 723 ALA A C 1
ATOM 5824 O O . ALA A 1 723 ? -0.259 -18.216 -19.967 1.00 50.81 723 ALA A O 1
ATOM 5825 N N . VAL A 1 724 ? 1.814 -18.536 -20.753 1.00 36.44 724 VAL A N 1
ATOM 5826 C CA . VAL A 1 724 ? 1.561 -19.930 -21.155 1.00 36.44 724 VAL A CA 1
ATOM 5827 C C . VAL A 1 724 ? 1.562 -20.841 -19.919 1.00 36.44 724 VAL A C 1
ATOM 5829 O O . VAL A 1 724 ? 2.593 -21.394 -19.535 1.00 36.44 724 VAL A O 1
ATOM 5832 N N . LYS A 1 725 ? 0.386 -21.016 -19.312 1.00 31.30 725 LYS A N 1
ATOM 5833 C CA . LYS A 1 725 ? 0.015 -22.217 -18.554 1.00 31.30 725 LYS A CA 1
ATOM 5834 C C . LYS A 1 725 ? -1.283 -22.797 -19.085 1.00 31.30 725 LYS A C 1
ATOM 5836 O O . LYS A 1 725 ? -2.266 -22.034 -19.182 1.00 31.30 725 LYS A O 1
#

Secondary structure (DSSP, 8-state):
----TTS-HHHHHHHHHHHHHHHTSEEEEEEEEEEETT--HHHHHHHHHHHHHHHHHH--EEEEEEE-SSSHHHHHHHHHHHHHHHHHHHHTTTTSEEEEEEEEEEEEE-S-SS-TT-----EEES-SSSS--EE-HHHHHHHHTTSSSEEEEEEEETTGGGGG--SSS--TTEEEEESS-TT--PPPSSTTSHHHHHHHHHHHHHHH-S-EEHHHHHHHHHSGGG--SS--EEE-SSTTPPPPEE-PPPPTTTGGGTT---SPPPP-----SS-GGGS-HHHHHIIIIIT--TT--------HHHHHHHHHHHHHHT-SHHHHSS-HHHHHHHHHHHHHHHHHHHHHHHHHT-----HHHHHHHHHHHHHHHHHHHHHHHHHHHHHTTS--SHHHHHHHHHHHT-HHHHHTT-HHHHHHHHHHH-STT----PBPSS-------EEEEEEE--TT--HHHHHHHHHHHHHHHHHHHS---GGG--PPEEEEEEEGGGTEEEEEEEPPGGG--TT--EEEHHHHHHT-GGGPPPHHHHHHHHHHHHHHHHHHHHTTEE----SGGGEEEEB-TTT--B--SSPEE---SS-EETTS---------TTTGGGS-GGGSSSSPPPP-HHHHHHHHHHHHHHHHHTS-HHHHT-S-GGG--HHHHHHHHHHHHHHHHHHHH-HHHHHHHHHHHHT----SS--TT-HHHHHHHIIIIIHHHHHHHH--

Sequence (725 aa):
MSFQDGQPWEDRINRELEKSARLSTYTSVQVLLITWQGEEQGFKDEGKELGHMFQETFQYSAREFEIPLEASYLRLHQFITHTALGLSASVKHTNGSALLIIHYGGHADRNDRRNDGEEKRAVWCTNAQGVEVLLHWYKIQDDIQNLDIDILLLFDCCFAAQAGRAEEAPLGRSELLAAAPMGAVTPKPGAKSFTVALMKEIVSCSRQNSTVIVKDIHAKLVARQARLHATPVHVPLRLGKRSIRLEQLQTNTALTTLGRIDGQVLQLAVHTRDDLEKLDEKQLVQWLGEDRPRIITSVKIIDTARQIQGFVASMERQETPLGKTVTAASTDDILRAWESMTQLVSQYDLLQQYPRLDVFALKTRAQMFLDKLESINSDFTETLGRSLISVRDEDDRELMRQAINDPISDSVGILNALKMRQIVYSVDEVDTDLVEDDRVAEAQSSFQEVKSYEGYFTEEEKESLRLRIRHLAILLSAPKDRNFQTLRCYRCEHKVFERRFILHFEIPTAYLTSNGDNFTLTDLVEKMKASRPSLDERLKIGYNLAMALHKWHSAGWLHQGIASPNIRFFRLRSNEKIDFTEPFIQGFEFARPDSDPSLGRPTRNPYFDVYRHPSRQGPAQEGHRKIHDYYALGVVLLEIGLWQSATKMLHLTREHMSPEVVRLTLQQHCSNRLAHYAGQQYQEAVELCMTSGFDVNNDDKHESQLLRRFYEGVVIKLGNGVAVK

Foldseek 3Di:
DDDDPDDDPQVVLQVLLVLLLQAQAAQAEEEEQEEADVFDVLSVVLSVVLQVLLCVLAVHHYDYDHQYLPPSQVVVLCVVVVVLVVQLVVCVPVSYAYEYEYEYAAEWDLCPPPDPPDQGATWGWRDPPDDTDIHRVLVSQVVRQQRRHAYEYHYQYPQQCRSQDDDPDGSRNYKYKYQAHRPDGFDDRDPQGPSNLLSVLQVVVVVVDQKDFPVVSLVVCQDVVSNHPHRIDIDAGPPLAGGDMRHHNDDSVVVVPLVDPPDDDDDDDDDDPDDPSPDDSSVVSSCPRRVDDPSDSGDHDAPLLVLLVVVLVCLVVVPALLSVLFDPVLNVVLVVLNVVLVVLVVVVVVVVVDPDDDPVRVVVVVVVSVVVNVVSLVVNLLSSLLRSLPDADPVSLVSLVSCLVDPSCVSSPNNLSSVLLNLQRPVPPDDFLEDEPDDDDDDAPKDKDKAADDPPQDPVRVVVQVVQVSSVLRSLQGDDDLLLLAFRFRYWYDPPVRRMIMTIGHDDPQQPAPVSDKDFLCCCLPPPPVQQDDLLLLLLLLLSVLSSLLSCLSSQKDQVAQARRQWMWGAGNVPRRTDSNRIHGGCSHSMGGQPDWQPDDPDDDLLRLLLAQLCCDDDRHDTDDSLSNLQSSLQVSLCSQVSHHLCVQVPVPSPPDHNVNSLVSSLCSLVVPRCVRNNDLSSQLSNCSSVVPLVPPDAPPSCSSVSVSNCVSHNVSSVVSSPDD

pLDDT: mean 75.82, std 15.15, range [26.66, 97.5]